Protein AF-A0A6A6BDX2-F1 (afdb_monomer)

Sequence (403 aa):
NAWVALSEILTNILNDANLEKTCLIIDALDECTIDLPELLDFIARNSSKSPRVKWIVSSRNQPDIEEGLEKPSQEGKLSLELNAKWVSQAVDTFISHKVTQLARNKGYDRETTQAVREHLKKNANDTFLWVALVCQELGTVPAWKANNVVGSFPRGLDDLYAQMMRQINASDDVFIYKQILASVAIVYRPVTIKELTSLVTQLQGPARYPGALQDILSSCGSFLTVREETVYFVHQSAKDFLLTKPSPETPNGAFDELFPSGKPKAHHSIFSRSLDVMSGTLRRDMYDLKELGYPAEQIRQPNPDPLAASRYACFYWIDHLIDSDLNVLSEHATTLQDGGSVDTFLTQKYLYWLESLSLFKDMSKGIDSITKLEKLVQKTSNSVKLIRFRHMRLHSYSAQKVA

InterPro domains:
  IPR054471 GPI inositol-deacylase, winged helix domain [PF22939] (177-244)
  IPR056884 Nephrocystin 3-like, N-terminal [PF24883] (6-60)

Solvent-accessible surface area (backbone atoms only — not comparable to full-atom values): 23197 Å² total; per-residue (Å²): 115,66,66,62,57,53,53,51,52,51,49,51,55,62,64,37,90,82,57,64,83,40,77,48,76,46,75,51,53,73,73,48,88,68,68,43,70,61,50,35,50,48,50,43,59,46,59,77,70,23,93,48,48,44,82,46,75,41,59,71,98,42,71,68,62,50,62,45,48,50,83,78,47,79,93,71,74,82,59,63,78,86,37,46,72,61,46,38,54,50,35,54,52,47,49,54,50,53,44,54,52,49,25,65,77,54,66,47,54,73,66,47,42,48,53,51,45,55,52,47,70,74,25,27,73,67,34,62,65,44,48,52,52,55,52,53,55,54,66,74,46,58,54,93,50,41,68,74,49,53,79,69,62,51,59,33,58,60,51,39,51,40,50,51,51,52,55,42,66,71,40,96,59,29,69,57,47,39,52,49,52,44,48,67,63,70,50,96,58,80,41,36,56,54,25,49,35,53,55,36,69,80,39,54,66,47,64,75,42,89,63,44,56,58,53,53,48,57,64,50,37,86,44,42,42,76,55,95,63,27,42,38,60,65,42,69,68,50,45,46,42,47,69,33,66,56,38,98,91,46,70,60,34,42,20,59,82,53,29,76,75,38,64,28,51,54,27,37,51,45,18,56,33,20,52,53,43,39,64,76,62,55,44,84,62,77,82,68,72,90,56,88,83,64,58,76,90,72,67,70,87,56,88,78,52,84,51,59,43,36,47,62,35,75,74,40,30,60,59,24,48,62,58,21,39,76,85,79,46,92,67,47,72,51,40,80,33,92,83,9,60,54,46,48,45,50,75,76,39,43,70,34,51,52,48,50,32,47,75,71,72,40,53,64,57,55,55,54,45,52,54,53,50,53,54,48,54,60,70,73,49,87,82,79,81,84,69,66,64,60,61,53,54,59,52,56,61,50,50,69,73,74,110

Foldseek 3Di:
DVCVVVLVVVLCQLPPPPDAQEEAEAEALVVPPPCSLVVLQSCCVSCVPRPSYHYHYDYPPDVSSCVSNVNRDPPPDDDVVVVVVVLLVVLLVLLLVLLVVLCVLQVADPVLSVLLSVLCSVAASSPNVLSVQLSVVLSVDHRVCSNVCSVVQHHYDLVNLLVLLVVLVPDPCVVQLLLLLLLCLPAPDWAFLLQSCLQRVVCVVLVVDPCSSVVSQVSNGQQWDADPRTIDGNDVVSSCQACDDQDPVRNRRCPCVSPVVHSLVSLVSSLLSLLVSLVVQFDPPQPVPVDDLDPLVPDDQDVVRSCRRNVSSLQCSLVSVVSNPLVSDPVNVQDLDCNHSVNVSCVPHVVSSCVVCSNVVHNVSVVVSVVSVVVVSVVVDPDDDPDPVVVVVVVVVVVVVSD

Mean predicted aligned error: 8.79 Å

Organism: NCBI:txid1176127

Secondary structure (DSSP, 8-state):
-HHHHHHHHHHHHHT-TTPPSEEEEE--GGG--SSHHHHHHHHHHHHTT-TTEEEEE-----HHHHHHHTTT-GGG---SGGGHHHHHHHHHHHHHHHHHHHHHHHT--HHHHHHHHHHHHHHSTT-HHHHHHHHHHHHHS-GGGHHHHHTTSPSSHHHHHHHHHHHHHTSTTHHHHHHHHHHHHH-SS-EEHHHHHHH-GGGTTGGGSTTHHHHHHHHTGGGEEEETTEEEESSHHHHHHHHSPP-SS-TT--HHHH-TTHHHHHHHHHHHHHHHHHHHH--SSTT---STT--GGG----SS-TTTTTHHHHHHHHHHHHHT-TTT-TTHHHHSSTTSHHHHHHHHHHHHHHHHHHHTT-HHHHHHHHHHHHHHHHHH-SS----SHHHHHHHHHHHTTT-

pLDDT: mean 85.7, std 13.51, range [32.25, 97.75]

Structure (mmCIF, N/CA/C/O backbone):
data_AF-A0A6A6BDX2-F1
#
_entry.id   AF-A0A6A6BDX2-F1
#
loop_
_atom_site.group_PDB
_atom_site.id
_atom_site.type_symbol
_atom_site.label_atom_id
_atom_site.label_alt_id
_atom_site.label_comp_id
_atom_site.label_asym_id
_atom_site.label_entity_id
_atom_site.label_seq_id
_atom_site.pdbx_PDB_ins_code
_atom_site.Cartn_x
_atom_site.Cartn_y
_atom_site.Cartn_z
_atom_site.occupancy
_atom_site.B_iso_or_equiv
_atom_site.auth_seq_id
_atom_site.auth_comp_id
_atom_site.auth_asym_id
_atom_site.auth_atom_id
_atom_site.pdbx_PDB_model_num
ATOM 1 N N . ASN A 1 1 ? -17.634 -7.524 15.367 1.00 59.31 1 ASN A N 1
ATOM 2 C CA . ASN A 1 1 ? -19.043 -7.888 15.070 1.00 59.31 1 ASN A CA 1
ATOM 3 C C . ASN A 1 1 ? -19.327 -7.985 13.564 1.00 59.31 1 ASN A C 1
ATOM 5 O O . ASN A 1 1 ? -20.064 -8.872 13.164 1.00 59.31 1 ASN A O 1
ATOM 9 N N . ALA A 1 2 ? -18.715 -7.147 12.710 1.00 76.44 2 ALA A N 1
ATOM 10 C CA . ALA A 1 2 ? -18.928 -7.189 11.254 1.00 76.44 2 ALA A CA 1
ATOM 11 C C . ALA A 1 2 ? -18.566 -8.533 10.584 1.00 76.44 2 ALA A C 1
ATOM 13 O O . ALA A 1 2 ? -19.332 -9.009 9.754 1.00 76.44 2 ALA A O 1
ATOM 14 N N . TRP A 1 3 ? -17.455 -9.176 10.977 1.00 83.19 3 TRP A N 1
ATOM 15 C CA . TRP A 1 3 ? -17.049 -10.481 10.431 1.00 83.19 3 TRP A CA 1
ATOM 16 C C . TRP A 1 3 ? -18.137 -11.552 10.567 1.00 83.19 3 TRP A C 1
ATOM 18 O O . TRP A 1 3 ? -18.460 -12.230 9.598 1.00 83.19 3 TRP A O 1
ATOM 28 N N . VAL A 1 4 ? -18.742 -11.678 11.753 1.00 85.38 4 VAL A N 1
ATOM 29 C CA . VAL A 1 4 ? -19.792 -12.675 12.017 1.00 85.38 4 VAL A CA 1
ATOM 30 C C . VAL A 1 4 ? -20.978 -12.447 11.084 1.00 85.38 4 VAL A C 1
ATOM 32 O O . VAL A 1 4 ? -21.348 -13.347 10.341 1.00 85.38 4 VAL A O 1
ATOM 35 N N . ALA A 1 5 ? -21.496 -11.218 11.028 1.00 88.44 5 ALA A N 1
ATOM 36 C CA . ALA A 1 5 ? -22.627 -10.893 10.164 1.00 88.44 5 ALA A CA 1
ATOM 37 C C . ALA A 1 5 ? -22.318 -11.127 8.672 1.00 88.44 5 ALA A C 1
ATOM 39 O O . ALA A 1 5 ? -23.111 -11.742 7.963 1.00 88.44 5 ALA A O 1
ATOM 40 N N . LEU A 1 6 ? -21.159 -10.669 8.184 1.00 90.81 6 LEU A N 1
ATOM 41 C CA . LEU A 1 6 ? -20.782 -10.809 6.772 1.00 90.81 6 LEU A CA 1
ATOM 42 C C . LEU A 1 6 ? -20.507 -12.265 6.384 1.00 90.81 6 LEU A C 1
ATOM 44 O O . LEU A 1 6 ? -20.937 -12.705 5.318 1.00 90.81 6 LEU A O 1
ATOM 48 N N . SER A 1 7 ? -19.830 -13.023 7.248 1.00 91.56 7 SER A N 1
ATOM 49 C CA . SER A 1 7 ? -19.561 -14.444 7.014 1.00 91.56 7 SER A CA 1
ATOM 50 C C . SER A 1 7 ? -20.846 -15.274 7.034 1.00 91.56 7 SER A C 1
ATOM 52 O O . SER A 1 7 ? -20.998 -16.164 6.197 1.00 91.56 7 SER A O 1
ATOM 54 N N . GLU A 1 8 ? -21.813 -14.965 7.901 1.00 92.50 8 GLU A N 1
ATOM 55 C CA . GLU A 1 8 ? -23.137 -15.601 7.894 1.00 92.50 8 GLU A CA 1
ATOM 56 C C . GLU A 1 8 ? -23.920 -15.280 6.619 1.00 92.50 8 GLU A C 1
ATOM 58 O O . GLU A 1 8 ? -24.432 -16.195 5.972 1.00 92.50 8 GLU A O 1
ATOM 63 N N . ILE A 1 9 ? -23.968 -14.006 6.209 1.00 94.50 9 ILE A N 1
ATOM 64 C CA . ILE A 1 9 ? -24.627 -13.593 4.961 1.00 94.50 9 ILE A CA 1
ATOM 65 C C . ILE A 1 9 ? -24.010 -14.325 3.769 1.00 94.50 9 ILE A C 1
ATOM 67 O O . ILE A 1 9 ? -24.736 -14.931 2.981 1.00 94.50 9 ILE A O 1
ATOM 71 N N . LEU A 1 10 ? -22.679 -14.317 3.650 1.00 93.75 10 LEU A N 1
ATOM 72 C CA . LEU A 1 10 ? -21.996 -15.001 2.558 1.00 93.75 10 LEU A CA 1
ATOM 73 C C . LEU A 1 10 ? -22.250 -16.512 2.612 1.00 93.75 10 LEU A C 1
ATOM 75 O O . LEU A 1 10 ? -22.586 -17.099 1.593 1.00 93.75 10 LEU A O 1
ATOM 79 N N . THR A 1 11 ? -22.191 -17.139 3.788 1.00 92.25 11 THR A N 1
ATOM 80 C CA . THR A 1 11 ? -22.523 -18.567 3.954 1.00 92.25 11 THR A CA 1
ATOM 81 C C . THR A 1 11 ? -23.941 -18.878 3.477 1.00 92.25 11 THR A C 1
ATOM 83 O O . THR A 1 11 ? -24.153 -19.884 2.802 1.00 92.25 11 THR A O 1
ATOM 86 N N . ASN A 1 12 ? -24.915 -18.022 3.789 1.00 92.44 12 ASN A N 1
ATOM 87 C CA . ASN A 1 12 ? -26.295 -18.200 3.341 1.00 92.44 12 ASN A CA 1
ATOM 88 C C . ASN A 1 12 ? -26.415 -18.091 1.817 1.00 92.44 12 ASN A C 1
ATOM 90 O O . ASN A 1 12 ? -27.074 -18.930 1.212 1.00 92.44 12 ASN A O 1
ATOM 94 N N . ILE A 1 13 ? -25.722 -17.130 1.195 1.00 92.75 13 ILE A N 1
ATOM 95 C CA . ILE A 1 13 ? -25.659 -17.005 -0.271 1.00 92.75 13 ILE A CA 1
ATOM 96 C C . ILE A 1 13 ? -25.064 -18.276 -0.893 1.00 92.75 13 ILE A C 1
ATOM 98 O O . ILE A 1 13 ? -25.618 -18.814 -1.846 1.00 92.75 13 ILE A O 1
ATOM 102 N N . LEU A 1 14 ? -23.962 -18.791 -0.337 1.00 92.00 14 LEU A N 1
ATOM 103 C CA . LEU A 1 14 ? -23.270 -19.980 -0.854 1.00 92.00 14 LEU A CA 1
ATOM 104 C C . LEU A 1 14 ? -24.083 -21.274 -0.729 1.00 92.00 14 LEU A C 1
ATOM 106 O O . LEU A 1 14 ? -23.839 -22.222 -1.482 1.00 92.00 14 LEU A O 1
ATOM 110 N N . ASN A 1 15 ? -25.018 -21.316 0.220 1.00 89.00 15 ASN A N 1
ATOM 111 C CA . ASN A 1 15 ? -25.905 -22.450 0.469 1.00 89.00 15 ASN A CA 1
ATOM 112 C C . ASN A 1 15 ? -27.298 -22.280 -0.160 1.00 89.00 15 ASN A C 1
ATOM 114 O O . ASN A 1 15 ? -28.132 -23.175 -0.011 1.00 89.00 15 ASN A O 1
ATOM 118 N N . ASP A 1 16 ? -27.569 -21.169 -0.852 1.00 90.50 16 ASP A N 1
ATOM 119 C CA . ASP A 1 16 ? -28.853 -20.956 -1.514 1.00 90.50 16 ASP A CA 1
ATOM 120 C C . ASP A 1 16 ? -29.069 -22.029 -2.594 1.00 90.50 16 ASP A C 1
ATOM 122 O O . ASP A 1 16 ? -28.250 -22.235 -3.494 1.00 90.50 16 ASP A O 1
ATOM 126 N N . ALA A 1 17 ? -30.203 -22.726 -2.516 1.00 88.12 17 ALA A N 1
ATOM 127 C CA . ALA A 1 17 ? -30.571 -23.772 -3.463 1.00 88.12 17 ALA A CA 1
ATOM 128 C C . ALA A 1 17 ? -30.765 -23.247 -4.897 1.00 88.12 17 ALA A C 1
ATOM 130 O O . ALA A 1 17 ? -30.720 -24.043 -5.841 1.00 88.12 17 ALA A O 1
ATOM 131 N N . ASN A 1 18 ? -30.951 -21.938 -5.065 1.00 91.62 18 ASN A N 1
ATOM 132 C CA . ASN A 1 18 ? -31.046 -21.260 -6.354 1.00 91.62 18 ASN A CA 1
ATOM 133 C C . ASN A 1 18 ? -29.691 -20.761 -6.867 1.00 91.62 18 ASN A C 1
ATOM 135 O O . ASN A 1 18 ? -29.623 -20.291 -8.001 1.00 91.62 18 ASN A O 1
ATOM 139 N N . LEU A 1 19 ? -28.612 -20.870 -6.080 1.00 91.06 19 LEU A N 1
ATOM 140 C CA . LEU A 1 19 ? -27.287 -20.489 -6.547 1.00 91.06 19 LEU A CA 1
ATOM 141 C C . LEU A 1 19 ? -26.862 -21.416 -7.692 1.00 91.06 19 LEU A C 1
ATOM 143 O O . LEU A 1 19 ? -26.814 -22.651 -7.561 1.00 91.06 19 LEU A O 1
ATOM 147 N N . GLU A 1 20 ? -26.553 -20.799 -8.827 1.00 92.69 20 GLU A N 1
ATOM 148 C CA . GLU A 1 20 ? -25.972 -21.475 -9.977 1.00 92.69 20 GLU A CA 1
ATOM 149 C C . GLU A 1 20 ? -24.522 -21.891 -9.696 1.00 92.69 20 GLU A C 1
ATOM 151 O O . GLU A 1 20 ? -23.908 -21.525 -8.690 1.00 92.69 20 GLU A O 1
ATOM 156 N N . LYS A 1 21 ? -23.941 -22.684 -10.601 1.00 92.69 21 LYS A N 1
ATOM 157 C CA . LYS A 1 21 ? -22.527 -23.054 -10.489 1.00 92.69 21 LYS A CA 1
ATOM 158 C C . LYS A 1 21 ? -21.674 -21.788 -10.503 1.00 92.69 21 LYS A C 1
ATOM 160 O O . LYS A 1 21 ? -21.627 -21.085 -11.507 1.00 92.69 21 LYS A O 1
ATOM 165 N N . THR A 1 22 ? -20.986 -21.537 -9.400 1.00 93.00 22 THR A N 1
ATOM 166 C CA . THR A 1 22 ? -20.274 -20.284 -9.153 1.00 93.00 22 THR A CA 1
ATOM 167 C C . THR A 1 22 ? -18.798 -20.574 -8.917 1.00 93.00 22 THR A C 1
ATOM 169 O O . THR A 1 22 ? -18.442 -21.559 -8.271 1.00 93.00 22 THR A O 1
ATOM 172 N N . CYS A 1 23 ? -17.925 -19.723 -9.449 1.00 92.75 23 CYS A N 1
ATOM 173 C CA . CYS A 1 23 ? -16.496 -19.761 -9.166 1.00 92.75 23 CYS A CA 1
ATOM 174 C C . CYS A 1 23 ? -16.115 -18.498 -8.396 1.00 92.75 23 CYS A C 1
ATOM 176 O O . CYS A 1 23 ? -16.318 -17.394 -8.897 1.00 92.75 23 CYS A O 1
ATOM 178 N N . LEU A 1 24 ? -15.564 -18.667 -7.199 1.00 93.38 24 LEU A N 1
ATOM 179 C CA . LEU A 1 24 ? -15.006 -17.585 -6.399 1.00 93.38 24 LEU A CA 1
ATOM 180 C C . LEU A 1 24 ? -13.495 -17.575 -6.564 1.00 93.38 24 LEU A C 1
ATOM 182 O O . LEU A 1 24 ? -12.850 -18.615 -6.428 1.00 93.38 24 LEU A O 1
ATOM 186 N N . ILE A 1 25 ? -12.951 -16.402 -6.874 1.00 94.69 25 ILE A N 1
ATOM 187 C CA . ILE A 1 25 ? -11.519 -16.191 -7.057 1.00 94.69 25 ILE A CA 1
ATOM 188 C C . ILE A 1 25 ? -11.061 -15.216 -5.980 1.00 94.69 25 ILE A C 1
ATOM 190 O O . ILE A 1 25 ? -11.566 -14.096 -5.915 1.00 94.69 25 ILE A O 1
ATOM 194 N N . ILE A 1 26 ? -10.126 -15.655 -5.144 1.00 92.81 26 ILE A N 1
ATOM 195 C CA . ILE A 1 26 ? -9.436 -14.805 -4.178 1.00 92.81 26 ILE A CA 1
ATOM 196 C C . ILE A 1 26 ? -8.007 -14.647 -4.673 1.00 92.81 26 ILE A C 1
ATOM 198 O O . ILE A 1 26 ? -7.278 -15.631 -4.795 1.00 92.81 26 ILE A O 1
ATOM 202 N N . ASP A 1 27 ? -7.641 -13.414 -4.993 1.00 92.19 27 ASP A N 1
ATOM 203 C CA . ASP A 1 27 ? -6.298 -13.085 -5.447 1.00 92.19 27 ASP A CA 1
ATOM 204 C C . ASP A 1 27 ? -5.420 -12.646 -4.269 1.00 92.19 27 ASP A C 1
ATOM 206 O O . ASP A 1 27 ? -5.900 -11.931 -3.391 1.00 92.19 27 ASP A O 1
ATOM 210 N N . ALA A 1 28 ? -4.156 -13.075 -4.276 1.00 90.06 28 ALA A N 1
ATOM 211 C CA . ALA A 1 28 ? -3.105 -12.703 -3.331 1.00 90.06 28 ALA A CA 1
ATOM 212 C C . ALA A 1 28 ? -3.529 -12.839 -1.858 1.00 90.06 28 ALA A C 1
ATOM 214 O O . ALA A 1 28 ? -3.472 -11.886 -1.081 1.00 90.06 28 ALA A O 1
ATOM 215 N N . LEU A 1 29 ? -3.973 -14.036 -1.463 1.00 90.94 29 LEU A N 1
ATOM 216 C CA . LEU A 1 29 ? -4.448 -14.300 -0.102 1.00 90.94 29 LEU A CA 1
ATOM 217 C C . LEU A 1 29 ? -3.392 -13.970 0.969 1.00 90.94 29 LEU A C 1
ATOM 219 O O . LEU A 1 29 ? -3.755 -13.534 2.059 1.00 90.94 29 LEU A O 1
ATOM 223 N N . ASP A 1 30 ? -2.103 -14.107 0.651 1.00 87.56 30 ASP A N 1
ATOM 224 C CA . ASP A 1 30 ? -0.992 -13.727 1.529 1.00 87.56 30 ASP A CA 1
ATOM 225 C C . ASP A 1 30 ? -0.887 -12.222 1.823 1.00 87.56 30 ASP A C 1
ATOM 227 O O . ASP A 1 30 ? -0.213 -11.830 2.776 1.00 87.56 30 ASP A O 1
ATOM 231 N N . GLU A 1 31 ? -1.576 -11.366 1.065 1.00 86.50 31 GLU A N 1
ATOM 232 C CA . GLU A 1 31 ? -1.682 -9.931 1.360 1.00 86.50 31 GLU A CA 1
ATOM 233 C C . GLU A 1 31 ? -2.764 -9.619 2.416 1.00 86.50 31 GLU A C 1
ATOM 235 O O . GLU A 1 31 ? -2.908 -8.470 2.851 1.00 86.50 31 GLU A O 1
ATOM 240 N N . CYS A 1 32 ? -3.518 -10.625 2.878 1.00 86.25 32 CYS A N 1
ATOM 241 C CA . CYS A 1 32 ? -4.487 -10.485 3.960 1.00 86.25 32 CYS A CA 1
ATOM 242 C C . CYS A 1 32 ? -3.768 -10.386 5.317 1.00 86.25 32 CYS A C 1
ATOM 244 O O . CYS A 1 32 ? -3.400 -11.378 5.936 1.00 86.25 32 CYS A O 1
ATOM 246 N N . THR A 1 33 ? -3.562 -9.158 5.793 1.00 73.88 33 THR A N 1
ATOM 247 C CA . THR A 1 33 ? -2.801 -8.887 7.027 1.00 73.88 33 THR A CA 1
ATOM 248 C C . THR A 1 33 ? -3.639 -8.898 8.309 1.00 73.88 33 THR A C 1
ATOM 250 O O . THR A 1 33 ? -3.081 -8.799 9.402 1.00 73.88 33 THR A O 1
ATOM 253 N N . ILE A 1 34 ? -4.967 -8.989 8.198 1.00 79.62 34 ILE A N 1
ATOM 254 C CA . ILE A 1 34 ? -5.916 -8.947 9.318 1.00 79.62 34 ILE A CA 1
ATOM 255 C C . ILE A 1 34 ? -6.897 -10.106 9.154 1.00 79.62 34 ILE A C 1
ATOM 257 O O . ILE A 1 34 ? -7.462 -10.272 8.077 1.00 79.62 34 ILE A O 1
ATOM 261 N N . ASP A 1 35 ? -7.107 -10.872 10.225 1.00 85.25 35 ASP A N 1
ATOM 262 C CA . ASP A 1 35 ? -8.085 -11.967 10.311 1.00 85.25 35 ASP A CA 1
ATOM 263 C C . ASP A 1 35 ? -7.942 -13.056 9.214 1.00 85.25 35 ASP A C 1
ATOM 265 O O . ASP A 1 35 ? -8.905 -13.724 8.826 1.00 85.25 35 ASP A O 1
ATOM 269 N N . LEU A 1 36 ? -6.723 -13.253 8.689 1.00 89.75 36 LEU A N 1
ATOM 270 C CA . LEU A 1 36 ? -6.409 -14.315 7.725 1.00 89.75 36 LEU A CA 1
ATOM 271 C C . LEU A 1 36 ? -6.775 -15.721 8.246 1.00 89.75 36 LEU A C 1
ATOM 273 O O . LEU A 1 36 ? -7.371 -16.479 7.478 1.00 89.75 36 LEU A O 1
ATOM 277 N N . PRO A 1 37 ? -6.495 -16.098 9.513 1.00 89.44 37 PRO A N 1
ATOM 278 C CA . PRO A 1 37 ? -6.906 -17.401 10.042 1.00 89.44 37 PRO A CA 1
ATOM 279 C C . PRO A 1 37 ? -8.422 -17.629 9.968 1.00 89.44 37 PRO A C 1
ATOM 281 O O . PRO A 1 37 ? -8.874 -18.714 9.597 1.00 89.44 37 PRO A O 1
ATOM 284 N N . GLU A 1 38 ? -9.216 -16.604 10.275 1.00 90.50 38 GLU A N 1
ATOM 285 C CA . GLU A 1 38 ? -10.673 -16.635 10.192 1.00 90.50 38 GLU A CA 1
ATOM 286 C C . GLU A 1 38 ? -11.145 -16.826 8.746 1.00 90.50 38 GLU A C 1
ATOM 288 O O . GLU A 1 38 ? -12.072 -17.605 8.496 1.00 90.50 38 GLU A O 1
ATOM 293 N N . LEU A 1 39 ? -10.493 -16.158 7.788 1.00 91.81 39 LEU A N 1
ATOM 294 C CA . LEU A 1 39 ? -10.776 -16.301 6.360 1.00 91.81 39 LEU A CA 1
ATOM 295 C C . LEU A 1 39 ? -10.396 -17.686 5.822 1.00 91.81 39 LEU A C 1
ATOM 297 O O . LEU A 1 39 ? -11.192 -18.294 5.105 1.00 91.81 39 LEU A O 1
ATOM 301 N N . LEU A 1 40 ? -9.228 -18.211 6.194 1.00 90.94 40 LEU A N 1
ATOM 302 C CA . LEU A 1 40 ? -8.786 -19.561 5.832 1.00 90.94 40 LEU A CA 1
ATOM 303 C C . LEU A 1 40 ? -9.790 -20.612 6.309 1.00 90.94 40 LEU A C 1
ATOM 305 O O . LEU A 1 40 ? -10.266 -21.433 5.521 1.00 90.94 40 LEU A O 1
ATOM 309 N N . ASP A 1 41 ? -10.183 -20.538 7.581 1.00 88.75 41 ASP A N 1
ATOM 310 C CA . ASP A 1 41 ? -11.168 -21.445 8.162 1.00 88.75 41 ASP A CA 1
ATOM 311 C C . ASP A 1 41 ? -12.548 -21.298 7.494 1.00 88.75 41 ASP A C 1
ATOM 313 O O . ASP A 1 41 ? -13.239 -22.290 7.241 1.00 88.75 41 ASP A O 1
ATOM 317 N N . PHE A 1 42 ? -12.948 -20.078 7.125 1.00 90.94 42 PHE A N 1
ATOM 318 C CA . PHE A 1 42 ? -14.177 -19.840 6.369 1.00 90.94 42 PHE A CA 1
ATOM 319 C C . PHE A 1 42 ? -14.163 -20.510 4.985 1.00 90.94 42 PHE A C 1
ATOM 321 O O . PHE A 1 42 ? -15.138 -21.180 4.618 1.00 90.94 42 PHE A O 1
ATOM 328 N N . ILE A 1 43 ? -13.075 -20.353 4.222 1.00 90.50 43 ILE A N 1
ATOM 329 C CA . ILE A 1 43 ? -12.904 -20.962 2.893 1.00 90.50 43 ILE A CA 1
ATOM 330 C C . ILE A 1 43 ? -12.901 -22.489 3.020 1.00 90.50 43 ILE A C 1
ATOM 332 O O . ILE A 1 43 ? -13.633 -23.179 2.302 1.00 90.50 43 ILE A O 1
ATOM 336 N N . ALA A 1 44 ? -12.139 -23.031 3.972 1.00 85.94 44 ALA A N 1
ATOM 337 C CA . ALA A 1 44 ? -12.052 -24.469 4.207 1.00 85.94 44 ALA A CA 1
ATOM 338 C C . ALA A 1 44 ? -13.418 -25.077 4.574 1.00 85.94 44 ALA A C 1
ATOM 340 O O . ALA A 1 44 ? -13.825 -26.101 4.015 1.00 85.94 44 ALA A O 1
ATOM 341 N N . ARG A 1 45 ? -14.185 -24.413 5.450 1.00 86.12 45 ARG A N 1
ATOM 342 C CA . ARG A 1 45 ? -15.529 -24.865 5.841 1.00 86.12 45 ARG A CA 1
ATOM 343 C C . ARG A 1 45 ? -16.531 -24.837 4.690 1.00 86.12 45 ARG A C 1
ATOM 345 O O . ARG A 1 45 ? -17.359 -25.742 4.601 1.00 86.12 45 ARG A O 1
ATOM 352 N N . ASN A 1 46 ? -16.503 -23.810 3.840 1.00 87.31 46 ASN A N 1
ATOM 353 C CA . ASN A 1 46 ? -17.509 -23.636 2.787 1.00 87.31 46 ASN A CA 1
ATOM 354 C C . ASN A 1 46 ? -17.175 -24.380 1.489 1.00 87.31 46 ASN A C 1
ATOM 356 O O . ASN A 1 46 ? -18.094 -24.844 0.812 1.00 87.31 46 ASN A O 1
ATOM 360 N N . SER A 1 47 ? -15.891 -24.567 1.173 1.00 83.25 47 SER A N 1
ATOM 361 C CA . SER A 1 47 ? -15.450 -25.383 0.030 1.00 83.25 47 SER A CA 1
ATOM 362 C C . SER A 1 47 ? -15.945 -26.830 0.115 1.00 83.25 47 SER A C 1
ATOM 364 O O . SER A 1 47 ? -16.307 -27.414 -0.901 1.00 83.25 47 SER A O 1
ATOM 366 N N . SER A 1 48 ? -16.055 -27.378 1.328 1.00 75.25 48 SER A N 1
ATOM 367 C CA . SER A 1 48 ? -16.557 -28.740 1.559 1.00 75.25 48 SER A CA 1
ATOM 368 C C . SER A 1 48 ? -18.090 -28.850 1.542 1.00 75.25 48 SER A C 1
ATOM 370 O O . SER A 1 48 ? -18.628 -29.937 1.341 1.00 75.25 48 SER A O 1
ATOM 372 N N . LYS A 1 49 ? -18.813 -27.750 1.793 1.00 79.50 49 LYS A N 1
ATOM 373 C CA . LYS A 1 49 ? -20.274 -27.763 2.008 1.00 79.50 49 LYS A CA 1
ATOM 374 C C . LYS A 1 49 ? -21.090 -27.482 0.753 1.00 79.50 49 LYS A C 1
ATOM 376 O O . LYS A 1 49 ? -22.191 -28.012 0.630 1.00 79.50 49 LYS A O 1
ATOM 381 N N . SER A 1 50 ? -20.574 -26.659 -0.160 1.00 77.56 50 SER A N 1
ATOM 382 C CA . SER A 1 50 ? -21.320 -26.234 -1.346 1.00 77.56 50 SER A CA 1
ATOM 383 C C . SER A 1 50 ? -20.719 -26.833 -2.623 1.00 77.56 50 SER A C 1
ATOM 385 O O . SER A 1 50 ? -19.779 -26.272 -3.184 1.00 77.56 50 SER A O 1
ATOM 387 N N . PRO A 1 51 ? -21.265 -27.946 -3.155 1.00 79.12 51 PRO A N 1
ATOM 388 C CA . PRO A 1 51 ? -20.714 -28.615 -4.340 1.00 79.12 51 PRO A CA 1
ATOM 389 C C . PRO A 1 51 ? -20.877 -27.801 -5.635 1.00 79.12 51 PRO A C 1
ATOM 391 O O . PRO A 1 51 ? -20.342 -28.170 -6.682 1.00 79.12 51 PRO A O 1
ATOM 394 N N . ARG A 1 52 ? -21.651 -26.708 -5.597 1.00 87.19 52 ARG A N 1
ATOM 395 C CA . ARG A 1 52 ? -21.863 -25.797 -6.732 1.00 87.19 52 ARG A CA 1
ATOM 396 C C . ARG A 1 52 ? -20.866 -24.645 -6.759 1.00 87.19 52 ARG A C 1
ATOM 398 O O . ARG A 1 52 ? -20.798 -23.952 -7.773 1.00 87.19 52 ARG A O 1
ATOM 405 N N . VAL A 1 53 ? -20.104 -24.454 -5.685 1.00 89.75 53 VAL A N 1
ATOM 406 C CA . VAL A 1 53 ? -19.120 -23.383 -5.571 1.00 89.75 53 VAL A CA 1
ATOM 407 C C . VAL A 1 53 ? -17.724 -23.970 -5.714 1.00 89.75 53 VAL A C 1
ATOM 409 O O . VAL A 1 53 ? -17.336 -24.879 -4.986 1.00 89.75 53 VAL A O 1
ATOM 412 N N . LYS A 1 54 ? -16.951 -23.430 -6.653 1.00 89.38 54 LYS A N 1
ATOM 413 C CA . LYS A 1 54 ? -15.516 -23.697 -6.767 1.00 89.38 54 LYS A CA 1
ATOM 414 C C . LYS A 1 54 ? -14.738 -22.507 -6.238 1.00 89.38 54 LYS A C 1
ATOM 416 O O . LYS A 1 54 ? -15.076 -21.370 -6.553 1.00 89.38 54 LYS A O 1
ATOM 421 N N . TRP A 1 55 ? -13.692 -22.785 -5.476 1.00 89.62 55 TRP A N 1
ATOM 422 C CA . TRP A 1 55 ? -12.782 -21.777 -4.950 1.00 89.62 55 TRP A CA 1
ATOM 423 C C . TRP A 1 55 ? -11.461 -21.866 -5.703 1.00 89.62 55 TRP A C 1
ATOM 425 O O . TRP A 1 55 ? -10.905 -22.952 -5.855 1.00 89.62 55 TRP A O 1
ATOM 435 N N . ILE A 1 56 ? -10.979 -20.727 -6.182 1.00 91.88 56 ILE A N 1
ATOM 436 C CA . ILE A 1 56 ? -9.634 -20.562 -6.721 1.00 91.88 56 ILE A CA 1
ATOM 437 C C . ILE A 1 56 ? -8.964 -19.503 -5.862 1.00 91.88 56 ILE A C 1
ATOM 439 O O . ILE A 1 56 ? -9.495 -18.407 -5.697 1.00 91.88 56 ILE A O 1
ATOM 443 N N . VAL A 1 57 ? -7.812 -19.844 -5.304 1.00 91.50 57 VAL A N 1
ATOM 444 C CA . VAL A 1 57 ? -7.054 -18.957 -4.428 1.00 91.50 57 VAL A CA 1
ATOM 445 C C . VAL A 1 57 ? -5.636 -18.868 -4.971 1.00 91.50 57 VAL A C 1
ATOM 447 O O . VAL A 1 57 ? -5.032 -19.900 -5.266 1.00 91.50 57 VAL A O 1
ATOM 450 N N . SER A 1 58 ? -5.117 -17.654 -5.128 1.00 92.69 58 SER A N 1
ATOM 451 C CA . SER A 1 58 ? -3.692 -17.419 -5.368 1.00 92.69 58 SER A CA 1
ATOM 452 C C . SER A 1 58 ? -3.034 -16.927 -4.077 1.00 92.69 58 SER A C 1
ATOM 454 O O . SER A 1 58 ? -3.648 -16.220 -3.279 1.00 92.69 58 SER A O 1
ATOM 456 N N . SER A 1 59 ? -1.797 -17.359 -3.839 1.00 90.38 59 SER A N 1
ATOM 457 C CA . SER A 1 59 ? -1.006 -16.984 -2.667 1.00 90.38 59 SER A CA 1
ATOM 458 C C . SER A 1 59 ? 0.470 -17.283 -2.919 1.00 90.38 59 SER A C 1
ATOM 460 O O . SER A 1 59 ? 0.795 -18.170 -3.715 1.00 90.38 59 SER A O 1
ATOM 462 N N . ARG A 1 60 ? 1.368 -16.612 -2.194 1.00 87.88 60 ARG A N 1
ATOM 463 C CA . ARG A 1 60 ? 2.733 -17.119 -1.965 1.00 87.88 60 ARG A CA 1
ATOM 464 C C . ARG A 1 60 ? 2.706 -18.438 -1.178 1.00 87.88 60 ARG A C 1
ATOM 466 O O . ARG A 1 60 ? 1.735 -18.728 -0.478 1.00 87.88 60 ARG A O 1
ATOM 473 N N . ASN A 1 61 ? 3.796 -19.204 -1.264 1.00 82.62 61 ASN A N 1
ATOM 474 C CA . ASN A 1 61 ? 3.993 -20.457 -0.525 1.00 82.62 61 ASN A CA 1
ATOM 475 C C . ASN A 1 61 ? 4.266 -20.171 0.968 1.00 82.62 61 ASN A C 1
ATOM 477 O O . ASN A 1 61 ? 5.407 -20.259 1.423 1.00 82.62 61 ASN A O 1
ATOM 481 N N . GLN A 1 62 ? 3.240 -19.753 1.715 1.00 85.38 62 GLN A N 1
ATOM 482 C CA . GLN A 1 62 ? 3.329 -19.523 3.159 1.00 85.38 62 GLN A CA 1
ATOM 483 C C . GLN A 1 62 ? 2.785 -20.735 3.937 1.00 85.38 62 GLN A C 1
ATOM 485 O O . GLN A 1 62 ? 1.671 -21.178 3.644 1.00 85.38 62 GLN A O 1
ATOM 490 N N . PRO A 1 63 ? 3.534 -21.286 4.915 1.00 84.19 63 PRO A N 1
ATOM 491 C CA . PRO A 1 63 ? 3.140 -22.513 5.612 1.00 84.19 63 PRO A CA 1
ATOM 492 C C . PRO A 1 63 ? 1.778 -22.453 6.313 1.00 84.19 63 PRO A C 1
ATOM 494 O O . PRO A 1 63 ? 1.060 -23.444 6.331 1.00 84.19 63 PRO A O 1
ATOM 497 N N . ASP A 1 64 ? 1.408 -21.304 6.868 1.00 84.69 64 ASP A N 1
ATOM 498 C CA . ASP A 1 64 ? 0.132 -21.070 7.550 1.00 84.69 64 ASP A CA 1
ATOM 499 C C . ASP A 1 64 ? -1.068 -21.098 6.590 1.00 84.69 64 ASP A C 1
ATOM 501 O O . ASP A 1 64 ? -2.103 -21.693 6.900 1.00 84.69 64 ASP A O 1
A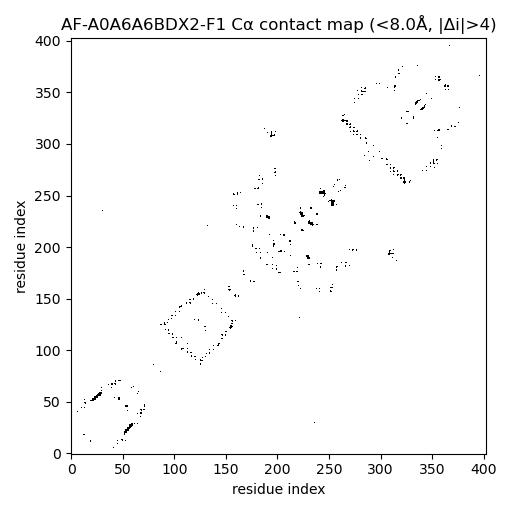TOM 505 N N . ILE A 1 65 ? -0.921 -20.514 5.398 1.00 88.00 65 ILE A N 1
ATOM 506 C CA . ILE A 1 65 ? -1.928 -20.590 4.331 1.00 88.00 65 ILE A CA 1
ATOM 507 C C . ILE A 1 65 ? -2.034 -22.017 3.801 1.00 88.00 65 ILE A C 1
ATOM 509 O O . ILE A 1 65 ? -3.141 -22.516 3.589 1.00 88.00 65 ILE A O 1
ATOM 513 N N . GLU A 1 66 ? -0.897 -22.685 3.605 1.00 84.25 66 GLU A N 1
ATOM 514 C CA . GLU A 1 66 ? -0.873 -24.081 3.175 1.00 84.25 66 GLU A CA 1
ATOM 515 C C . GLU A 1 66 ? -1.580 -24.985 4.192 1.00 84.25 66 GLU A C 1
ATOM 517 O O . GLU A 1 66 ? -2.509 -25.694 3.813 1.00 84.25 66 GLU A O 1
ATOM 522 N N . GLU A 1 67 ? -1.244 -24.890 5.480 1.00 84.06 67 GLU A N 1
ATOM 523 C CA . GLU A 1 67 ? -1.876 -25.670 6.554 1.00 84.06 67 GLU A CA 1
ATOM 524 C C . GLU A 1 67 ? -3.381 -25.363 6.682 1.00 84.06 67 GLU A C 1
ATOM 526 O O . GLU A 1 67 ? -4.207 -26.271 6.835 1.00 84.06 67 GLU A O 1
ATOM 531 N N . GLY A 1 68 ? -3.767 -24.087 6.573 1.00 82.94 68 GLY A N 1
ATOM 532 C CA . GLY A 1 68 ? -5.166 -23.658 6.632 1.00 82.94 68 GLY A CA 1
ATOM 533 C C . GLY A 1 68 ? -6.023 -24.209 5.486 1.00 82.94 68 GLY A C 1
ATOM 534 O O . GLY A 1 68 ? -7.202 -24.516 5.688 1.00 82.94 68 GLY A O 1
ATOM 535 N N . LEU A 1 69 ? -5.429 -24.385 4.300 1.00 82.56 69 LEU A N 1
ATOM 536 C CA . LEU A 1 69 ? -6.083 -24.906 3.094 1.00 82.56 69 LEU A CA 1
ATOM 537 C C . LEU A 1 69 ? -5.802 -26.396 2.827 1.00 82.56 69 LEU A C 1
ATOM 539 O O . LEU A 1 69 ? -6.338 -26.948 1.869 1.00 82.56 69 LEU A O 1
ATOM 543 N N . GLU A 1 70 ? -4.997 -27.076 3.643 1.00 68.19 70 GLU A N 1
ATOM 544 C CA . GLU A 1 70 ? -4.622 -28.480 3.415 1.00 68.19 70 GLU A CA 1
ATOM 545 C C . GLU A 1 70 ? -5.778 -29.461 3.653 1.00 68.19 70 GLU A C 1
ATOM 547 O O . GLU A 1 70 ? -5.824 -30.538 3.056 1.00 68.19 70 GLU A O 1
ATOM 552 N N . LYS A 1 71 ? -6.748 -29.090 4.495 1.00 62.53 71 LYS A N 1
ATOM 553 C CA . LYS A 1 71 ? -7.869 -29.967 4.874 1.00 62.53 71 LYS A CA 1
ATOM 554 C C . LYS A 1 71 ? -8.848 -30.302 3.726 1.00 62.53 71 LYS A C 1
ATOM 556 O O . LYS A 1 71 ? -9.370 -31.415 3.760 1.00 62.53 71 LYS A O 1
ATOM 561 N N . PRO A 1 72 ? -9.126 -29.429 2.729 1.00 54.50 72 PRO A N 1
ATOM 562 C CA . PRO A 1 72 ? -10.078 -29.745 1.654 1.00 54.50 72 PRO A CA 1
ATOM 563 C C . PRO A 1 72 ? -9.487 -30.265 0.325 1.00 54.50 72 PRO A C 1
ATOM 565 O O . PRO A 1 72 ? -10.246 -30.864 -0.436 1.00 54.50 72 PRO A O 1
ATOM 568 N N . SER A 1 73 ? -8.207 -30.047 -0.027 1.00 53.66 73 SER A N 1
ATOM 569 C CA . SER A 1 73 ? -7.759 -30.341 -1.411 1.00 53.66 73 SER A CA 1
ATOM 570 C C . SER A 1 73 ? -6.238 -30.420 -1.647 1.00 53.66 73 SER A C 1
ATOM 572 O O . SER A 1 73 ? -5.623 -29.454 -2.095 1.00 53.66 73 SER A O 1
ATOM 574 N N . GLN A 1 74 ? -5.634 -31.601 -1.486 1.00 52.94 74 GLN A N 1
ATOM 575 C CA . GLN A 1 74 ? -4.289 -31.882 -2.033 1.00 52.94 74 GLN A CA 1
ATOM 576 C C . GLN A 1 74 ? -4.298 -31.981 -3.579 1.00 52.94 74 GLN A C 1
ATOM 578 O O . GLN A 1 74 ? -3.313 -31.649 -4.230 1.00 52.94 74 GLN A O 1
ATOM 583 N N . GLU A 1 75 ? -5.427 -32.360 -4.194 1.00 56.62 75 GLU A N 1
ATOM 584 C CA . GLU A 1 75 ? -5.546 -32.598 -5.649 1.00 56.62 75 GLU A CA 1
ATOM 585 C C . GLU A 1 75 ? -5.651 -31.319 -6.514 1.00 56.62 75 GLU A C 1
ATOM 587 O O . GLU A 1 75 ? -5.718 -31.406 -7.739 1.00 56.62 75 GLU A O 1
ATOM 592 N N . GLY A 1 76 ? -5.654 -30.125 -5.904 1.00 70.19 76 GLY A N 1
ATOM 593 C CA . GLY A 1 76 ? -5.871 -28.841 -6.592 1.00 70.19 76 GLY A CA 1
ATOM 594 C C . GLY A 1 76 ? -4.723 -27.828 -6.508 1.00 70.19 76 GLY A C 1
ATOM 595 O O . GLY A 1 76 ? -4.869 -26.721 -7.027 1.00 70.19 76 GLY A O 1
ATOM 596 N N . LYS A 1 77 ? -3.596 -28.160 -5.859 1.00 81.56 77 LYS A N 1
ATOM 597 C CA . LYS A 1 77 ? -2.475 -27.222 -5.671 1.00 81.56 77 LYS A CA 1
ATOM 598 C C . LYS A 1 77 ? -1.641 -27.107 -6.950 1.00 81.56 77 LYS A C 1
ATOM 600 O O . LYS A 1 77 ? -0.981 -28.058 -7.363 1.00 81.56 77 LYS A O 1
ATOM 605 N N . LEU A 1 78 ? -1.619 -25.918 -7.549 1.00 84.75 78 LEU A N 1
ATOM 606 C CA . LEU A 1 78 ? -0.721 -25.581 -8.654 1.00 84.75 78 LEU A CA 1
ATOM 607 C C . LEU A 1 78 ? 0.416 -24.694 -8.139 1.00 84.75 78 LEU A C 1
ATOM 609 O O . LEU A 1 78 ? 0.227 -23.500 -7.933 1.00 84.75 78 LEU A O 1
ATOM 613 N N . SER A 1 79 ? 1.609 -25.266 -7.968 1.00 83.94 79 SER A N 1
ATOM 614 C CA . SER A 1 79 ? 2.810 -24.478 -7.673 1.00 83.94 79 SER A CA 1
ATOM 615 C C . SER A 1 79 ? 3.461 -23.996 -8.967 1.00 83.94 79 SER A C 1
ATOM 617 O O . SER A 1 79 ? 3.846 -24.802 -9.819 1.00 83.94 79 SER A O 1
ATOM 619 N N . LEU A 1 80 ? 3.610 -22.679 -9.110 1.00 83.62 80 LEU A N 1
ATOM 620 C CA . LEU A 1 80 ? 4.316 -22.085 -10.245 1.00 83.62 80 LEU A CA 1
ATOM 621 C C . LEU A 1 80 ? 5.827 -22.360 -10.186 1.00 83.62 80 LEU A C 1
ATOM 623 O O . LEU A 1 80 ? 6.441 -22.566 -11.231 1.00 83.62 80 LEU A O 1
ATOM 627 N N . GLU A 1 81 ? 6.409 -22.457 -8.986 1.00 78.19 81 GLU A N 1
ATOM 628 C CA . GLU A 1 81 ? 7.834 -22.769 -8.782 1.00 78.19 81 GLU A CA 1
ATOM 629 C C . GLU A 1 81 ? 8.188 -24.173 -9.290 1.00 78.19 81 GLU A C 1
ATOM 631 O O . GLU A 1 81 ? 9.190 -24.358 -9.981 1.00 78.19 81 GLU A O 1
ATOM 636 N N . LEU A 1 82 ? 7.311 -25.155 -9.050 1.00 82.50 82 LEU A N 1
ATOM 637 C CA . LEU A 1 82 ? 7.466 -26.517 -9.581 1.00 82.50 82 LEU A CA 1
ATOM 638 C C . LEU A 1 82 ? 7.239 -26.597 -11.102 1.00 82.50 82 LEU A C 1
ATOM 640 O O . LEU A 1 82 ? 7.559 -27.605 -11.729 1.00 82.50 82 LEU A O 1
ATOM 644 N N . ASN A 1 83 ? 6.715 -25.530 -11.710 1.00 85.44 83 ASN A N 1
ATOM 645 C CA . ASN A 1 83 ? 6.432 -25.414 -13.139 1.00 85.44 83 ASN A CA 1
ATOM 646 C C . ASN A 1 83 ? 7.301 -24.341 -13.822 1.00 85.44 83 ASN A C 1
ATOM 648 O O . ASN A 1 83 ? 6.904 -23.785 -14.850 1.00 85.44 83 ASN A O 1
ATOM 652 N N . ALA A 1 84 ? 8.507 -24.087 -13.300 1.00 86.44 84 ALA A N 1
ATOM 653 C CA . ALA A 1 84 ? 9.410 -23.021 -13.748 1.00 86.44 84 ALA A CA 1
ATOM 654 C C . ALA A 1 84 ? 9.619 -22.959 -15.274 1.00 86.44 84 ALA A C 1
ATOM 656 O O . ALA A 1 84 ? 9.638 -21.877 -15.854 1.00 86.44 84 ALA A O 1
ATOM 657 N N . LYS A 1 85 ? 9.693 -24.106 -15.965 1.00 90.56 85 LYS A N 1
ATOM 658 C CA . LYS A 1 85 ? 9.814 -24.148 -17.436 1.00 90.56 85 LYS A CA 1
ATOM 659 C C . LYS A 1 85 ? 8.641 -23.457 -18.145 1.00 90.56 85 LYS A C 1
ATOM 661 O O . LYS A 1 85 ? 8.851 -22.721 -19.107 1.00 90.56 85 LYS A O 1
ATOM 666 N N . TRP A 1 86 ? 7.413 -23.708 -17.691 1.00 89.94 86 TRP A N 1
ATOM 667 C CA . TRP A 1 86 ? 6.207 -23.107 -18.263 1.00 89.94 86 TRP A CA 1
ATOM 668 C C . TRP A 1 86 ? 6.122 -21.620 -17.936 1.00 89.94 86 TRP A C 1
ATOM 670 O O . TRP A 1 86 ? 5.774 -20.824 -18.808 1.00 89.94 86 TRP A O 1
ATOM 680 N N . VAL A 1 87 ? 6.501 -21.244 -16.711 1.00 89.62 87 VAL A N 1
ATOM 681 C CA . VAL A 1 87 ? 6.593 -19.839 -16.293 1.00 89.62 87 VAL A CA 1
ATOM 682 C C . VAL A 1 87 ? 7.586 -19.093 -17.180 1.00 89.62 87 VAL A C 1
ATOM 684 O O . VAL A 1 87 ? 7.227 -18.072 -17.760 1.00 89.62 87 VAL A O 1
ATOM 687 N N . SER A 1 88 ? 8.782 -19.647 -17.384 1.00 90.94 88 SER A N 1
ATOM 688 C CA . SER A 1 88 ? 9.808 -19.049 -18.239 1.00 90.94 88 SER A CA 1
ATOM 689 C C . SER A 1 88 ? 9.315 -18.851 -19.676 1.00 90.94 88 SER A C 1
ATOM 691 O O . SER A 1 88 ? 9.420 -17.758 -20.230 1.00 90.94 88 SER A O 1
ATOM 693 N N . GLN A 1 89 ? 8.645 -19.853 -20.260 1.00 93.25 89 GLN A N 1
ATOM 694 C CA . GLN A 1 89 ? 8.048 -19.729 -21.596 1.00 93.25 89 GLN A CA 1
ATOM 695 C C . GLN A 1 89 ? 6.949 -18.650 -21.666 1.00 93.25 89 GLN A C 1
ATOM 697 O O . GLN A 1 89 ? 6.838 -17.923 -22.663 1.00 93.25 89 GLN A O 1
ATOM 702 N N . ALA A 1 90 ? 6.127 -18.536 -20.621 1.00 94.38 90 ALA A N 1
ATOM 703 C CA . ALA A 1 90 ? 5.085 -17.519 -20.534 1.00 94.38 90 ALA A CA 1
ATOM 704 C C . ALA A 1 90 ? 5.685 -16.107 -20.408 1.00 94.38 90 ALA A C 1
ATOM 706 O O . ALA A 1 90 ? 5.243 -15.194 -21.110 1.00 94.38 90 ALA A O 1
ATOM 707 N N . VAL A 1 91 ? 6.732 -15.937 -19.597 1.00 95.12 91 VAL A N 1
ATOM 708 C CA . VAL A 1 91 ? 7.479 -14.676 -19.468 1.00 95.12 91 VAL A CA 1
ATOM 709 C C . VAL A 1 91 ? 8.136 -14.299 -20.792 1.00 95.12 91 VAL A C 1
ATOM 711 O O . VAL A 1 91 ? 8.016 -13.158 -21.227 1.00 95.12 91 VAL A O 1
ATOM 714 N N . ASP A 1 92 ? 8.735 -15.251 -21.502 1.00 95.19 92 ASP A N 1
ATOM 715 C CA . ASP A 1 92 ? 9.330 -15.033 -22.826 1.00 95.19 92 ASP A CA 1
ATOM 716 C C . ASP A 1 92 ? 8.308 -14.541 -23.865 1.00 95.19 92 ASP A C 1
ATOM 718 O O . ASP A 1 92 ? 8.581 -13.651 -24.687 1.00 95.19 92 ASP A O 1
ATOM 722 N N . THR A 1 93 ? 7.101 -15.106 -23.811 1.00 97.25 93 THR A N 1
ATOM 723 C CA . THR A 1 93 ? 5.967 -14.684 -24.643 1.00 97.25 93 THR A CA 1
ATOM 724 C C . THR A 1 93 ? 5.514 -13.275 -24.259 1.00 97.25 93 THR A C 1
ATOM 726 O O . THR A 1 93 ? 5.315 -12.422 -25.129 1.00 97.25 93 THR A O 1
ATOM 729 N N . PHE A 1 94 ? 5.419 -12.996 -22.958 1.00 97.50 94 PHE A N 1
ATOM 730 C CA . PHE A 1 94 ? 5.063 -11.682 -22.432 1.00 97.50 94 PHE A CA 1
ATOM 731 C C . PHE A 1 94 ? 6.087 -10.602 -22.800 1.00 97.50 94 PHE A C 1
ATOM 733 O O . PHE A 1 94 ? 5.692 -9.534 -23.265 1.00 97.50 94 PHE A O 1
ATOM 740 N N . ILE A 1 95 ? 7.389 -10.890 -22.697 1.00 97.69 95 ILE A N 1
ATOM 741 C CA . ILE A 1 95 ? 8.476 -10.015 -23.161 1.00 97.69 95 ILE A CA 1
ATOM 742 C C . ILE A 1 95 ? 8.282 -9.701 -24.641 1.00 97.69 95 ILE A C 1
ATOM 744 O O . ILE A 1 95 ? 8.295 -8.539 -25.044 1.00 97.69 95 ILE A O 1
ATOM 748 N N . SER A 1 96 ? 8.052 -10.727 -25.461 1.00 97.12 96 SER A N 1
ATOM 749 C CA . SER A 1 96 ? 7.866 -10.549 -26.903 1.00 97.12 96 SER A CA 1
ATOM 750 C C . SER A 1 96 ? 6.678 -9.632 -27.213 1.00 97.12 96 SER A C 1
ATOM 752 O O . SER A 1 96 ? 6.791 -8.745 -28.067 1.00 97.12 96 SER A O 1
ATOM 754 N N . HIS A 1 97 ? 5.571 -9.791 -26.484 1.00 97.62 97 HIS A N 1
ATOM 755 C CA . HIS A 1 97 ? 4.398 -8.928 -26.590 1.00 97.62 97 HIS A CA 1
ATOM 756 C C . HIS A 1 97 ? 4.693 -7.486 -26.146 1.00 97.62 97 HIS A C 1
ATOM 758 O O . HIS A 1 97 ? 4.468 -6.550 -26.917 1.00 97.62 97 HIS A O 1
ATOM 764 N N . LYS A 1 98 ? 5.247 -7.295 -24.942 1.00 97.19 98 LYS A N 1
ATOM 765 C CA . LYS A 1 98 ? 5.536 -5.973 -24.367 1.00 97.19 98 LYS A CA 1
ATOM 766 C C . LYS A 1 98 ? 6.546 -5.181 -25.185 1.00 97.19 98 LYS A C 1
ATOM 768 O O . LYS A 1 98 ? 6.321 -4.002 -25.436 1.00 97.19 98 LYS A O 1
ATOM 773 N N . VAL A 1 99 ? 7.601 -5.825 -25.679 1.00 96.94 99 VAL A N 1
ATOM 774 C CA . VAL A 1 99 ? 8.584 -5.173 -26.555 1.00 96.94 99 VAL A CA 1
ATOM 775 C C . VAL A 1 99 ? 7.955 -4.772 -27.885 1.00 96.94 99 VAL A C 1
ATOM 777 O O . VAL A 1 99 ? 8.215 -3.678 -28.372 1.00 96.94 99 VAL A O 1
ATOM 780 N N . THR A 1 100 ? 7.079 -5.605 -28.453 1.00 97.00 100 THR A N 1
ATOM 781 C CA . THR A 1 100 ? 6.354 -5.249 -29.685 1.00 97.00 100 THR A CA 1
ATOM 782 C C . THR A 1 100 ? 5.442 -4.043 -29.463 1.00 97.00 100 THR A C 1
ATOM 784 O O . THR A 1 100 ? 5.398 -3.139 -30.297 1.00 97.00 100 THR A O 1
ATOM 787 N N . GLN A 1 101 ? 4.731 -4.002 -28.334 1.00 97.00 101 GLN A N 1
ATOM 788 C CA . GLN A 1 101 ? 3.897 -2.864 -27.953 1.00 97.00 101 GLN A CA 1
ATOM 789 C C . GLN A 1 101 ? 4.739 -1.593 -27.767 1.00 97.00 101 GLN A C 1
ATOM 791 O O . GLN A 1 101 ? 4.410 -0.547 -28.323 1.00 97.00 101 GLN A O 1
ATOM 796 N N . LEU A 1 102 ? 5.848 -1.690 -27.033 1.00 95.25 102 LEU A N 1
ATOM 797 C CA . LEU A 1 102 ? 6.750 -0.574 -26.772 1.00 95.25 102 LEU A CA 1
ATOM 798 C C . LEU A 1 102 ? 7.373 -0.033 -28.066 1.00 95.25 102 LEU A C 1
ATOM 800 O O . LEU A 1 102 ? 7.357 1.174 -28.292 1.00 95.25 102 LEU A O 1
ATOM 804 N N . ALA A 1 103 ? 7.841 -0.920 -28.948 1.00 96.19 103 ALA A N 1
ATOM 805 C CA . ALA A 1 103 ? 8.412 -0.553 -30.239 1.00 96.19 103 ALA A CA 1
ATOM 806 C C . ALA A 1 103 ? 7.412 0.205 -31.119 1.00 96.19 103 ALA A C 1
ATOM 808 O O . ALA A 1 103 ? 7.773 1.216 -31.718 1.00 96.19 103 ALA A O 1
ATOM 809 N N . ARG A 1 104 ? 6.143 -0.227 -31.146 1.00 96.31 104 ARG A N 1
ATOM 810 C CA . ARG A 1 104 ? 5.068 0.486 -31.857 1.00 96.31 104 ARG A CA 1
ATOM 811 C C . ARG A 1 104 ? 4.815 1.869 -31.267 1.00 96.31 104 ARG A C 1
ATOM 813 O O . ARG A 1 104 ? 4.746 2.837 -32.012 1.00 96.31 104 ARG A O 1
ATOM 820 N N . ASN A 1 105 ? 4.713 1.964 -29.943 1.00 94.62 105 ASN A N 1
ATOM 821 C CA . ASN A 1 105 ? 4.397 3.219 -29.260 1.00 94.62 105 ASN A CA 1
ATOM 822 C C . ASN A 1 105 ? 5.525 4.253 -29.368 1.00 94.62 105 ASN A C 1
ATOM 824 O O . ASN A 1 105 ? 5.264 5.451 -29.428 1.00 94.62 105 ASN A O 1
ATOM 828 N N . LYS A 1 106 ? 6.779 3.797 -29.362 1.00 95.00 106 LYS A N 1
ATOM 829 C CA . LYS A 1 106 ? 7.963 4.664 -29.360 1.00 95.00 106 LYS A CA 1
ATOM 830 C C . LYS A 1 106 ? 8.601 4.830 -30.739 1.00 95.00 106 LYS A C 1
ATOM 832 O O . LYS A 1 106 ? 9.494 5.658 -30.873 1.00 95.00 106 LYS A O 1
ATOM 837 N N . GLY A 1 107 ? 8.170 4.060 -31.739 1.00 93.94 107 GLY A N 1
ATOM 838 C CA . GLY A 1 107 ? 8.771 4.053 -33.072 1.00 93.94 107 GLY A CA 1
ATOM 839 C C . GLY A 1 107 ? 10.190 3.481 -33.082 1.00 93.94 107 GLY A C 1
ATOM 840 O O . GLY A 1 107 ? 11.070 4.056 -33.715 1.00 93.94 107 GLY A O 1
ATOM 841 N N . TYR A 1 108 ? 10.439 2.392 -32.345 1.00 95.94 108 TYR A N 1
ATOM 842 C CA . TYR A 1 108 ? 11.754 1.742 -32.349 1.00 95.94 108 TYR A CA 1
ATOM 843 C C . TYR A 1 108 ? 12.045 1.112 -33.711 1.00 95.94 108 TYR A C 1
ATOM 845 O O . TYR A 1 108 ? 11.181 0.469 -34.313 1.00 95.94 108 TYR A O 1
ATOM 853 N N . ASP A 1 109 ? 13.289 1.243 -34.164 1.00 94.12 109 ASP A N 1
ATOM 854 C CA . ASP A 1 109 ? 13.790 0.474 -35.294 1.00 94.12 109 ASP A CA 1
ATOM 855 C C . ASP A 1 109 ? 13.999 -1.003 -34.916 1.00 94.12 109 ASP A C 1
ATOM 857 O O . ASP A 1 109 ? 13.816 -1.441 -33.770 1.00 94.12 109 ASP A O 1
ATOM 861 N N . ARG A 1 110 ? 14.354 -1.812 -35.917 1.00 94.56 110 ARG A N 1
ATOM 862 C CA . ARG A 1 110 ? 14.540 -3.254 -35.738 1.00 94.56 110 ARG A CA 1
ATOM 863 C C . ARG A 1 110 ? 15.695 -3.571 -34.786 1.00 94.56 110 ARG A C 1
ATOM 865 O O . ARG A 1 110 ? 15.576 -4.518 -34.011 1.00 94.56 110 ARG A O 1
ATOM 872 N N . GLU A 1 111 ? 16.773 -2.794 -34.839 1.00 94.06 111 GLU A N 1
ATOM 873 C CA . GLU A 1 111 ? 17.966 -2.992 -34.012 1.00 94.06 111 GLU A CA 1
ATOM 874 C C . GLU A 1 111 ? 17.664 -2.715 -32.538 1.00 94.06 111 GLU A C 1
ATOM 876 O O . GLU A 1 111 ? 17.869 -3.587 -31.695 1.00 94.06 111 GLU A O 1
ATOM 881 N N . THR A 1 112 ? 17.057 -1.567 -32.233 1.00 94.31 112 THR A N 1
ATOM 882 C CA . THR A 1 112 ? 16.636 -1.193 -30.876 1.00 94.31 112 THR A CA 1
ATOM 883 C C . THR A 1 112 ? 15.612 -2.182 -30.329 1.00 94.31 112 THR A C 1
ATOM 885 O O . THR A 1 112 ? 15.725 -2.629 -29.189 1.00 94.31 112 THR 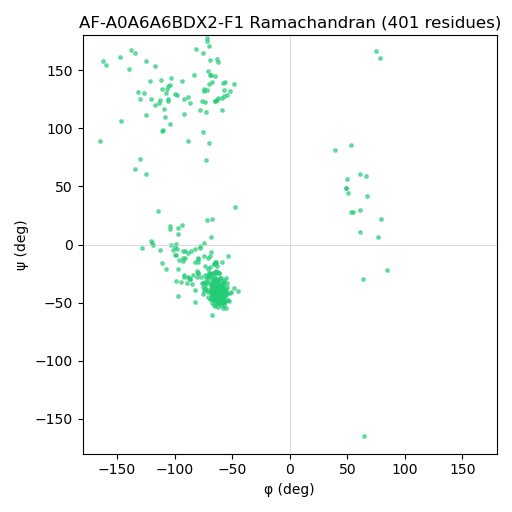A O 1
ATOM 888 N N . THR A 1 113 ? 14.629 -2.585 -31.142 1.00 96.06 113 THR A N 1
ATOM 889 C CA . THR A 1 113 ? 13.627 -3.587 -30.740 1.00 96.06 113 THR A CA 1
ATOM 890 C C . THR A 1 113 ? 14.285 -4.911 -30.349 1.00 96.06 113 THR A C 1
ATOM 892 O O . THR A 1 113 ? 13.891 -5.531 -29.358 1.00 96.06 113 THR A O 1
ATOM 895 N N . GLN A 1 114 ? 15.285 -5.352 -31.115 1.00 95.81 114 GLN A N 1
ATOM 896 C CA . GLN A 1 114 ? 15.991 -6.599 -30.846 1.00 95.81 114 GLN A CA 1
ATOM 897 C C . GLN A 1 114 ? 16.884 -6.489 -29.604 1.00 95.81 114 GLN A C 1
ATOM 899 O O . GLN A 1 114 ? 16.804 -7.363 -28.743 1.00 95.81 114 GLN A O 1
ATOM 904 N N . ALA A 1 115 ? 17.643 -5.401 -29.460 1.00 95.44 115 ALA A N 1
ATOM 905 C CA . ALA A 1 115 ? 18.489 -5.161 -28.292 1.00 95.44 115 ALA A CA 1
ATOM 906 C C . ALA A 1 115 ? 17.672 -5.128 -26.991 1.00 95.44 115 ALA A C 1
ATOM 908 O O . ALA A 1 115 ? 18.019 -5.789 -26.011 1.00 95.44 115 ALA A O 1
ATOM 909 N N . VAL A 1 116 ? 16.524 -4.436 -26.999 1.00 96.38 116 VAL A N 1
ATOM 910 C CA . VAL A 1 116 ? 15.611 -4.413 -25.849 1.00 96.38 116 VAL A CA 1
ATOM 911 C C . VAL A 1 116 ? 15.071 -5.811 -25.553 1.00 96.38 116 VAL A C 1
ATOM 913 O O . VAL A 1 116 ? 15.076 -6.239 -24.401 1.00 96.38 116 VAL A O 1
ATOM 916 N N . ARG A 1 117 ? 14.643 -6.564 -26.574 1.00 97.25 117 ARG A N 1
ATOM 917 C CA . ARG A 1 117 ? 14.153 -7.938 -26.388 1.00 97.25 117 ARG A CA 1
ATOM 918 C C . ARG A 1 117 ? 15.206 -8.845 -25.756 1.00 97.25 117 ARG A C 1
ATOM 920 O O . ARG A 1 117 ? 14.884 -9.571 -24.820 1.00 97.25 117 ARG A O 1
ATOM 927 N N . GLU A 1 118 ? 16.430 -8.823 -26.268 1.00 96.19 118 GLU A N 1
ATOM 928 C CA . GLU A 1 118 ? 17.529 -9.658 -25.773 1.00 96.19 118 GLU A CA 1
ATOM 929 C C . GLU A 1 118 ? 17.891 -9.315 -24.331 1.00 96.19 118 GLU A C 1
ATOM 931 O O . GLU A 1 118 ? 18.034 -10.218 -23.501 1.00 96.19 118 GLU A O 1
ATOM 936 N N . HIS A 1 119 ? 17.959 -8.021 -24.006 1.00 96.31 119 HIS A N 1
ATOM 937 C CA . HIS A 1 119 ? 18.232 -7.584 -22.642 1.00 96.31 119 HIS A CA 1
ATOM 938 C C . HIS A 1 119 ? 17.146 -8.044 -21.671 1.00 96.31 119 HIS A C 1
ATOM 940 O O . HIS A 1 119 ? 17.466 -8.590 -20.616 1.00 96.31 119 HIS A O 1
ATOM 946 N N . LEU A 1 120 ? 15.870 -7.876 -22.030 1.00 96.44 120 LEU A N 1
ATOM 947 C CA . LEU A 1 120 ? 14.756 -8.297 -21.180 1.00 96.44 120 LEU A CA 1
ATOM 948 C C . LEU A 1 120 ? 14.770 -9.811 -20.948 1.00 96.44 120 LEU A C 1
ATOM 950 O O . LEU A 1 120 ? 14.661 -10.242 -19.804 1.00 96.44 120 LEU A O 1
ATOM 954 N N . LYS A 1 121 ? 14.979 -10.616 -21.996 1.00 95.00 121 LYS A N 1
ATOM 955 C CA . LYS A 1 121 ? 15.068 -12.081 -21.867 1.00 95.00 121 LYS A CA 1
ATOM 956 C C . LYS A 1 121 ? 16.193 -12.524 -20.937 1.00 95.00 121 LYS A C 1
ATOM 958 O O . LYS A 1 121 ? 16.012 -13.429 -20.131 1.00 95.00 121 LYS A O 1
ATOM 963 N N . LYS A 1 122 ? 17.355 -11.876 -21.030 1.00 94.50 122 LYS A N 1
ATOM 964 C CA . LYS A 1 122 ? 18.528 -12.227 -20.221 1.00 94.50 122 LYS A CA 1
ATOM 965 C C . LYS A 1 122 ? 18.377 -11.841 -18.745 1.00 94.50 122 LYS A C 1
ATOM 967 O O . LYS A 1 122 ? 18.940 -12.518 -17.887 1.00 94.50 122 LYS A O 1
ATOM 972 N N . ASN A 1 123 ? 17.666 -10.752 -18.451 1.00 93.62 123 ASN A N 1
ATOM 973 C CA . ASN A 1 123 ? 17.697 -10.111 -17.133 1.00 93.62 123 ASN A CA 1
ATOM 974 C C . ASN A 1 123 ? 16.394 -10.231 -16.329 1.00 93.62 123 ASN A C 1
ATOM 976 O O . ASN A 1 123 ? 16.433 -10.043 -15.116 1.00 93.62 123 ASN A O 1
ATOM 980 N N . ALA A 1 124 ? 15.269 -10.596 -16.954 1.00 91.25 124 ALA A N 1
ATOM 981 C CA . ALA A 1 124 ? 13.974 -10.676 -16.274 1.00 91.25 124 ALA A CA 1
ATOM 982 C C . ALA A 1 124 ? 13.902 -11.719 -15.158 1.00 91.25 124 ALA A C 1
ATOM 984 O O . ALA A 1 124 ? 13.064 -11.581 -14.271 1.00 91.25 124 ALA A O 1
ATOM 985 N N . ASN A 1 125 ? 14.754 -12.751 -15.207 1.00 88.69 125 ASN A N 1
ATOM 986 C CA . ASN A 1 125 ? 14.780 -13.838 -14.227 1.00 88.69 125 ASN A CA 1
ATOM 987 C C . ASN A 1 125 ? 13.371 -14.414 -13.977 1.00 88.69 125 ASN A C 1
ATOM 989 O O . ASN A 1 125 ? 12.905 -14.472 -12.842 1.00 88.69 125 ASN A O 1
ATOM 993 N N . ASP A 1 126 ? 12.661 -14.710 -15.071 1.00 89.25 126 ASP A N 1
ATOM 994 C CA . ASP A 1 126 ? 11.287 -15.226 -15.093 1.00 89.25 126 ASP A CA 1
ATOM 995 C C . ASP A 1 126 ? 10.256 -14.394 -14.293 1.00 89.25 126 ASP A C 1
ATOM 997 O O . ASP A 1 126 ? 9.235 -14.906 -13.839 1.00 89.25 126 ASP A O 1
ATOM 1001 N N . THR A 1 127 ? 10.480 -13.081 -14.151 1.00 90.06 127 THR A N 1
ATOM 1002 C CA . THR A 1 127 ? 9.604 -12.182 -13.383 1.00 90.06 127 THR A CA 1
ATOM 1003 C C . THR A 1 127 ? 8.804 -11.245 -14.296 1.00 90.06 127 THR A C 1
ATOM 1005 O O . THR A 1 127 ? 9.341 -10.285 -14.854 1.00 90.06 127 THR A O 1
ATOM 1008 N N . PHE A 1 128 ? 7.486 -11.461 -14.400 1.00 92.44 128 PHE A N 1
ATOM 1009 C CA . PHE A 1 128 ? 6.580 -10.597 -15.181 1.00 92.44 128 PHE A CA 1
ATOM 1010 C C . PHE A 1 128 ? 6.634 -9.128 -14.746 1.00 92.44 128 PHE A C 1
ATOM 1012 O O . PHE A 1 128 ? 6.659 -8.230 -15.589 1.00 92.44 128 PHE A O 1
ATOM 1019 N N . LEU A 1 129 ? 6.672 -8.885 -13.432 1.00 91.62 129 LEU A N 1
ATOM 1020 C CA . LEU A 1 129 ? 6.700 -7.538 -12.869 1.00 91.62 129 LEU A CA 1
ATOM 1021 C C . LEU A 1 129 ? 7.961 -6.777 -13.290 1.00 91.62 129 LEU A C 1
ATOM 1023 O O . LEU A 1 129 ? 7.849 -5.646 -13.746 1.00 91.62 129 LEU A O 1
ATOM 1027 N N . TRP A 1 130 ? 9.138 -7.407 -13.232 1.00 95.62 130 TRP A N 1
ATOM 1028 C CA . TRP A 1 130 ? 10.387 -6.791 -13.689 1.00 95.62 130 TRP A CA 1
ATOM 1029 C C . TRP A 1 130 ? 10.281 -6.337 -15.151 1.00 95.62 130 TRP A C 1
ATOM 1031 O O . TRP A 1 130 ? 10.621 -5.202 -15.475 1.00 95.62 130 TRP A O 1
ATOM 1041 N N . VAL A 1 131 ? 9.720 -7.182 -16.027 1.00 95.94 131 VAL A N 1
ATOM 1042 C CA . VAL A 1 131 ? 9.515 -6.842 -17.448 1.00 95.94 131 VAL A CA 1
ATOM 1043 C C . VAL A 1 131 ? 8.580 -5.642 -17.590 1.00 95.94 131 VAL A C 1
ATOM 1045 O O . VAL A 1 131 ? 8.860 -4.731 -18.367 1.00 95.94 131 VAL A O 1
ATOM 1048 N N . ALA A 1 132 ? 7.476 -5.628 -16.840 1.00 94.00 132 ALA A N 1
ATOM 1049 C CA . ALA A 1 132 ? 6.520 -4.527 -16.866 1.00 94.00 132 ALA A CA 1
ATOM 1050 C C . ALA A 1 132 ? 7.158 -3.205 -16.412 1.00 94.00 132 ALA A C 1
ATOM 1052 O O . ALA A 1 132 ? 6.994 -2.198 -17.101 1.00 94.00 132 ALA A O 1
ATOM 1053 N N . LEU A 1 133 ? 7.929 -3.232 -15.321 1.00 92.31 133 LEU A N 1
ATOM 1054 C CA . LEU A 1 133 ? 8.639 -2.075 -14.775 1.00 92.31 133 LEU A CA 1
ATOM 1055 C C . LEU A 1 133 ? 9.673 -1.529 -15.764 1.00 92.31 133 LEU A C 1
ATOM 1057 O O . LEU A 1 133 ? 9.640 -0.349 -16.099 1.00 92.31 133 LEU A O 1
ATOM 1061 N N . VAL A 1 134 ? 10.534 -2.383 -16.321 1.00 94.19 134 VAL A N 1
ATOM 1062 C CA . VAL A 1 134 ? 11.542 -1.944 -17.300 1.00 94.19 134 VAL A CA 1
ATOM 1063 C C . VAL A 1 134 ? 10.890 -1.389 -18.568 1.00 94.19 134 VAL A C 1
ATOM 1065 O O . VAL A 1 134 ? 11.332 -0.368 -19.095 1.00 94.19 134 VAL A O 1
ATOM 1068 N N . CYS A 1 135 ? 9.814 -2.009 -19.064 1.00 94.31 135 CYS A N 1
ATOM 1069 C CA . CYS A 1 135 ? 9.071 -1.466 -20.202 1.00 94.31 135 CYS A CA 1
ATOM 1070 C C . CYS A 1 135 ? 8.408 -0.117 -19.891 1.00 94.31 135 CYS A C 1
ATOM 1072 O O . CYS A 1 135 ? 8.336 0.729 -20.783 1.00 94.31 135 CYS A O 1
ATOM 1074 N N . GLN A 1 136 ? 7.924 0.087 -18.664 1.00 91.06 136 GLN A N 1
ATOM 1075 C CA . GLN A 1 136 ? 7.364 1.363 -18.220 1.00 91.06 136 GLN A CA 1
ATOM 1076 C C . GLN A 1 136 ? 8.441 2.454 -18.201 1.00 91.06 136 GLN A C 1
ATOM 1078 O O . GLN A 1 136 ? 8.233 3.511 -18.797 1.00 91.06 136 GLN A O 1
ATOM 1083 N N . GLU A 1 137 ? 9.610 2.171 -17.621 1.00 89.31 137 GLU A N 1
ATOM 1084 C CA . GLU A 1 137 ? 10.749 3.097 -17.606 1.00 89.31 137 GLU A CA 1
ATOM 1085 C C . GLU A 1 137 ? 11.229 3.424 -19.030 1.00 89.31 137 GLU A C 1
ATOM 1087 O O . GLU A 1 137 ? 11.348 4.587 -19.406 1.00 89.31 137 GLU A O 1
ATOM 1092 N N . LEU A 1 138 ? 11.402 2.423 -19.899 1.00 92.62 138 LEU A N 1
ATOM 1093 C CA . LEU A 1 138 ? 11.736 2.656 -21.313 1.00 92.62 138 LEU A CA 1
ATOM 1094 C C . LEU A 1 138 ? 10.653 3.449 -22.069 1.00 92.62 138 LEU A C 1
ATOM 1096 O O . LEU A 1 138 ? 10.947 4.122 -23.062 1.00 92.62 138 LEU A O 1
ATOM 1100 N N . GLY A 1 139 ? 9.405 3.396 -21.601 1.00 91.38 139 GLY A N 1
ATOM 1101 C CA . GLY A 1 139 ? 8.299 4.199 -22.110 1.00 91.38 139 GLY A CA 1
ATOM 1102 C C . GLY A 1 139 ? 8.516 5.704 -21.934 1.00 91.38 139 GLY A C 1
ATOM 1103 O O . GLY A 1 139 ? 8.093 6.476 -22.800 1.00 91.38 139 GLY A O 1
ATOM 1104 N N . THR A 1 140 ? 9.235 6.131 -20.892 1.00 88.25 140 THR A N 1
ATOM 1105 C CA . THR A 1 140 ? 9.561 7.548 -20.642 1.00 88.25 140 THR A CA 1
ATOM 1106 C C . THR A 1 140 ? 10.803 8.000 -21.420 1.00 88.25 140 THR A C 1
ATOM 1108 O O . THR A 1 140 ? 10.912 9.160 -21.821 1.00 88.25 140 THR A O 1
ATOM 1111 N N . VAL A 1 141 ? 11.703 7.070 -21.749 1.00 90.31 141 VAL A N 1
ATOM 1112 C CA . VAL A 1 141 ? 12.958 7.349 -22.459 1.00 90.31 141 VAL A CA 1
ATOM 1113 C C . VAL A 1 141 ? 12.702 7.691 -23.940 1.00 90.31 141 VAL A C 1
ATOM 1115 O O . VAL A 1 141 ? 11.956 6.983 -24.623 1.00 90.31 141 VAL A O 1
ATOM 1118 N N . PRO A 1 142 ? 13.298 8.763 -24.502 1.00 91.44 142 PRO A N 1
ATOM 1119 C CA . PRO A 1 142 ? 13.247 9.033 -25.941 1.00 91.44 142 PRO A CA 1
ATOM 1120 C C . PRO A 1 142 ? 13.794 7.858 -26.760 1.00 91.44 142 PRO A C 1
ATOM 1122 O O . PRO A 1 142 ? 14.811 7.275 -26.395 1.00 91.44 142 PRO A O 1
ATOM 1125 N N . ALA A 1 143 ? 13.161 7.533 -27.891 1.00 90.25 143 ALA A N 1
ATOM 1126 C CA . ALA A 1 143 ? 13.447 6.298 -28.629 1.00 90.25 143 ALA A CA 1
ATOM 1127 C C . ALA A 1 143 ? 14.925 6.099 -28.993 1.00 90.25 143 ALA A C 1
ATOM 1129 O O . ALA A 1 143 ? 15.479 5.029 -28.765 1.00 90.25 143 ALA A O 1
ATOM 1130 N N . TRP A 1 144 ? 15.591 7.160 -29.445 1.00 87.81 144 TRP A N 1
ATOM 1131 C CA . TRP A 1 144 ? 17.007 7.140 -29.818 1.00 87.81 144 TRP A CA 1
ATOM 1132 C C . TRP A 1 144 ? 17.972 6.892 -28.642 1.00 87.81 144 TRP A C 1
ATOM 1134 O O . TRP A 1 144 ? 19.127 6.544 -28.864 1.00 87.81 144 TRP A O 1
ATOM 1144 N N . LYS A 1 145 ? 17.523 7.059 -27.388 1.00 91.88 145 LYS A N 1
ATOM 1145 C CA . LYS A 1 145 ? 18.310 6.747 -26.182 1.00 91.88 145 LYS A CA 1
ATOM 1146 C C . LYS A 1 145 ? 18.066 5.333 -25.658 1.00 91.88 145 LYS A C 1
ATOM 1148 O O . LYS A 1 145 ? 18.843 4.875 -24.824 1.00 91.88 145 LYS A O 1
ATOM 1153 N N . ALA A 1 146 ? 17.011 4.650 -26.109 1.00 91.00 146 ALA A N 1
ATOM 1154 C CA . ALA A 1 146 ? 16.571 3.387 -25.520 1.00 91.00 146 ALA A CA 1
ATOM 1155 C C . ALA A 1 146 ? 17.680 2.324 -25.530 1.00 91.00 146 ALA A C 1
ATOM 1157 O O . ALA A 1 146 ? 17.925 1.697 -24.504 1.00 91.00 146 ALA A O 1
ATOM 1158 N N . ASN A 1 147 ? 18.413 2.195 -26.640 1.00 88.62 147 ASN A N 1
ATOM 1159 C CA . ASN A 1 147 ? 19.509 1.230 -26.757 1.00 88.62 147 ASN A CA 1
ATOM 1160 C C . ASN A 1 147 ? 20.673 1.517 -25.783 1.00 88.62 147 ASN A C 1
ATOM 1162 O O . ASN A 1 147 ? 21.283 0.601 -25.245 1.00 88.62 147 ASN A O 1
ATOM 1166 N N . ASN A 1 148 ? 20.940 2.792 -25.482 1.00 87.88 148 ASN A N 1
ATOM 1167 C CA . ASN A 1 148 ? 22.000 3.175 -24.544 1.00 87.88 148 ASN A CA 1
ATOM 1168 C C . ASN A 1 148 ? 21.593 2.942 -23.084 1.00 87.88 148 ASN A C 1
ATOM 1170 O O . ASN A 1 148 ? 22.434 2.635 -22.244 1.00 87.88 148 ASN A O 1
ATOM 1174 N N . VAL A 1 149 ? 20.305 3.112 -22.772 1.00 89.94 149 VAL A N 1
ATOM 1175 C CA . VAL A 1 149 ? 19.792 3.003 -21.400 1.00 89.94 149 VAL A CA 1
ATOM 1176 C C . VAL A 1 149 ? 19.411 1.566 -21.056 1.00 89.94 149 VAL A C 1
ATOM 1178 O O . VAL A 1 149 ? 19.500 1.191 -19.890 1.00 89.94 149 VAL A O 1
ATOM 1181 N N . VAL A 1 150 ? 19.032 0.730 -22.031 1.00 92.25 150 VAL A N 1
ATOM 1182 C CA . VAL A 1 150 ? 18.529 -0.619 -21.733 1.00 92.25 150 VAL A CA 1
ATOM 1183 C C . VAL A 1 150 ? 19.552 -1.476 -20.987 1.00 92.25 150 VAL A C 1
ATOM 1185 O O . VAL A 1 150 ? 19.193 -2.146 -20.025 1.00 92.25 150 VAL A O 1
ATOM 1188 N N . GLY A 1 151 ? 20.836 -1.353 -21.335 1.00 90.19 151 GLY A N 1
ATOM 1189 C CA . GLY A 1 151 ? 21.930 -2.045 -20.649 1.00 90.19 151 GLY A CA 1
ATOM 1190 C C . GLY A 1 151 ? 22.125 -1.629 -19.186 1.00 90.19 151 GLY A C 1
ATOM 1191 O O . GLY A 1 151 ? 22.792 -2.342 -18.443 1.00 90.19 151 GLY A O 1
ATOM 1192 N N . SER A 1 152 ? 21.537 -0.505 -18.761 1.00 90.25 152 SER A N 1
ATOM 1193 C CA . SER A 1 152 ? 21.601 -0.046 -17.372 1.00 90.25 152 SER A CA 1
ATOM 1194 C C . SER A 1 152 ? 20.578 -0.722 -16.460 1.00 90.25 152 SER A C 1
ATOM 1196 O O . SER A 1 152 ? 20.728 -0.626 -15.249 1.00 90.25 152 SER A O 1
ATOM 1198 N N . PHE A 1 153 ? 19.545 -1.394 -16.989 1.00 91.62 153 PHE A N 1
ATOM 1199 C CA . PHE A 1 153 ? 18.583 -2.104 -16.140 1.00 91.62 153 PHE A CA 1
ATOM 1200 C C . PHE A 1 153 ? 19.196 -3.414 -15.631 1.00 91.62 153 PHE A C 1
ATOM 1202 O O . PHE A 1 153 ? 19.608 -4.241 -16.453 1.00 91.62 153 PHE A O 1
ATOM 1209 N N . PRO A 1 154 ? 19.250 -3.628 -14.309 1.00 91.94 154 PRO A N 1
ATOM 1210 C CA . PRO A 1 154 ? 19.950 -4.758 -13.725 1.00 91.94 154 PRO 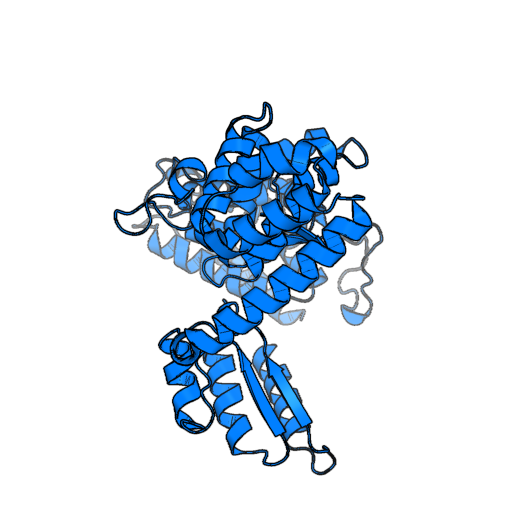A CA 1
ATOM 1211 C C . PRO A 1 154 ? 19.097 -6.027 -13.768 1.00 91.94 154 PRO A C 1
ATOM 1213 O O . PRO A 1 154 ? 17.898 -5.989 -14.045 1.00 91.94 154 PRO A O 1
ATOM 1216 N N . ARG A 1 155 ? 19.726 -7.168 -13.490 1.00 91.75 155 ARG A N 1
ATOM 1217 C CA . ARG A 1 155 ? 19.059 -8.469 -13.480 1.00 91.75 155 ARG A CA 1
ATOM 1218 C C . ARG A 1 155 ? 18.183 -8.627 -12.240 1.00 91.75 155 ARG A C 1
ATOM 1220 O O . ARG A 1 155 ? 18.661 -8.469 -11.132 1.00 91.75 155 ARG A O 1
ATOM 1227 N N . GLY A 1 156 ? 16.942 -9.066 -12.427 1.00 88.56 156 GLY A N 1
ATOM 1228 C CA . GLY A 1 156 ? 16.054 -9.396 -11.315 1.00 88.56 156 GLY A CA 1
ATOM 1229 C C . GLY A 1 156 ? 15.480 -8.176 -10.590 1.00 88.56 156 GLY A C 1
ATOM 1230 O O . GLY A 1 156 ? 15.874 -7.028 -10.799 1.00 88.56 156 GLY A O 1
ATOM 1231 N N . LEU A 1 157 ? 14.459 -8.443 -9.777 1.00 89.50 157 LEU A N 1
ATOM 1232 C CA . LEU A 1 157 ? 13.591 -7.416 -9.210 1.00 89.50 157 LEU A CA 1
ATOM 1233 C C . LEU A 1 157 ? 14.250 -6.612 -8.081 1.00 89.50 157 LEU A C 1
ATOM 1235 O O . LEU A 1 157 ? 14.115 -5.391 -8.063 1.00 89.50 157 LEU A O 1
ATOM 1239 N N . ASP A 1 158 ? 15.014 -7.261 -7.205 1.00 89.00 158 ASP A N 1
ATOM 1240 C CA . ASP A 1 158 ? 15.668 -6.587 -6.076 1.00 89.00 158 ASP A CA 1
ATOM 1241 C C . ASP A 1 158 ? 16.736 -5.593 -6.538 1.00 89.00 158 ASP A C 1
ATOM 1243 O O . ASP A 1 158 ? 16.764 -4.453 -6.077 1.00 89.00 158 ASP A O 1
ATOM 1247 N N . ASP A 1 159 ? 17.579 -5.978 -7.503 1.00 90.00 159 ASP A N 1
ATOM 1248 C CA . ASP A 1 159 ? 18.567 -5.058 -8.073 1.00 90.00 159 ASP A CA 1
ATOM 1249 C C . ASP A 1 159 ? 17.887 -3.884 -8.795 1.00 90.00 159 ASP A C 1
ATOM 1251 O O . ASP A 1 159 ? 18.388 -2.755 -8.768 1.00 90.00 159 ASP A O 1
ATOM 1255 N N . LEU A 1 160 ? 16.732 -4.128 -9.431 1.00 91.31 160 LEU A N 1
ATOM 1256 C CA . LEU A 1 160 ? 15.953 -3.077 -10.084 1.00 91.31 160 LEU A CA 1
ATOM 1257 C C . LEU A 1 160 ? 15.426 -2.072 -9.053 1.00 91.31 160 LEU A C 1
ATOM 1259 O O . LEU A 1 160 ? 15.596 -0.867 -9.245 1.00 91.31 160 LEU A O 1
ATOM 1263 N N . TYR A 1 161 ? 14.869 -2.541 -7.935 1.00 92.31 161 TYR A N 1
ATOM 1264 C CA . TYR A 1 161 ? 14.456 -1.659 -6.843 1.00 92.31 161 TYR A CA 1
ATOM 1265 C C . TYR A 1 161 ? 15.641 -0.915 -6.214 1.00 92.31 161 TYR A C 1
ATOM 1267 O O . TYR A 1 161 ? 15.541 0.288 -5.967 1.00 92.31 161 TYR A O 1
ATOM 1275 N N . ALA A 1 162 ? 16.792 -1.567 -6.033 1.00 90.38 162 ALA A N 1
ATOM 1276 C CA . ALA A 1 162 ? 18.004 -0.910 -5.540 1.00 90.38 162 ALA A CA 1
ATOM 1277 C C . ALA A 1 162 ? 18.499 0.185 -6.496 1.00 90.38 162 ALA A C 1
ATOM 1279 O O . ALA A 1 162 ? 18.948 1.252 -6.072 1.00 90.38 162 ALA A O 1
ATOM 1280 N N . GLN A 1 163 ? 18.387 -0.027 -7.808 1.00 90.25 163 GLN A N 1
ATOM 1281 C CA . GLN A 1 163 ? 18.656 1.015 -8.794 1.00 90.25 163 GLN A CA 1
ATOM 1282 C C . GLN A 1 163 ? 17.678 2.188 -8.693 1.00 90.25 163 GLN A C 1
ATOM 1284 O O . GLN A 1 163 ? 18.122 3.336 -8.730 1.00 90.25 163 GLN A O 1
ATOM 1289 N N . MET A 1 164 ? 16.383 1.924 -8.530 1.00 90.00 164 MET A N 1
ATOM 1290 C CA . MET A 1 164 ? 15.385 2.979 -8.340 1.00 90.00 164 MET A CA 1
ATOM 1291 C C . MET A 1 164 ? 15.656 3.780 -7.059 1.00 90.00 164 MET A C 1
ATOM 1293 O O . MET A 1 164 ? 15.619 5.008 -7.081 1.00 90.00 164 MET A O 1
ATOM 1297 N N . MET A 1 165 ? 16.038 3.116 -5.964 1.00 91.06 165 MET A N 1
ATOM 1298 C CA . MET A 1 165 ? 16.463 3.799 -4.738 1.00 91.06 165 MET A CA 1
ATOM 1299 C C . MET A 1 165 ? 17.702 4.670 -4.957 1.00 91.06 165 MET A C 1
ATOM 1301 O O . MET A 1 165 ? 17.736 5.802 -4.481 1.00 91.06 165 MET A O 1
ATOM 1305 N N . ARG A 1 166 ? 18.694 4.211 -5.732 1.00 90.25 166 ARG A N 1
ATOM 1306 C CA . ARG A 1 166 ? 19.855 5.043 -6.103 1.00 90.25 166 ARG A CA 1
ATOM 1307 C C . ARG A 1 166 ? 19.455 6.290 -6.896 1.00 90.25 166 ARG A C 1
ATOM 1309 O O . ARG A 1 166 ? 20.049 7.342 -6.683 1.00 90.25 166 ARG A O 1
ATOM 1316 N N . GLN A 1 167 ? 18.458 6.197 -7.775 1.00 87.94 167 GLN A N 1
ATOM 1317 C CA . GLN A 1 167 ? 17.932 7.357 -8.505 1.00 87.94 167 GLN A CA 1
ATOM 1318 C C . GLN A 1 167 ? 17.232 8.344 -7.565 1.00 87.94 167 GLN A C 1
ATOM 1320 O O . GLN A 1 167 ? 17.497 9.541 -7.639 1.00 87.94 167 GLN A O 1
ATOM 1325 N N . ILE A 1 168 ? 16.415 7.842 -6.634 1.00 89.75 168 ILE A N 1
ATOM 1326 C CA . ILE A 1 168 ? 15.789 8.656 -5.582 1.00 89.75 168 ILE A CA 1
ATOM 1327 C C . ILE A 1 168 ? 16.858 9.348 -4.726 1.00 89.75 168 ILE A C 1
ATOM 1329 O O . ILE A 1 168 ? 16.744 10.537 -4.440 1.00 89.75 168 ILE A O 1
ATOM 1333 N N . ASN A 1 169 ? 17.924 8.630 -4.368 1.00 89.75 169 ASN A N 1
ATOM 1334 C CA . ASN A 1 169 ? 19.045 9.152 -3.586 1.00 89.75 169 ASN A CA 1
ATOM 1335 C C . ASN A 1 169 ? 19.845 10.246 -4.301 1.00 89.75 169 ASN A C 1
ATOM 1337 O O . ASN A 1 169 ? 20.485 11.055 -3.636 1.00 89.75 169 ASN A O 1
ATOM 1341 N N . ALA A 1 170 ? 19.830 10.261 -5.634 1.00 89.50 170 ALA A N 1
ATOM 1342 C CA . ALA A 1 170 ? 20.510 11.269 -6.441 1.00 89.50 170 ALA A CA 1
ATOM 1343 C C . ALA A 1 170 ? 19.662 12.533 -6.677 1.00 89.50 170 ALA A C 1
ATOM 1345 O O . ALA A 1 170 ? 20.157 13.481 -7.280 1.00 89.50 170 ALA A O 1
ATOM 1346 N N . SER A 1 171 ? 18.397 12.546 -6.246 1.00 89.00 171 SER A N 1
ATOM 1347 C CA . SER A 1 171 ? 17.514 13.703 -6.383 1.00 89.00 171 SER A CA 1
ATOM 1348 C C . SER A 1 171 ? 17.716 14.717 -5.255 1.00 89.00 171 SER A C 1
ATOM 1350 O O . SER A 1 171 ? 17.915 14.338 -4.101 1.00 89.00 171 SER A O 1
ATOM 1352 N N . ASP A 1 172 ? 17.562 16.004 -5.569 1.00 87.81 172 ASP A N 1
ATOM 1353 C CA . ASP A 1 172 ? 17.585 17.092 -4.582 1.00 87.81 172 ASP A CA 1
ATOM 1354 C C . ASP A 1 172 ? 16.470 16.948 -3.524 1.00 87.81 172 ASP A C 1
ATOM 1356 O O . ASP A 1 172 ? 16.649 17.322 -2.364 1.00 87.81 172 ASP A O 1
ATOM 1360 N N . ASP A 1 173 ? 15.346 16.322 -3.891 1.00 87.69 173 ASP A N 1
ATOM 1361 C CA . ASP A 1 173 ? 14.182 16.099 -3.022 1.00 87.69 173 ASP A CA 1
ATOM 1362 C C . ASP A 1 173 ? 14.205 14.734 -2.305 1.00 87.69 173 ASP A C 1
ATOM 1364 O O . ASP A 1 173 ? 13.185 14.289 -1.767 1.00 87.69 173 ASP A O 1
ATOM 1368 N N . VAL A 1 174 ? 15.365 14.058 -2.250 1.00 90.81 174 VAL A N 1
ATOM 1369 C CA . VAL A 1 174 ? 15.548 12.720 -1.643 1.00 90.81 174 VAL A CA 1
ATOM 1370 C C . VAL A 1 174 ? 14.871 12.575 -0.280 1.00 90.81 174 VAL A C 1
ATOM 1372 O O . VAL A 1 174 ? 14.266 11.543 0.018 1.00 90.81 174 VAL A O 1
ATOM 1375 N N . PHE A 1 175 ? 14.939 13.612 0.556 1.00 89.75 175 PHE A N 1
ATOM 1376 C CA . PHE A 1 175 ? 14.349 13.588 1.889 1.00 89.75 175 PHE A CA 1
ATOM 1377 C C . PHE A 1 175 ? 12.823 13.429 1.839 1.00 89.75 175 PHE A C 1
ATOM 1379 O O . PHE A 1 175 ? 12.269 12.644 2.608 1.00 89.75 175 PHE A O 1
ATOM 1386 N N . ILE A 1 176 ? 12.147 14.113 0.912 1.00 91.19 176 ILE A N 1
ATOM 1387 C CA . ILE A 1 176 ? 10.692 14.025 0.736 1.00 91.19 176 ILE A CA 1
ATOM 1388 C C . ILE A 1 176 ? 10.315 12.613 0.279 1.00 91.19 176 ILE A C 1
ATOM 1390 O O . ILE A 1 176 ? 9.448 11.984 0.886 1.00 91.19 176 ILE A O 1
ATOM 1394 N N . TYR A 1 177 ? 11.006 12.079 -0.730 1.00 92.56 177 TYR A N 1
ATOM 1395 C CA . TYR A 1 177 ? 10.722 10.745 -1.263 1.00 92.56 177 TYR A CA 1
ATOM 1396 C C . TYR A 1 177 ? 10.943 9.642 -0.231 1.00 92.56 177 TYR A C 1
ATOM 1398 O O . TYR A 1 177 ? 10.084 8.775 -0.068 1.00 92.56 177 TYR A O 1
ATOM 1406 N N . LYS A 1 178 ? 12.044 9.698 0.531 1.00 92.56 178 LYS A N 1
ATOM 1407 C CA . LYS A 1 178 ? 12.294 8.733 1.609 1.00 92.56 178 LYS A CA 1
ATOM 1408 C C . LYS A 1 178 ? 11.223 8.791 2.691 1.00 92.56 178 LYS A C 1
ATOM 1410 O O . LYS A 1 178 ? 10.772 7.741 3.132 1.00 92.56 178 LYS A O 1
ATOM 1415 N N . GLN A 1 179 ? 10.776 9.984 3.091 1.00 92.44 179 GLN A N 1
ATOM 1416 C CA . GLN A 1 179 ? 9.705 10.118 4.085 1.00 92.44 179 GLN A CA 1
ATOM 1417 C C . GLN A 1 179 ? 8.371 9.558 3.580 1.00 92.44 179 GLN A C 1
ATOM 1419 O O . GLN A 1 179 ? 7.672 8.881 4.335 1.00 92.44 179 GLN A O 1
ATOM 1424 N N . ILE A 1 180 ? 8.036 9.783 2.306 1.00 94.50 180 ILE A N 1
ATOM 1425 C CA . ILE A 1 180 ? 6.844 9.199 1.680 1.00 94.50 180 ILE A CA 1
ATOM 1426 C C . ILE A 1 180 ? 6.944 7.676 1.665 1.00 94.50 180 ILE A C 1
ATOM 1428 O O . ILE A 1 180 ? 6.048 7.011 2.181 1.00 94.50 180 ILE A O 1
ATOM 1432 N N . LEU A 1 181 ? 8.031 7.122 1.122 1.00 95.25 181 LEU A N 1
ATOM 1433 C CA . LEU A 1 181 ? 8.225 5.675 1.021 1.00 95.25 181 LEU A CA 1
ATOM 1434 C C . LEU A 1 181 ? 8.226 5.009 2.398 1.00 95.25 181 LEU A C 1
ATOM 1436 O O . LEU A 1 181 ? 7.518 4.024 2.588 1.00 95.25 181 LEU A O 1
ATOM 1440 N N . ALA A 1 182 ? 8.949 5.571 3.370 1.00 94.94 182 ALA A N 1
ATOM 1441 C CA . ALA A 1 182 ? 8.980 5.061 4.737 1.00 94.94 182 ALA A CA 1
ATOM 1442 C C . ALA A 1 182 ? 7.586 5.081 5.376 1.00 94.94 182 ALA A C 1
ATOM 1444 O O . ALA A 1 182 ? 7.181 4.085 5.971 1.00 94.94 182 ALA A O 1
ATOM 1445 N N . SER A 1 183 ? 6.833 6.176 5.211 1.00 95.31 183 SER A N 1
ATOM 1446 C CA . SER A 1 183 ? 5.482 6.303 5.767 1.00 95.31 183 SER A CA 1
ATOM 1447 C C . SER A 1 183 ? 4.516 5.314 5.121 1.00 95.31 183 SER A C 1
ATOM 1449 O O . SER A 1 183 ? 3.871 4.537 5.820 1.00 95.31 183 SER A O 1
ATOM 1451 N N . VAL A 1 184 ? 4.452 5.278 3.786 1.00 95.62 184 VAL A N 1
ATOM 1452 C CA . VAL A 1 184 ? 3.555 4.377 3.042 1.00 95.62 184 VAL A CA 1
ATOM 1453 C C . VAL A 1 184 ? 3.913 2.903 3.290 1.00 95.62 184 VAL A C 1
ATOM 1455 O O . VAL A 1 184 ? 3.029 2.048 3.307 1.00 95.62 184 VAL A O 1
ATOM 1458 N N . ALA A 1 185 ? 5.182 2.586 3.564 1.00 95.19 185 ALA A N 1
ATOM 1459 C CA . ALA A 1 185 ? 5.613 1.229 3.892 1.00 95.19 185 ALA A CA 1
ATOM 1460 C C . ALA A 1 185 ? 5.113 0.728 5.261 1.00 95.19 185 ALA A C 1
ATOM 1462 O O . ALA A 1 185 ? 4.987 -0.484 5.435 1.00 95.19 185 ALA A O 1
ATOM 1463 N N . ILE A 1 186 ? 4.804 1.613 6.215 1.00 95.06 186 ILE A N 1
ATOM 1464 C CA . ILE A 1 186 ? 4.423 1.219 7.587 1.00 95.06 186 ILE A CA 1
ATOM 1465 C C . ILE A 1 186 ? 2.968 1.516 7.957 1.00 95.06 186 ILE A C 1
ATOM 1467 O O . ILE A 1 186 ? 2.533 1.157 9.050 1.00 95.06 186 ILE A O 1
ATOM 1471 N N . VAL A 1 187 ? 2.200 2.168 7.081 1.00 95.19 187 VAL A N 1
ATOM 1472 C CA . VAL A 1 187 ? 0.762 2.360 7.312 1.00 95.19 187 VAL A CA 1
ATOM 1473 C C . VAL A 1 187 ? -0.001 1.036 7.215 1.00 95.19 187 VAL A C 1
ATOM 1475 O O . VAL A 1 187 ? 0.325 0.159 6.409 1.00 95.19 187 VAL A O 1
ATOM 1478 N N . TYR A 1 188 ? -1.050 0.901 8.027 1.00 93.69 188 TYR A N 1
ATOM 1479 C CA . TYR A 1 188 ? -1.831 -0.338 8.147 1.00 93.69 188 TYR A CA 1
ATOM 1480 C C . TYR A 1 188 ? -2.841 -0.544 7.015 1.00 93.69 188 TYR A C 1
ATOM 1482 O O . TYR A 1 188 ? -3.384 -1.632 6.857 1.00 93.69 188 TYR A O 1
ATOM 1490 N N . ARG A 1 189 ? -3.095 0.496 6.216 1.00 93.12 189 ARG A N 1
ATOM 1491 C CA . ARG A 1 189 ? -3.879 0.422 4.981 1.00 93.12 189 ARG A CA 1
ATOM 1492 C C . ARG A 1 189 ? -3.364 1.435 3.957 1.00 93.12 189 ARG A C 1
ATOM 1494 O O . ARG A 1 189 ? -2.737 2.414 4.367 1.00 93.12 189 ARG A O 1
ATOM 1501 N N . PRO A 1 190 ? -3.682 1.265 2.663 1.00 93.62 190 PRO A N 1
ATOM 1502 C CA . PRO A 1 190 ? -3.505 2.317 1.667 1.00 93.62 190 PRO A CA 1
ATOM 1503 C C . PRO A 1 190 ? -4.093 3.648 2.151 1.00 93.62 190 PRO A C 1
ATOM 1505 O O . PRO A 1 190 ? -5.165 3.687 2.771 1.00 93.62 190 PRO A O 1
ATOM 1508 N N . VAL A 1 191 ? -3.368 4.735 1.900 1.00 95.25 191 VAL A N 1
ATOM 1509 C CA . VAL A 1 191 ? -3.702 6.081 2.384 1.00 95.25 191 VAL A CA 1
ATOM 1510 C C . VAL A 1 191 ? -4.097 6.981 1.231 1.00 95.25 191 VAL A C 1
ATOM 1512 O O . VAL A 1 191 ? -3.498 6.933 0.159 1.00 95.25 191 VAL A O 1
ATOM 1515 N N . THR A 1 192 ? -5.096 7.831 1.445 1.00 95.19 192 THR A N 1
ATOM 1516 C CA . THR A 1 192 ? -5.436 8.863 0.459 1.00 95.19 192 THR A CA 1
ATOM 1517 C C . THR A 1 192 ? -4.341 9.926 0.392 1.00 95.19 192 THR A C 1
ATOM 1519 O O . THR A 1 192 ? -3.597 10.125 1.354 1.00 95.19 192 THR A O 1
ATOM 1522 N N . ILE A 1 193 ? -4.264 10.676 -0.709 1.00 93.56 193 ILE A N 1
ATOM 1523 C CA . ILE A 1 193 ? -3.330 11.806 -0.842 1.00 93.56 193 ILE A CA 1
ATOM 1524 C C . ILE A 1 193 ? -3.532 12.816 0.301 1.00 93.56 193 ILE A C 1
ATOM 1526 O O . ILE A 1 193 ? -2.556 13.340 0.841 1.00 93.56 193 ILE A O 1
ATOM 1530 N N . LYS A 1 194 ? -4.783 13.064 0.716 1.00 93.56 194 LYS A N 1
ATOM 1531 C CA . LYS A 1 194 ? -5.112 13.980 1.824 1.00 93.56 194 LYS A CA 1
ATOM 1532 C C . LYS A 1 194 ? -4.587 13.476 3.169 1.00 93.56 194 LYS A C 1
ATOM 1534 O O . LYS A 1 194 ? -4.049 14.266 3.939 1.00 93.56 194 LYS A O 1
ATOM 1539 N N . GLU A 1 195 ? -4.715 12.179 3.435 1.00 96.81 195 GLU A N 1
ATOM 1540 C CA . GLU A 1 195 ? -4.171 11.545 4.641 1.00 96.81 195 GLU A CA 1
ATOM 1541 C C . GLU A 1 195 ? -2.644 11.538 4.618 1.00 96.81 195 GLU A C 1
ATOM 1543 O O . GLU A 1 195 ? -2.011 11.959 5.578 1.00 96.81 195 GLU A O 1
ATOM 1548 N N . LEU A 1 196 ? -2.026 11.145 3.505 1.00 95.94 196 LEU A N 1
ATOM 1549 C CA . LEU A 1 196 ? -0.570 11.144 3.389 1.00 95.94 196 LEU A CA 1
ATOM 1550 C C . LEU A 1 196 ? 0.012 12.552 3.583 1.00 95.94 196 LEU A C 1
ATOM 1552 O O . LEU A 1 196 ? 0.997 12.724 4.295 1.00 95.94 196 LEU A O 1
ATOM 1556 N N . THR A 1 197 ? -0.635 13.572 3.016 1.00 94.56 197 THR A N 1
ATOM 1557 C CA . THR A 1 197 ? -0.235 14.980 3.176 1.00 94.56 197 THR A CA 1
ATOM 1558 C C . THR A 1 197 ? -0.357 15.460 4.623 1.00 94.56 197 THR A C 1
ATOM 1560 O O . THR A 1 197 ? 0.424 16.304 5.067 1.00 94.56 197 THR A O 1
ATOM 1563 N N . SER A 1 198 ? -1.334 14.950 5.380 1.00 94.56 198 SER A N 1
ATOM 1564 C CA . SER A 1 198 ? -1.482 15.305 6.791 1.00 94.56 198 SER A CA 1
ATOM 1565 C C . SER A 1 198 ? -0.425 14.614 7.658 1.00 94.56 198 SER A C 1
ATOM 1567 O O . SER A 1 198 ? 0.100 15.253 8.572 1.00 94.56 198 SER A O 1
ATOM 1569 N N . LEU A 1 199 ? -0.057 13.371 7.331 1.00 94.50 199 LEU A N 1
ATOM 1570 C CA . LEU A 1 199 ? 0.924 12.555 8.056 1.00 94.50 199 LEU A CA 1
ATOM 1571 C C . LEU A 1 199 ? 2.387 12.890 7.723 1.00 94.50 199 LEU A C 1
ATOM 1573 O O . LEU A 1 199 ? 3.255 12.717 8.574 1.00 94.50 199 LEU A O 1
ATOM 1577 N N . VAL A 1 200 ? 2.676 13.392 6.521 1.00 92.75 200 VAL A N 1
ATOM 1578 C CA . VAL A 1 200 ? 4.033 13.757 6.085 1.00 92.75 200 VAL A CA 1
ATOM 1579 C C . VAL A 1 200 ? 4.134 15.274 5.972 1.00 92.75 200 VAL A C 1
ATOM 1581 O O . VAL A 1 200 ? 3.739 15.870 4.972 1.00 92.75 200 VAL A O 1
ATOM 1584 N N . THR A 1 201 ? 4.679 15.928 7.001 1.00 86.88 201 THR A N 1
ATOM 1585 C CA . THR A 1 201 ? 4.748 17.400 7.102 1.00 86.88 201 THR A CA 1
ATOM 1586 C C . THR A 1 201 ? 5.413 18.058 5.889 1.00 86.88 201 THR A C 1
ATOM 1588 O O . THR A 1 201 ? 5.017 19.143 5.467 1.00 86.88 201 THR A O 1
ATOM 1591 N N . GLN A 1 202 ? 6.388 17.385 5.281 1.00 87.50 202 GLN A N 1
ATOM 1592 C CA . GLN A 1 202 ? 7.120 17.858 4.109 1.00 87.50 202 GLN A CA 1
ATOM 1593 C C . GLN A 1 202 ? 6.221 18.023 2.875 1.00 87.50 202 GLN A C 1
ATOM 1595 O O . GLN A 1 202 ? 6.531 18.832 2.006 1.00 87.50 202 GLN A O 1
ATOM 1600 N N . LEU A 1 203 ? 5.080 17.327 2.819 1.00 88.12 203 LEU A N 1
ATOM 1601 C CA . LEU A 1 203 ? 4.098 17.473 1.744 1.00 88.12 203 LEU A CA 1
ATOM 1602 C C . LEU A 1 203 ? 3.201 18.708 1.905 1.00 88.12 203 LEU A C 1
ATOM 1604 O O . LEU A 1 203 ? 2.572 19.121 0.934 1.00 88.12 203 LEU A O 1
ATOM 1608 N N . GLN A 1 204 ? 3.153 19.352 3.078 1.00 84.56 204 GLN A N 1
ATOM 1609 C CA . GLN A 1 204 ? 2.257 20.495 3.310 1.00 84.56 204 GLN A CA 1
ATOM 1610 C C . GLN A 1 204 ? 2.607 21.737 2.480 1.00 84.56 204 GLN A C 1
ATOM 1612 O O . GLN A 1 204 ? 1.720 22.522 2.144 1.00 84.56 204 GLN A O 1
ATOM 1617 N N . GLY A 1 205 ? 3.890 21.942 2.173 1.00 86.19 205 GLY A N 1
ATOM 1618 C CA . GLY A 1 205 ? 4.336 23.003 1.269 1.00 86.19 205 GLY A CA 1
ATOM 1619 C C . GLY A 1 205 ? 3.880 22.733 -0.169 1.00 86.19 205 GLY A C 1
ATOM 1620 O O . GLY A 1 205 ? 3.094 23.523 -0.699 1.00 86.19 205 GLY A O 1
ATOM 1621 N N . PRO A 1 206 ? 4.302 21.604 -0.774 1.00 85.38 206 PRO A N 1
ATOM 1622 C CA . PRO A 1 206 ? 3.885 21.192 -2.114 1.00 85.38 206 PRO A CA 1
ATOM 1623 C C . PRO A 1 206 ? 2.370 21.109 -2.310 1.00 85.38 206 PRO A C 1
ATOM 1625 O O . PRO A 1 206 ? 1.877 21.512 -3.356 1.00 85.38 206 PRO A O 1
ATOM 1628 N N . ALA A 1 207 ? 1.610 20.682 -1.296 1.00 85.25 207 ALA A N 1
ATOM 1629 C CA . ALA A 1 207 ? 0.149 20.569 -1.355 1.00 85.25 207 ALA A CA 1
ATOM 1630 C C . ALA A 1 207 ? -0.588 21.884 -1.668 1.00 85.25 207 ALA A C 1
ATOM 1632 O O . ALA A 1 207 ? -1.768 21.861 -2.012 1.00 85.25 207 ALA A O 1
ATOM 1633 N N . ARG A 1 208 ? 0.088 23.034 -1.551 1.00 87.06 208 ARG A N 1
ATOM 1634 C CA . ARG A 1 208 ? -0.458 24.344 -1.936 1.00 87.06 208 ARG A CA 1
ATOM 1635 C C . ARG A 1 208 ? -0.523 24.539 -3.451 1.00 87.06 208 ARG A C 1
ATOM 1637 O O . ARG A 1 208 ? -1.240 25.426 -3.907 1.00 87.06 208 ARG A O 1
ATOM 1644 N N . TYR A 1 209 ? 0.217 23.739 -4.215 1.00 86.56 209 TYR A N 1
ATOM 1645 C CA . TYR A 1 209 ? 0.306 23.832 -5.665 1.00 86.56 209 TYR A CA 1
ATOM 1646 C C . TYR A 1 209 ? -0.477 22.682 -6.316 1.00 86.56 209 TYR A C 1
ATOM 1648 O O . TYR A 1 209 ? -0.202 21.513 -6.027 1.00 86.56 209 TYR A O 1
ATOM 1656 N N . PRO A 1 210 ? -1.447 22.975 -7.200 1.00 82.19 210 PRO A N 1
ATOM 1657 C CA . PRO A 1 210 ? -2.177 21.940 -7.926 1.00 82.19 210 PRO A CA 1
ATOM 1658 C C . PRO A 1 210 ? -1.228 21.035 -8.723 1.00 82.19 210 PRO A C 1
ATOM 1660 O O . PRO A 1 210 ? -0.347 21.533 -9.415 1.00 82.19 210 PRO A O 1
ATOM 1663 N N . GLY A 1 211 ? -1.407 19.716 -8.636 1.00 83.00 211 GLY A N 1
ATOM 1664 C CA . GLY A 1 211 ? -0.603 18.728 -9.373 1.00 83.00 211 GLY A CA 1
ATOM 1665 C C . GLY A 1 211 ? 0.724 18.334 -8.713 1.00 83.00 211 GLY A C 1
ATOM 1666 O O . GLY A 1 211 ? 1.194 17.222 -8.930 1.00 83.00 211 GLY A O 1
ATOM 1667 N N . ALA A 1 212 ? 1.283 19.165 -7.826 1.00 87.69 212 ALA A N 1
ATOM 1668 C CA . ALA A 1 212 ? 2.605 18.914 -7.245 1.00 87.69 212 ALA A CA 1
ATOM 1669 C C . ALA A 1 212 ? 2.681 17.603 -6.444 1.00 87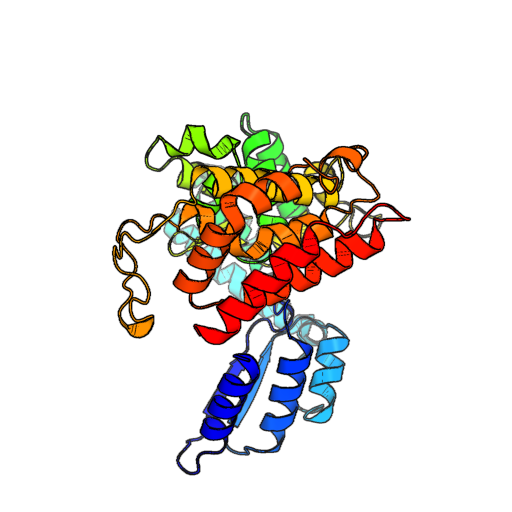.69 212 ALA A C 1
ATOM 1671 O O . ALA A 1 212 ? 3.700 16.919 -6.462 1.00 87.69 212 ALA A O 1
ATOM 1672 N N . LEU A 1 213 ? 1.602 17.215 -5.755 1.00 87.75 213 LEU A N 1
ATOM 1673 C CA . LEU A 1 213 ? 1.568 15.947 -5.017 1.00 87.75 213 LEU A CA 1
ATOM 1674 C C . LEU A 1 213 ? 1.578 14.741 -5.958 1.00 87.75 213 LEU A C 1
ATOM 1676 O O . LEU A 1 213 ? 2.234 13.746 -5.664 1.00 87.75 213 LEU A O 1
ATOM 1680 N N . GLN A 1 214 ? 0.877 14.826 -7.089 1.00 85.75 214 GLN A N 1
ATOM 1681 C CA . GLN A 1 214 ? 0.892 13.784 -8.111 1.00 85.75 214 GLN A CA 1
ATOM 1682 C C . GLN A 1 214 ? 2.277 13.671 -8.753 1.00 85.75 214 GLN A C 1
ATOM 1684 O O . GLN A 1 214 ? 2.755 12.553 -8.945 1.00 85.75 214 GLN A O 1
ATOM 1689 N N . ASP A 1 215 ? 2.944 14.796 -9.008 1.00 86.06 215 ASP A N 1
ATOM 1690 C CA . ASP A 1 215 ? 4.301 14.823 -9.561 1.00 86.06 215 ASP A CA 1
ATOM 1691 C C . ASP A 1 215 ? 5.317 14.210 -8.585 1.00 86.06 215 ASP A C 1
ATOM 1693 O O . ASP A 1 215 ? 6.113 13.351 -8.972 1.00 86.06 215 ASP A O 1
ATOM 1697 N N . ILE A 1 216 ? 5.243 14.567 -7.297 1.00 88.00 216 ILE A N 1
ATOM 1698 C CA . ILE A 1 216 ? 6.099 14.003 -6.239 1.00 88.00 216 ILE A CA 1
ATOM 1699 C C . ILE A 1 216 ? 5.861 12.495 -6.087 1.00 88.00 216 ILE A C 1
ATOM 1701 O O . ILE A 1 216 ? 6.815 11.720 -6.013 1.00 88.00 216 ILE A O 1
ATOM 1705 N N . LEU A 1 217 ? 4.598 12.058 -6.056 1.00 87.88 217 LEU A N 1
ATOM 1706 C CA . LEU A 1 217 ? 4.263 10.636 -5.935 1.00 87.88 217 LEU A CA 1
ATOM 1707 C C . LEU A 1 217 ? 4.707 9.842 -7.166 1.00 87.88 217 LEU A C 1
ATOM 1709 O O . LEU A 1 217 ? 5.218 8.737 -7.016 1.00 87.88 217 LEU A O 1
ATOM 1713 N N . SER A 1 218 ? 4.587 10.422 -8.362 1.00 83.88 218 SER A N 1
ATOM 1714 C CA . SER A 1 218 ? 5.110 9.828 -9.600 1.00 83.88 218 SER A CA 1
ATOM 1715 C C . SER A 1 218 ? 6.643 9.768 -9.602 1.00 83.88 218 SER A C 1
ATOM 1717 O O . SER A 1 218 ? 7.227 8.853 -10.178 1.00 83.88 218 SER A O 1
ATOM 1719 N N . SER A 1 219 ? 7.299 10.707 -8.914 1.00 85.31 219 SER A N 1
ATOM 1720 C CA . SER A 1 219 ? 8.760 10.770 -8.769 1.00 85.31 219 SER A CA 1
ATOM 1721 C C . SER A 1 219 ? 9.316 9.815 -7.710 1.00 85.31 219 SER A C 1
ATOM 1723 O O . SER A 1 219 ? 10.509 9.521 -7.726 1.00 85.31 219 SER A O 1
ATOM 1725 N N . CYS A 1 220 ? 8.462 9.216 -6.870 1.00 84.38 220 CYS A N 1
ATOM 1726 C CA . CYS A 1 220 ? 8.829 8.040 -6.068 1.00 84.38 220 CYS A CA 1
ATOM 1727 C C . CYS A 1 220 ? 9.058 6.786 -6.940 1.00 84.38 220 CYS A C 1
ATOM 1729 O O . CYS A 1 220 ? 9.241 5.687 -6.416 1.00 84.38 220 CYS A O 1
ATOM 1731 N N . GLY A 1 221 ? 9.038 6.946 -8.268 1.00 75.56 221 GLY A N 1
ATOM 1732 C CA . GLY A 1 221 ? 9.244 5.906 -9.255 1.00 75.56 221 GLY A CA 1
ATOM 1733 C C . GLY A 1 221 ? 8.146 4.855 -9.208 1.00 75.56 221 GLY A C 1
ATOM 1734 O O . GLY A 1 221 ? 7.101 5.002 -8.574 1.00 75.56 221 GLY A O 1
ATOM 1735 N N . SER A 1 222 ? 8.424 3.727 -9.841 1.00 82.12 222 SER A N 1
ATOM 1736 C CA . SER A 1 222 ? 7.516 2.584 -9.884 1.00 82.12 222 SER A CA 1
ATOM 1737 C C . SER A 1 222 ? 7.387 1.812 -8.548 1.00 82.12 222 SER A C 1
ATOM 1739 O O . SER A 1 222 ? 7.001 0.643 -8.547 1.00 82.12 222 SER A O 1
ATOM 1741 N N . PHE A 1 223 ? 7.716 2.433 -7.406 1.00 90.06 223 PHE A N 1
ATOM 1742 C CA . PHE A 1 223 ? 7.373 1.908 -6.080 1.00 90.06 223 PHE A CA 1
ATOM 1743 C C . PHE A 1 223 ? 5.893 2.127 -5.776 1.00 90.06 223 PHE A C 1
ATOM 1745 O O . PHE A 1 223 ? 5.234 1.223 -5.260 1.00 90.06 223 PHE A O 1
ATOM 1752 N N . LEU A 1 224 ? 5.374 3.313 -6.104 1.00 92.12 224 LEU A N 1
ATOM 1753 C CA . LEU A 1 224 ? 4.031 3.747 -5.737 1.00 92.12 224 LEU A CA 1
ATOM 1754 C C . LEU A 1 224 ? 3.151 3.981 -6.967 1.00 92.12 224 LEU A C 1
ATOM 1756 O O . LEU A 1 224 ? 3.619 4.294 -8.058 1.00 92.12 224 LEU A O 1
ATOM 1760 N N . THR A 1 225 ? 1.845 3.844 -6.777 1.00 90.00 225 THR A N 1
ATOM 1761 C CA . T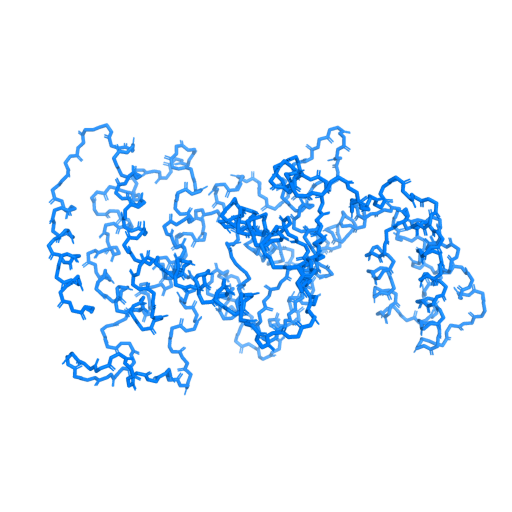HR A 1 225 ? 0.826 4.190 -7.766 1.00 90.00 225 THR A CA 1
ATOM 1762 C C . THR A 1 225 ? -0.360 4.856 -7.081 1.00 90.00 225 THR A C 1
ATOM 1764 O O . THR A 1 225 ? -0.644 4.593 -5.912 1.00 90.00 225 THR A O 1
ATOM 1767 N N . VAL A 1 226 ? -1.055 5.728 -7.807 1.00 90.00 226 VAL A N 1
ATOM 1768 C CA . VAL A 1 226 ? -2.239 6.433 -7.313 1.00 90.00 226 VAL A CA 1
ATOM 1769 C C . VAL A 1 226 ? -3.462 5.948 -8.082 1.00 90.00 226 VAL A C 1
ATOM 1771 O O . VAL A 1 226 ? -3.497 6.032 -9.310 1.00 90.00 226 VAL A O 1
ATOM 1774 N N . ARG A 1 227 ? -4.478 5.467 -7.363 1.00 86.06 227 ARG A N 1
ATOM 1775 C CA . ARG A 1 227 ? -5.786 5.074 -7.911 1.00 86.06 227 ARG A CA 1
ATOM 1776 C C . ARG A 1 227 ? -6.870 5.746 -7.085 1.00 86.06 227 ARG A C 1
ATOM 1778 O O . ARG A 1 227 ? -6.850 5.611 -5.869 1.00 86.06 227 ARG A O 1
ATOM 1785 N N . GLU A 1 228 ? -7.771 6.487 -7.729 1.00 87.56 228 GLU A N 1
ATOM 1786 C CA . GLU A 1 228 ? -8.883 7.172 -7.043 1.00 87.56 228 GLU A CA 1
ATOM 1787 C C . GLU A 1 228 ? -8.415 7.986 -5.814 1.00 87.56 228 GLU A C 1
ATOM 1789 O O . GLU A 1 228 ? -8.925 7.841 -4.709 1.00 87.56 228 GLU A O 1
ATOM 1794 N N . GLU A 1 229 ? -7.366 8.799 -5.992 1.00 90.06 229 GLU A N 1
ATOM 1795 C CA . GLU A 1 229 ? -6.714 9.587 -4.925 1.00 90.06 229 GLU A CA 1
ATOM 1796 C C . GLU A 1 229 ? -6.107 8.774 -3.763 1.00 90.06 229 GLU A C 1
ATOM 1798 O O . GLU A 1 229 ? -5.683 9.358 -2.764 1.00 90.06 229 GLU A O 1
ATOM 1803 N N . THR A 1 230 ? -6.014 7.451 -3.885 1.00 92.38 230 THR A N 1
ATOM 1804 C CA . THR A 1 230 ? -5.410 6.559 -2.890 1.00 92.38 230 THR A CA 1
ATOM 1805 C C . THR A 1 230 ? -4.057 6.052 -3.367 1.00 92.38 230 THR A C 1
ATOM 1807 O O . THR A 1 230 ? -3.890 5.665 -4.524 1.00 92.38 230 THR A O 1
ATOM 1810 N N . VAL A 1 231 ? -3.071 6.103 -2.475 1.00 93.56 231 VAL A N 1
ATOM 1811 C CA . VAL A 1 231 ? -1.681 5.720 -2.719 1.00 93.56 231 VAL A CA 1
ATOM 1812 C C . VAL A 1 231 ? -1.489 4.255 -2.343 1.00 93.56 231 VAL A C 1
ATOM 1814 O O . VAL A 1 231 ? -1.764 3.850 -1.211 1.00 93.56 231 VAL A O 1
ATOM 1817 N N . TYR A 1 232 ? -0.979 3.480 -3.293 1.00 90.62 232 TYR A N 1
ATOM 1818 C CA . TYR A 1 232 ? -0.675 2.058 -3.160 1.00 90.62 232 TYR A CA 1
ATOM 1819 C C . TYR A 1 232 ? 0.779 1.798 -3.529 1.00 90.62 232 TYR A C 1
ATOM 1821 O O . TYR A 1 232 ? 1.366 2.541 -4.316 1.00 90.62 232 TYR A O 1
ATOM 1829 N N . PHE A 1 233 ? 1.334 0.692 -3.040 1.00 91.56 233 PHE A N 1
ATOM 1830 C CA . PHE A 1 233 ? 2.486 0.101 -3.710 1.00 91.56 233 PHE A CA 1
ATOM 1831 C C . PHE A 1 233 ? 2.059 -0.468 -5.059 1.00 91.56 233 PHE A C 1
ATOM 1833 O O . PHE A 1 233 ? 0.953 -0.988 -5.200 1.00 91.56 233 PHE A O 1
ATOM 1840 N N . VAL A 1 234 ? 2.947 -0.397 -6.051 1.00 88.62 234 VAL A N 1
ATOM 1841 C CA . VAL A 1 234 ? 2.722 -1.061 -7.345 1.00 88.62 234 VAL A CA 1
ATOM 1842 C C . VAL A 1 234 ? 2.556 -2.570 -7.153 1.00 88.62 234 VAL A C 1
ATOM 1844 O O . VAL A 1 234 ? 1.759 -3.190 -7.854 1.00 88.62 234 VAL A O 1
ATOM 1847 N N . HIS A 1 235 ? 3.291 -3.146 -6.199 1.00 88.19 235 HIS A N 1
ATOM 1848 C CA . HIS A 1 235 ? 3.201 -4.552 -5.823 1.00 88.19 235 HIS A CA 1
ATOM 1849 C C . HIS A 1 235 ? 3.765 -4.778 -4.413 1.00 88.19 235 HIS A C 1
ATOM 1851 O O . HIS A 1 235 ? 4.656 -4.038 -3.984 1.00 88.19 235 HIS A O 1
ATOM 1857 N N . GLN A 1 236 ? 3.320 -5.831 -3.720 1.00 85.44 236 GLN A N 1
ATOM 1858 C CA . GLN A 1 236 ? 3.795 -6.167 -2.373 1.00 85.44 236 GLN A CA 1
ATOM 1859 C C . GLN A 1 236 ? 5.318 -6.382 -2.307 1.00 85.44 236 GLN A C 1
ATOM 1861 O O . GLN A 1 236 ? 5.947 -5.966 -1.343 1.00 85.44 236 GLN A O 1
ATOM 1866 N N . SER A 1 237 ? 5.949 -6.904 -3.366 1.00 89.50 237 SER A N 1
ATOM 1867 C CA . SER A 1 237 ? 7.420 -7.029 -3.448 1.00 89.50 237 SER A CA 1
ATOM 1868 C C . SER A 1 237 ? 8.161 -5.699 -3.285 1.00 89.50 237 SER A C 1
ATOM 1870 O O . SER A 1 237 ? 9.265 -5.674 -2.753 1.00 89.50 237 SER A O 1
ATOM 1872 N N . ALA A 1 238 ? 7.563 -4.588 -3.728 1.00 91.75 238 ALA A N 1
ATOM 1873 C CA . ALA A 1 238 ? 8.139 -3.259 -3.557 1.00 91.75 238 ALA A CA 1
ATOM 1874 C C . ALA A 1 238 ? 8.140 -2.868 -2.073 1.00 91.75 238 ALA A C 1
ATOM 1876 O O . ALA A 1 238 ? 9.140 -2.378 -1.556 1.00 91.75 238 ALA A O 1
ATOM 1877 N N . LYS A 1 239 ? 7.033 -3.141 -1.372 1.00 91.69 239 LYS A N 1
ATOM 1878 C CA . LYS A 1 239 ? 6.921 -2.941 0.075 1.00 91.69 239 LYS A CA 1
ATOM 1879 C C . LYS A 1 239 ? 7.905 -3.840 0.829 1.00 91.69 239 LYS A C 1
ATOM 1881 O O . LYS A 1 239 ? 8.618 -3.351 1.700 1.00 91.69 239 LYS A O 1
ATOM 1886 N N . ASP A 1 240 ? 7.995 -5.115 0.457 1.00 89.94 240 ASP A N 1
ATOM 1887 C CA . ASP A 1 240 ? 8.911 -6.086 1.066 1.00 89.94 240 ASP A CA 1
ATOM 1888 C C . ASP A 1 240 ? 10.370 -5.640 0.920 1.00 89.94 240 ASP A C 1
ATOM 1890 O O . ASP A 1 240 ? 11.103 -5.602 1.903 1.00 89.94 240 ASP A O 1
ATOM 1894 N N . PHE A 1 241 ? 10.779 -5.204 -0.274 1.00 91.62 241 PHE A N 1
ATOM 1895 C CA . PHE A 1 241 ? 12.122 -4.683 -0.532 1.00 91.62 241 PHE A CA 1
ATOM 1896 C C . PHE A 1 241 ? 12.501 -3.510 0.395 1.00 91.62 241 PHE A C 1
ATOM 1898 O O . PHE A 1 241 ? 13.615 -3.453 0.922 1.00 91.62 241 PHE A O 1
ATOM 1905 N N . LEU A 1 242 ? 11.565 -2.585 0.637 1.00 92.69 242 LEU A N 1
ATOM 1906 C CA . LEU A 1 242 ? 11.777 -1.439 1.531 1.00 92.69 242 LEU A CA 1
ATOM 1907 C C . LEU A 1 242 ? 11.789 -1.838 3.017 1.00 92.69 242 LEU A C 1
ATOM 1909 O O . LEU A 1 242 ? 12.382 -1.145 3.844 1.00 92.69 242 LEU A O 1
ATOM 1913 N N . LEU A 1 243 ? 11.115 -2.936 3.372 1.00 90.94 243 LEU A N 1
ATOM 1914 C CA . LEU A 1 243 ? 10.939 -3.408 4.747 1.00 90.94 243 LEU A CA 1
ATOM 1915 C C . LEU A 1 243 ? 11.908 -4.529 5.155 1.00 90.94 243 LEU A C 1
ATOM 1917 O O . LEU A 1 243 ? 11.941 -4.853 6.350 1.00 90.94 243 LEU A O 1
ATOM 1921 N N . THR A 1 244 ? 12.670 -5.088 4.214 1.00 87.88 244 THR A N 1
ATOM 1922 C CA . THR A 1 244 ? 13.672 -6.140 4.429 1.00 87.88 244 THR A CA 1
ATOM 1923 C C . THR A 1 244 ? 15.029 -5.534 4.767 1.00 87.88 244 THR A C 1
ATOM 1925 O O . THR A 1 244 ? 15.560 -4.696 4.035 1.00 87.88 244 THR A O 1
ATOM 1928 N N . LYS A 1 245 ? 15.612 -5.979 5.885 1.00 81.56 245 LYS A N 1
ATOM 1929 C CA . LYS A 1 245 ? 16.974 -5.598 6.265 1.00 81.56 245 LYS A CA 1
ATOM 1930 C C . LYS A 1 245 ? 17.994 -6.241 5.324 1.00 81.56 245 LYS A C 1
ATOM 1932 O O . LYS A 1 245 ? 17.850 -7.432 5.035 1.00 81.56 245 LYS A O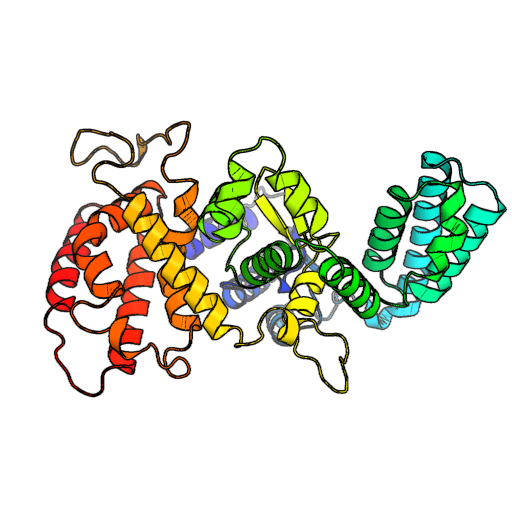 1
ATOM 1937 N N . PRO A 1 246 ? 19.036 -5.506 4.902 1.00 81.12 246 PRO A N 1
ATOM 1938 C CA . PRO A 1 246 ? 20.163 -6.105 4.210 1.00 81.12 246 PRO A CA 1
ATOM 1939 C C . PRO A 1 246 ? 20.726 -7.290 4.999 1.00 81.12 246 PRO A C 1
ATOM 1941 O O . PRO A 1 246 ? 20.952 -7.206 6.207 1.00 81.12 246 PRO A O 1
ATOM 1944 N N . SER A 1 247 ? 20.942 -8.404 4.312 1.00 76.94 247 SER A N 1
ATOM 1945 C CA . SER A 1 247 ? 21.554 -9.612 4.866 1.00 76.94 247 SER A CA 1
ATOM 1946 C C . SER A 1 247 ? 22.554 -10.184 3.856 1.00 76.94 247 SER A C 1
ATOM 1948 O O . SER A 1 247 ? 22.534 -9.771 2.695 1.00 76.94 247 SER A O 1
ATOM 1950 N N . PRO A 1 248 ? 23.423 -11.137 4.241 1.00 73.25 248 PRO A N 1
ATOM 1951 C CA . PRO A 1 248 ? 24.301 -11.809 3.281 1.00 73.25 248 PRO A CA 1
ATOM 1952 C C . PRO A 1 248 ? 23.543 -12.461 2.113 1.00 73.25 248 PRO A C 1
ATOM 1954 O O . PRO A 1 248 ? 24.086 -12.560 1.018 1.00 73.25 248 PRO A O 1
ATOM 1957 N N . GLU A 1 249 ? 22.295 -12.882 2.343 1.00 67.12 249 GLU A N 1
ATOM 1958 C CA . GLU A 1 249 ? 21.424 -13.512 1.343 1.00 67.12 249 GLU A CA 1
ATOM 1959 C C . GLU A 1 249 ? 20.632 -12.479 0.523 1.00 67.12 249 GLU A C 1
ATOM 1961 O O . GLU A 1 249 ? 20.344 -12.702 -0.649 1.00 67.12 249 GLU A O 1
ATOM 1966 N N . THR A 1 250 ? 20.327 -11.322 1.117 1.00 66.44 250 THR A N 1
ATOM 1967 C CA . THR A 1 250 ? 19.570 -10.218 0.505 1.00 66.44 250 THR A CA 1
ATOM 1968 C C . THR A 1 250 ? 20.319 -8.894 0.696 1.00 66.44 250 THR A C 1
ATOM 1970 O O . THR A 1 250 ? 19.923 -8.070 1.527 1.00 66.44 250 THR A O 1
ATOM 1973 N N . PRO A 1 251 ? 21.425 -8.657 -0.031 1.00 72.12 251 PRO A N 1
ATOM 1974 C CA . PRO A 1 251 ? 22.308 -7.518 0.231 1.00 72.12 251 PRO A CA 1
ATOM 1975 C C . PRO A 1 251 ? 21.680 -6.164 -0.126 1.00 72.12 251 PRO A C 1
ATOM 1977 O O . PRO A 1 251 ? 22.127 -5.132 0.363 1.00 72.12 251 PRO A O 1
ATOM 1980 N N . ASN A 1 252 ? 20.636 -6.162 -0.958 1.00 70.94 252 ASN A N 1
ATOM 1981 C CA . ASN A 1 252 ? 20.114 -4.967 -1.618 1.00 70.94 252 ASN A CA 1
ATOM 1982 C C . ASN A 1 252 ? 18.910 -4.305 -0.923 1.00 70.94 252 ASN A C 1
ATOM 1984 O O . ASN A 1 252 ? 18.250 -3.479 -1.540 1.00 70.94 252 ASN A O 1
ATOM 1988 N N . GLY A 1 253 ? 18.599 -4.637 0.334 1.00 79.31 253 GLY A N 1
ATOM 1989 C CA . GLY A 1 253 ? 17.463 -4.039 1.049 1.00 79.31 253 GLY A CA 1
ATOM 1990 C C . GLY A 1 253 ? 17.619 -2.532 1.299 1.00 79.31 253 GLY A C 1
ATOM 1991 O O . GLY A 1 253 ? 18.708 -2.048 1.595 1.00 79.31 253 GLY A O 1
ATOM 1992 N N . ALA A 1 254 ? 16.516 -1.782 1.246 1.00 87.12 254 ALA A N 1
ATOM 1993 C CA . ALA A 1 254 ? 16.521 -0.334 1.501 1.00 87.12 254 ALA A CA 1
ATOM 1994 C C . ALA A 1 254 ? 16.120 0.040 2.941 1.00 87.12 254 ALA A C 1
ATOM 1996 O O . ALA A 1 254 ? 15.929 1.218 3.251 1.00 87.12 254 ALA A O 1
ATOM 1997 N N . PHE A 1 255 ? 15.991 -0.951 3.831 1.00 90.38 255 PHE A N 1
ATOM 1998 C CA . PHE A 1 255 ? 15.512 -0.735 5.195 1.00 90.38 255 PHE A CA 1
ATOM 1999 C C . PHE A 1 255 ? 16.359 0.279 5.959 1.00 90.38 255 PHE A C 1
ATOM 2001 O O . PHE A 1 255 ? 15.802 1.221 6.510 1.00 90.38 255 PHE A O 1
ATOM 2008 N N . ASP A 1 256 ? 17.682 0.109 6.005 1.00 88.44 256 ASP A N 1
ATOM 2009 C CA . ASP A 1 256 ? 18.542 0.980 6.821 1.00 88.44 256 ASP A CA 1
ATOM 2010 C C . ASP A 1 256 ? 18.580 2.409 6.262 1.00 88.44 256 ASP A C 1
ATOM 2012 O O . ASP A 1 256 ? 18.712 3.381 7.005 1.00 88.44 256 ASP A O 1
ATOM 2016 N N . GLU A 1 257 ? 18.384 2.548 4.949 1.00 87.25 257 GLU A N 1
ATOM 2017 C CA . GLU A 1 257 ? 18.298 3.841 4.279 1.00 87.25 257 GLU A CA 1
ATOM 2018 C C . GLU A 1 257 ? 16.990 4.591 4.553 1.00 87.25 257 GLU A C 1
ATOM 2020 O O . GLU A 1 257 ? 16.999 5.826 4.571 1.00 87.25 257 GLU A O 1
ATOM 2025 N N . LEU A 1 258 ? 15.873 3.872 4.706 1.00 90.69 258 LEU A N 1
ATOM 2026 C CA . LEU A 1 258 ? 14.548 4.442 4.984 1.00 90.69 258 LEU A CA 1
ATOM 2027 C C . LEU A 1 258 ? 14.267 4.585 6.479 1.00 90.69 258 LEU A C 1
ATOM 2029 O O . LEU A 1 258 ? 13.588 5.520 6.902 1.00 90.69 258 LEU A O 1
ATOM 2033 N N . PHE A 1 259 ? 14.804 3.672 7.280 1.00 92.12 259 PHE A N 1
ATOM 2034 C CA . PHE A 1 259 ? 14.592 3.573 8.716 1.00 92.12 259 PHE A CA 1
ATOM 2035 C C . PHE A 1 259 ? 15.937 3.595 9.462 1.00 92.12 259 PHE A C 1
ATOM 2037 O O . PHE A 1 259 ? 16.234 2.656 10.204 1.00 92.12 259 PHE A O 1
ATOM 2044 N N . PRO A 1 260 ? 16.744 4.671 9.344 1.00 89.19 260 PRO A N 1
ATOM 2045 C CA . PRO A 1 260 ? 18.065 4.747 9.980 1.00 89.19 260 PRO A CA 1
ATOM 2046 C C . PRO A 1 260 ? 18.001 4.666 11.513 1.00 89.19 260 PRO A C 1
ATOM 2048 O O . PRO A 1 260 ? 18.952 4.249 12.164 1.00 89.19 260 PRO A O 1
ATOM 2051 N N . SER A 1 261 ? 16.863 5.041 12.107 1.00 87.69 261 SER A N 1
ATOM 2052 C CA . SER A 1 261 ? 16.577 4.903 13.545 1.00 87.69 261 SER A CA 1
ATOM 2053 C C . SER A 1 261 ? 15.619 3.745 13.856 1.00 87.69 261 SER A C 1
ATOM 2055 O O . SER A 1 261 ? 15.034 3.688 14.937 1.00 87.69 261 SER A O 1
ATOM 2057 N N . GLY A 1 262 ? 15.437 2.830 12.903 1.00 89.38 262 GLY A N 1
ATOM 2058 C CA . GLY A 1 262 ? 14.514 1.706 12.974 1.00 89.38 262 GLY A CA 1
ATOM 2059 C C . GLY A 1 262 ? 13.051 2.074 12.705 1.00 89.38 262 GLY A C 1
ATOM 2060 O O . GLY A 1 262 ? 12.621 3.222 12.839 1.00 89.38 262 GLY A O 1
ATOM 2061 N N . LYS A 1 263 ? 12.264 1.050 12.354 1.00 91.50 263 LYS A N 1
ATOM 2062 C CA . LYS A 1 263 ? 10.803 1.145 12.191 1.00 91.50 263 LYS A CA 1
ATOM 2063 C C . LYS A 1 263 ? 10.093 1.770 13.401 1.00 91.50 263 LYS A C 1
ATOM 2065 O O . LYS A 1 263 ? 9.244 2.628 13.164 1.00 91.50 263 LYS A O 1
ATOM 2070 N N . PRO A 1 264 ? 10.449 1.447 14.664 1.00 91.75 264 PRO A N 1
ATOM 2071 C CA . PRO A 1 264 ? 9.771 2.030 15.822 1.00 91.75 264 PRO A CA 1
ATOM 2072 C C . PRO A 1 264 ? 9.794 3.567 15.834 1.00 91.75 264 PRO A C 1
ATOM 2074 O O . PRO A 1 264 ? 8.772 4.204 16.084 1.00 91.75 264 PRO A O 1
ATOM 2077 N N . LYS A 1 265 ? 10.910 4.205 15.446 1.00 90.31 265 LYS A N 1
ATOM 2078 C CA . LYS A 1 265 ? 10.965 5.674 15.367 1.00 90.31 265 LYS A CA 1
ATOM 2079 C C . LYS A 1 265 ? 10.034 6.232 14.285 1.00 90.31 265 LYS A C 1
ATOM 2081 O O . LYS A 1 265 ? 9.406 7.261 14.511 1.00 90.31 265 LYS A O 1
ATOM 2086 N N . ALA A 1 266 ? 9.908 5.557 13.143 1.00 92.50 266 ALA A N 1
ATOM 2087 C CA . ALA A 1 266 ? 8.995 5.978 12.080 1.00 92.50 266 ALA A CA 1
ATOM 2088 C C . ALA A 1 266 ? 7.518 5.835 12.495 1.00 92.50 266 ALA A C 1
ATOM 2090 O O . ALA A 1 266 ? 6.733 6.757 12.269 1.00 92.50 266 ALA A O 1
ATOM 2091 N N . HIS A 1 267 ? 7.151 4.744 13.181 1.00 95.00 267 HIS A N 1
ATOM 2092 C CA . HIS A 1 267 ? 5.824 4.624 13.799 1.00 95.00 267 HIS A CA 1
ATOM 2093 C C . HIS A 1 267 ? 5.585 5.755 14.811 1.00 95.00 267 HIS A C 1
ATOM 2095 O O . HIS A 1 267 ? 4.512 6.358 14.794 1.00 95.00 267 HIS A O 1
ATOM 2101 N N . HIS A 1 268 ? 6.596 6.126 15.606 1.00 92.88 268 HIS A N 1
ATOM 2102 C CA . HIS A 1 268 ? 6.478 7.226 16.567 1.00 92.88 268 HIS A CA 1
ATOM 2103 C C . HIS A 1 268 ? 6.238 8.574 15.885 1.00 92.88 268 HIS A C 1
ATOM 2105 O O . HIS A 1 268 ? 5.396 9.355 16.332 1.00 92.88 268 HIS A O 1
ATOM 2111 N N . SER A 1 269 ? 6.931 8.842 14.776 1.00 92.62 269 SER A N 1
ATOM 2112 C CA . SER A 1 269 ? 6.709 10.045 13.972 1.00 92.62 269 SER A CA 1
ATOM 2113 C C . SER A 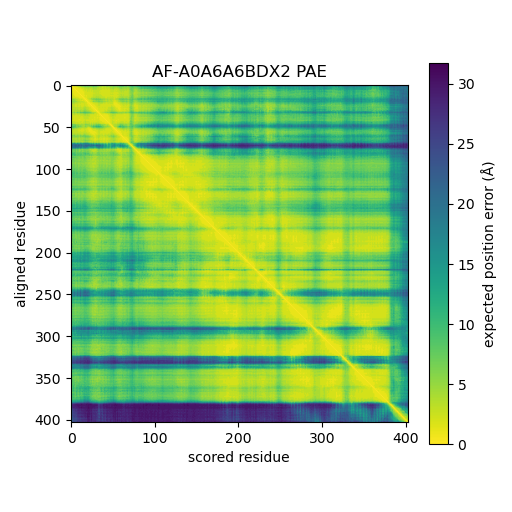1 269 ? 5.273 10.122 13.448 1.00 92.62 269 SER A C 1
ATOM 2115 O O . SER A 1 269 ? 4.642 11.171 13.589 1.00 92.62 269 SER A O 1
ATOM 2117 N N . ILE A 1 270 ? 4.721 9.021 12.921 1.00 96.06 270 ILE A N 1
ATOM 2118 C CA . ILE A 1 270 ? 3.321 8.974 12.464 1.00 96.06 270 ILE A CA 1
ATOM 2119 C C . ILE A 1 270 ? 2.346 9.125 13.638 1.00 96.06 270 ILE A C 1
ATOM 2121 O O . ILE A 1 270 ? 1.357 9.845 13.509 1.00 96.06 270 ILE A O 1
ATOM 2125 N N . PHE A 1 271 ? 2.610 8.492 14.784 1.00 95.69 271 PHE A N 1
ATOM 2126 C CA . PHE A 1 271 ? 1.802 8.641 16.000 1.00 95.69 271 PHE A CA 1
ATOM 2127 C C . PHE A 1 271 ? 1.737 10.104 16.458 1.00 95.69 271 PHE A C 1
ATOM 2129 O O . PHE A 1 271 ? 0.645 10.658 16.592 1.00 95.69 271 PHE A O 1
ATOM 2136 N N . SER A 1 272 ? 2.897 10.734 16.656 1.00 94.06 272 SER A N 1
ATOM 2137 C CA . SER A 1 272 ? 2.998 12.123 17.112 1.00 94.06 272 SER A CA 1
ATOM 2138 C C . SER A 1 272 ? 2.262 13.046 16.145 1.00 94.06 272 SER A C 1
ATOM 2140 O O . SER A 1 272 ? 1.385 13.822 16.530 1.00 94.06 272 SER A O 1
ATOM 2142 N N . ARG A 1 273 ? 2.497 12.840 14.846 1.00 95.50 273 ARG A N 1
ATOM 2143 C CA . ARG A 1 273 ? 1.822 13.607 13.811 1.00 95.50 273 ARG A CA 1
ATOM 2144 C C . ARG A 1 273 ? 0.311 13.375 13.769 1.00 95.50 273 ARG A C 1
ATOM 2146 O O . ARG A 1 273 ? -0.446 14.309 13.514 1.00 95.50 273 ARG A O 1
ATOM 2153 N N . SER A 1 274 ? -0.143 12.154 14.032 1.00 97.62 274 SER A N 1
ATOM 2154 C CA . SER A 1 274 ? -1.568 11.825 14.111 1.00 97.62 274 SER A CA 1
ATOM 2155 C C . SER A 1 274 ? -2.254 12.606 15.232 1.00 97.62 274 SER A C 1
ATOM 2157 O O . SER A 1 274 ? -3.352 13.125 15.018 1.00 97.62 274 SER A O 1
ATOM 2159 N N . LEU A 1 275 ? -1.602 12.753 16.393 1.00 96.31 275 LEU A N 1
ATOM 2160 C CA . LEU A 1 275 ? -2.115 13.586 17.482 1.00 96.31 275 LEU A CA 1
ATOM 2161 C C . LEU A 1 275 ? -2.207 15.061 17.080 1.00 96.31 275 LEU A C 1
ATOM 2163 O O . LEU A 1 275 ? -3.234 15.684 17.353 1.00 96.31 275 LEU A O 1
ATOM 2167 N N . ASP A 1 276 ? -1.200 15.608 16.396 1.00 95.88 276 ASP A N 1
ATOM 2168 C CA . ASP A 1 276 ? -1.227 16.996 15.911 1.00 95.88 276 ASP A CA 1
ATOM 2169 C C . ASP A 1 276 ? -2.384 17.233 14.932 1.00 95.88 276 ASP A C 1
ATOM 2171 O O . ASP A 1 276 ? -3.167 18.176 15.088 1.00 95.88 276 ASP A O 1
ATOM 2175 N N . VAL A 1 277 ? -2.526 16.351 13.935 1.00 96.31 277 VAL A N 1
ATOM 2176 C CA . VAL A 1 277 ? -3.578 16.434 12.911 1.00 96.31 277 VAL A CA 1
ATOM 2177 C C . VAL A 1 277 ? -4.957 16.373 13.559 1.00 96.31 277 VAL A C 1
ATOM 2179 O O . VAL A 1 277 ? -5.812 17.215 13.274 1.00 96.31 277 VAL A O 1
ATOM 2182 N N . MET A 1 278 ? -5.182 15.411 14.455 1.00 97.62 278 MET A N 1
ATOM 2183 C CA . MET A 1 278 ? -6.453 15.295 15.165 1.00 97.62 278 MET A CA 1
ATOM 2184 C C . MET A 1 278 ? -6.698 16.484 16.098 1.00 97.62 278 MET A C 1
ATOM 2186 O O . MET A 1 278 ? -7.812 16.994 16.145 1.00 97.62 278 MET A O 1
ATOM 2190 N N . SER A 1 279 ? -5.680 16.983 16.797 1.00 96.38 279 SER A N 1
ATOM 2191 C CA . SER A 1 279 ? -5.829 18.134 17.697 1.00 96.38 279 SER A CA 1
ATOM 2192 C C . SER A 1 279 ? -6.212 19.409 16.948 1.00 96.38 279 SER A C 1
ATOM 2194 O O . SER A 1 279 ? -7.056 20.168 17.435 1.00 96.38 279 SER A O 1
ATOM 2196 N N . GLY A 1 280 ? -5.647 19.617 15.755 1.00 95.31 280 GLY A N 1
ATOM 2197 C CA . GLY A 1 280 ? -5.971 20.748 14.884 1.00 95.31 280 GLY A CA 1
ATOM 2198 C C . GLY A 1 280 ? -7.298 20.609 14.131 1.00 95.31 280 GLY A C 1
ATOM 2199 O O . GLY A 1 280 ? -7.923 21.620 13.827 1.00 95.31 280 GLY A O 1
ATOM 2200 N N . THR A 1 281 ? -7.746 19.380 13.851 1.00 95.62 281 THR A N 1
ATOM 2201 C CA . THR A 1 281 ? -8.942 19.128 13.022 1.00 95.62 281 THR A CA 1
ATOM 2202 C C . THR A 1 281 ? -10.200 18.884 13.853 1.00 95.62 281 THR A C 1
ATOM 2204 O O . THR A 1 281 ? -11.264 19.406 13.532 1.00 95.62 281 THR A O 1
ATOM 2207 N N . LEU A 1 282 ? -10.099 18.075 14.912 1.00 96.62 282 LEU A N 1
ATOM 2208 C CA . LEU A 1 282 ? -11.258 17.619 15.672 1.00 96.62 282 LEU A CA 1
ATOM 2209 C C . LEU A 1 282 ? -11.822 18.746 16.536 1.00 96.62 282 LEU A C 1
ATOM 2211 O O . LEU A 1 282 ? -11.151 19.300 17.418 1.00 96.62 282 LEU A O 1
ATOM 2215 N N . ARG A 1 283 ? -13.097 19.035 16.309 1.00 94.94 283 ARG A N 1
ATOM 2216 C CA . ARG A 1 283 ? -13.912 19.981 17.063 1.00 94.94 283 ARG A CA 1
ATOM 2217 C C . ARG A 1 283 ? -15.257 19.344 17.374 1.00 94.94 283 ARG A C 1
ATOM 2219 O O . ARG A 1 283 ? -15.637 18.359 16.754 1.00 94.94 283 ARG A O 1
ATOM 2226 N N . ARG A 1 284 ? -15.978 19.949 18.313 1.00 91.69 284 ARG A N 1
ATOM 2227 C CA . ARG A 1 284 ? -17.375 19.605 18.562 1.00 91.69 284 ARG A CA 1
ATOM 2228 C C . ARG A 1 284 ? -18.192 19.799 17.286 1.00 91.69 284 ARG A C 1
ATOM 2230 O O . ARG A 1 284 ? -18.030 20.833 16.628 1.00 91.69 284 ARG A O 1
ATOM 2237 N N . ASP A 1 285 ? -19.101 18.864 17.037 1.00 90.19 285 ASP A N 1
ATOM 2238 C CA . ASP A 1 285 ? -20.067 18.934 15.941 1.00 90.19 285 ASP A CA 1
ATOM 2239 C C . ASP A 1 285 ? -19.361 18.983 14.577 1.00 90.19 285 ASP A C 1
ATOM 2241 O O . ASP A 1 285 ? -19.436 19.963 13.835 1.00 90.19 285 ASP A O 1
ATOM 2245 N N . MET A 1 286 ? -18.589 17.934 14.278 1.00 91.88 286 MET A N 1
ATOM 2246 C CA . MET A 1 286 ? -17.705 17.870 13.107 1.00 91.88 286 MET A CA 1
ATOM 2247 C C . MET A 1 286 ? -18.448 18.066 11.784 1.00 91.88 286 MET A C 1
ATOM 2249 O O . MET A 1 286 ? -17.876 18.633 10.852 1.00 91.88 286 MET A O 1
ATOM 2253 N N . TYR A 1 287 ? -19.691 17.585 11.692 1.00 92.25 287 TYR A N 1
ATOM 2254 C CA . TYR A 1 287 ? -20.545 17.683 10.501 1.00 92.25 287 TYR A CA 1
ATOM 2255 C C . TYR A 1 287 ? -21.648 18.748 10.635 1.00 92.25 287 TYR A C 1
ATOM 2257 O O . TYR A 1 287 ? -22.556 18.778 9.807 1.00 92.25 287 TYR A O 1
ATOM 2265 N N . ASP A 1 288 ? -21.558 19.629 11.640 1.00 89.12 288 ASP A N 1
ATOM 2266 C CA . ASP A 1 288 ? -22.511 20.718 11.901 1.00 89.12 288 ASP A CA 1
ATOM 2267 C C . ASP A 1 288 ? -23.983 20.236 11.935 1.00 89.12 288 ASP A C 1
ATOM 2269 O O . ASP A 1 288 ? -24.881 20.855 11.352 1.00 89.12 288 ASP A O 1
ATOM 2273 N N . LEU A 1 289 ? -24.225 19.110 12.620 1.00 86.75 289 LEU A N 1
ATOM 2274 C CA . LEU A 1 289 ? -25.531 18.466 12.797 1.00 86.75 289 LEU A CA 1
ATOM 2275 C C . LEU A 1 289 ? -26.454 19.265 13.728 1.00 86.75 289 LEU A C 1
ATOM 2277 O O . LEU A 1 289 ? -27.672 19.110 13.642 1.00 86.75 289 LEU A O 1
ATOM 2281 N N . LYS A 1 290 ? -25.895 20.137 14.586 1.00 83.25 290 LYS A N 1
ATOM 2282 C CA . LYS A 1 290 ? -26.570 21.064 15.523 1.00 83.25 290 LYS A CA 1
ATOM 2283 C C . LYS A 1 290 ? -27.409 20.424 16.636 1.00 83.25 290 LYS A C 1
ATOM 2285 O O . LYS A 1 290 ? -27.522 21.017 17.710 1.00 83.25 290 LYS A O 1
ATOM 2290 N N . GLU A 1 291 ? -27.982 19.246 16.418 1.00 76.75 291 GLU A N 1
ATOM 2291 C CA . GLU A 1 291 ? -28.871 18.556 17.354 1.00 76.75 291 GLU A CA 1
ATOM 2292 C C . GLU A 1 291 ? -28.181 17.366 18.035 1.00 76.75 291 GLU A C 1
ATOM 2294 O O . GLU A 1 291 ? -27.497 16.558 17.405 1.00 76.75 291 GLU A O 1
ATOM 2299 N N . LEU A 1 292 ? -28.378 17.235 19.351 1.00 70.38 292 LEU A N 1
ATOM 2300 C CA . LEU A 1 292 ? -27.940 16.057 20.101 1.00 70.38 292 LEU A CA 1
ATOM 2301 C C . LEU A 1 292 ? -28.874 14.880 19.798 1.00 70.38 292 LEU A C 1
ATOM 2303 O O . LEU A 1 292 ? -30.089 15.030 19.865 1.00 70.38 292 LEU A O 1
ATOM 2307 N N . GLY A 1 293 ? -28.306 13.703 19.526 1.00 72.06 293 GLY A N 1
ATOM 2308 C CA . GLY A 1 293 ? -29.089 12.503 19.211 1.00 72.06 293 GLY A CA 1
ATOM 2309 C C . GLY A 1 293 ? -29.602 12.451 17.770 1.00 72.06 293 GLY A C 1
ATOM 2310 O O . GLY A 1 293 ? -30.571 11.744 17.501 1.00 72.06 293 GLY A O 1
ATOM 2311 N N . TYR A 1 294 ? -28.969 13.190 16.851 1.00 76.12 294 TYR A N 1
ATOM 2312 C CA . TYR A 1 294 ? -29.272 13.109 15.425 1.00 76.12 294 TYR A CA 1
ATOM 2313 C C . TYR A 1 294 ? -29.163 11.649 14.933 1.00 76.12 294 TYR A C 1
ATOM 2315 O O . TYR A 1 294 ? -28.133 11.016 15.189 1.00 76.12 294 TYR A O 1
ATOM 2323 N N . PRO A 1 295 ? -30.180 11.096 14.242 1.00 79.19 295 PRO A N 1
ATOM 2324 C CA . PRO A 1 295 ? -30.181 9.690 13.844 1.00 79.19 295 PRO A CA 1
ATOM 2325 C C . PRO A 1 295 ? -28.983 9.344 12.955 1.00 79.19 295 PRO A C 1
ATOM 2327 O O . PRO A 1 295 ? -28.771 9.976 11.915 1.00 79.19 295 PRO A O 1
ATOM 2330 N N . ALA A 1 296 ? -28.215 8.320 13.336 1.00 77.75 296 ALA A N 1
ATOM 2331 C CA . ALA A 1 296 ? -26.991 7.923 12.637 1.00 77.75 296 ALA A CA 1
ATOM 2332 C C . ALA A 1 296 ? -27.246 7.529 11.169 1.00 77.75 296 ALA A C 1
ATOM 2334 O O . ALA A 1 296 ? -26.390 7.722 10.300 1.00 77.75 296 ALA A O 1
ATOM 2335 N N . GLU A 1 297 ? -28.444 7.026 10.864 1.00 80.31 297 GLU A N 1
ATOM 2336 C CA . GLU A 1 297 ? -28.872 6.633 9.519 1.00 80.31 297 GLU A CA 1
ATOM 2337 C C . GLU A 1 297 ? -29.074 7.835 8.591 1.00 80.31 297 GLU A C 1
ATOM 2339 O O . GLU A 1 297 ? -28.977 7.696 7.371 1.00 80.31 297 GLU A O 1
ATOM 2344 N N . GLN A 1 298 ? -29.348 9.015 9.153 1.00 84.06 298 GLN A N 1
ATOM 2345 C CA . GLN A 1 298 ? -29.627 10.236 8.396 1.00 84.06 298 GLN A CA 1
ATOM 2346 C C . GLN A 1 298 ? -28.372 11.079 8.146 1.00 84.06 298 GLN A C 1
ATOM 2348 O O . GLN A 1 298 ? -28.407 12.001 7.329 1.00 84.06 298 GLN A O 1
ATOM 2353 N N . ILE A 1 299 ? -27.257 10.761 8.811 1.00 86.75 299 ILE A N 1
ATOM 2354 C CA . ILE A 1 299 ? -25.997 11.492 8.669 1.00 86.75 299 ILE A CA 1
ATOM 2355 C C . ILE A 1 299 ? -25.462 11.327 7.243 1.00 86.75 299 ILE A C 1
ATOM 2357 O O . ILE A 1 299 ? -25.221 10.216 6.763 1.00 86.75 299 ILE A O 1
ATOM 2361 N N . ARG A 1 300 ? -25.235 12.460 6.571 1.00 87.31 300 ARG A N 1
ATOM 2362 C CA . ARG A 1 300 ? -24.611 12.526 5.245 1.00 87.31 300 ARG A CA 1
ATOM 2363 C C . ARG A 1 300 ? -23.232 13.156 5.357 1.00 87.31 300 ARG A C 1
ATOM 2365 O O . ARG A 1 300 ? -23.086 14.198 5.987 1.00 87.31 300 ARG A O 1
ATOM 2372 N N . GLN A 1 301 ? -22.242 12.539 4.715 1.00 90.81 301 GLN A N 1
ATOM 2373 C CA . GLN A 1 301 ? -20.888 13.081 4.653 1.00 90.81 301 GLN A CA 1
ATOM 2374 C C . GLN A 1 301 ? -20.905 14.433 3.910 1.00 90.81 301 GLN A C 1
ATOM 2376 O O . GLN A 1 301 ? -21.368 14.476 2.764 1.00 90.81 301 GLN A O 1
ATOM 2381 N N . PRO A 1 302 ? -20.407 15.525 4.517 1.00 91.25 302 PRO A N 1
ATOM 2382 C CA . PRO A 1 302 ? -20.256 16.804 3.832 1.00 91.25 302 PRO A CA 1
ATOM 2383 C C . PRO A 1 302 ? -19.282 16.713 2.649 1.00 91.25 302 PRO A C 1
ATOM 2385 O O . PRO A 1 302 ? -18.402 15.850 2.612 1.00 91.25 302 PRO A O 1
ATOM 2388 N N . ASN A 1 303 ? -19.414 17.631 1.688 1.00 90.38 303 ASN A N 1
ATOM 2389 C CA . ASN A 1 303 ? -18.437 17.821 0.618 1.00 90.38 303 ASN A CA 1
ATOM 2390 C C . ASN A 1 303 ? -17.969 19.289 0.603 1.00 90.38 303 ASN A C 1
ATOM 2392 O O . ASN A 1 303 ? -18.775 20.160 0.269 1.00 90.38 303 ASN A O 1
ATOM 2396 N N . PRO A 1 304 ? -16.702 19.579 0.951 1.00 90.50 304 PRO A N 1
ATOM 2397 C CA . PRO A 1 304 ? -15.637 18.628 1.297 1.00 90.50 304 PRO A CA 1
ATOM 2398 C C . PRO A 1 304 ? -15.848 17.949 2.663 1.00 90.50 304 PRO A C 1
ATOM 2400 O O . PRO A 1 304 ? -16.394 18.560 3.576 1.00 90.50 304 PRO A O 1
ATOM 2403 N N . ASP A 1 305 ? -15.383 16.702 2.811 1.00 94.25 305 ASP A N 1
ATOM 2404 C CA . ASP A 1 305 ? -15.405 15.994 4.102 1.00 94.25 305 ASP A CA 1
ATOM 2405 C C . ASP A 1 305 ? -14.339 16.593 5.037 1.00 94.25 305 ASP A C 1
ATOM 2407 O O . ASP A 1 305 ? -13.141 16.450 4.751 1.00 94.25 305 ASP A O 1
ATOM 2411 N N . PRO A 1 306 ? -14.726 17.244 6.153 1.00 94.69 306 PRO A N 1
ATOM 2412 C CA . PRO A 1 306 ? -13.775 17.862 7.075 1.00 94.69 306 PRO A CA 1
ATOM 2413 C C . PRO A 1 306 ? -12.886 16.832 7.787 1.00 94.69 306 PRO A C 1
ATOM 2415 O O . PRO A 1 306 ? -11.836 17.190 8.316 1.00 94.69 306 PRO A O 1
ATOM 2418 N N . LEU A 1 307 ? -13.274 15.553 7.782 1.00 95.62 307 LEU A N 1
ATOM 2419 C CA . LEU A 1 307 ? -12.510 14.459 8.373 1.00 95.62 307 LEU A CA 1
ATOM 2420 C C . LEU A 1 307 ? -11.579 13.754 7.376 1.00 95.62 307 LEU A C 1
ATOM 2422 O O . LEU A 1 307 ? -10.789 12.909 7.792 1.00 95.62 307 LEU A O 1
ATOM 2426 N N . ALA A 1 308 ? -11.614 14.091 6.081 1.00 94.62 308 ALA A N 1
ATOM 2427 C CA . ALA A 1 308 ? -10.870 13.357 5.052 1.00 94.62 308 ALA A CA 1
ATOM 2428 C C . ALA A 1 308 ? -9.363 13.257 5.348 1.00 94.62 308 ALA A C 1
ATOM 2430 O O . ALA A 1 308 ? -8.768 12.202 5.166 1.00 94.62 308 ALA A O 1
ATOM 2431 N N . ALA A 1 309 ? -8.748 14.339 5.835 1.00 94.81 309 ALA A N 1
ATOM 2432 C CA . ALA A 1 309 ? -7.314 14.378 6.123 1.00 94.81 309 ALA A CA 1
ATOM 2433 C C . ALA A 1 309 ? -6.933 13.713 7.460 1.00 94.81 309 ALA A C 1
ATOM 2435 O O . ALA A 1 309 ? -5.792 13.284 7.624 1.00 94.81 309 ALA A O 1
ATOM 2436 N N . SER A 1 310 ? -7.859 13.638 8.421 1.00 96.75 310 SER A N 1
ATOM 2437 C CA . SER A 1 310 ? -7.620 13.090 9.764 1.00 96.75 310 SER A CA 1
ATOM 2438 C C . SER A 1 310 ? -8.156 11.669 9.942 1.00 96.75 310 SER A C 1
ATOM 2440 O O . SER A 1 310 ? -7.916 11.062 10.986 1.00 96.75 310 SER A O 1
ATOM 2442 N N . ARG A 1 311 ? -8.852 11.118 8.938 1.00 96.94 311 ARG A N 1
ATOM 2443 C CA . ARG A 1 311 ? -9.483 9.795 8.994 1.00 96.94 311 ARG A CA 1
ATOM 2444 C C . ARG A 1 311 ? -8.473 8.710 9.361 1.00 96.94 311 ARG A C 1
ATOM 2446 O O . ARG A 1 311 ? -8.672 8.050 10.372 1.00 96.94 311 ARG A O 1
ATOM 2453 N N . TYR A 1 312 ? -7.362 8.567 8.637 1.00 97.62 312 TYR A N 1
ATOM 2454 C CA . TYR A 1 312 ? -6.313 7.601 9.002 1.00 97.62 312 TYR A CA 1
ATOM 2455 C C . TYR A 1 312 ? -5.832 7.764 10.455 1.00 97.62 312 TYR A C 1
ATOM 2457 O O . TYR A 1 312 ? -5.801 6.792 11.209 1.00 97.62 312 TYR A O 1
ATOM 2465 N N . ALA A 1 313 ? -5.523 8.998 10.868 1.00 97.75 313 ALA A N 1
ATOM 2466 C CA . ALA A 1 313 ? -5.067 9.299 12.224 1.00 97.75 313 ALA A CA 1
ATOM 2467 C C . ALA A 1 313 ? -6.092 8.868 13.288 1.00 97.75 313 ALA A C 1
ATOM 2469 O O . ALA A 1 313 ? -5.713 8.248 14.278 1.00 97.75 313 ALA A O 1
ATOM 2470 N N . CYS A 1 314 ? -7.389 9.107 13.054 1.00 97.56 314 CYS A N 1
ATOM 2471 C CA . CYS A 1 314 ? -8.458 8.699 13.971 1.00 97.56 314 CYS A CA 1
ATOM 2472 C C . CYS A 1 314 ? -8.504 7.182 14.188 1.00 97.56 314 CYS A C 1
ATOM 2474 O O . CYS A 1 314 ? -8.797 6.750 15.302 1.00 97.56 314 CYS A O 1
ATOM 2476 N N . PHE A 1 315 ? -8.201 6.387 13.158 1.00 96.50 315 PHE A N 1
ATOM 2477 C CA . PHE A 1 315 ? -8.221 4.927 13.244 1.00 96.50 315 PHE A CA 1
ATOM 2478 C C . PHE A 1 315 ? -6.938 4.340 13.846 1.00 96.50 315 PHE A C 1
ATOM 2480 O O . PHE A 1 315 ? -7.030 3.382 14.606 1.00 96.50 315 PHE A O 1
ATOM 2487 N N . TYR A 1 316 ? -5.757 4.874 13.520 1.00 97.06 316 TYR A N 1
ATOM 2488 C CA . TYR A 1 316 ? -4.501 4.127 13.699 1.00 97.06 316 TYR A CA 1
ATOM 2489 C C . TYR A 1 316 ? -3.464 4.773 14.625 1.00 97.06 316 TYR A C 1
ATOM 2491 O O . TYR A 1 316 ? -2.381 4.216 14.796 1.00 97.06 316 TYR A O 1
ATOM 2499 N N . TRP A 1 317 ? -3.751 5.918 15.257 1.00 97.00 317 TRP A N 1
ATOM 2500 C CA . TRP A 1 317 ? -2.762 6.583 16.119 1.00 97.00 317 TRP A CA 1
ATOM 2501 C C . TRP A 1 317 ? -2.284 5.702 17.291 1.00 97.00 317 TRP A C 1
ATOM 2503 O O . TRP A 1 317 ? -1.099 5.719 17.616 1.00 97.00 317 TRP A O 1
ATOM 2513 N N . ILE A 1 318 ? -3.172 4.896 17.892 1.00 95.12 318 ILE A N 1
ATOM 2514 C CA . ILE A 1 318 ? -2.815 3.958 18.977 1.00 95.12 318 ILE A CA 1
ATOM 2515 C C . ILE A 1 318 ? -2.035 2.755 18.444 1.00 95.12 318 ILE A C 1
ATOM 2517 O O . ILE A 1 318 ? -1.110 2.297 19.109 1.00 95.12 318 ILE A O 1
ATOM 2521 N N . ASP A 1 319 ? -2.381 2.254 17.257 1.00 95.00 319 ASP A N 1
ATOM 2522 C CA . ASP A 1 319 ? -1.649 1.150 16.629 1.00 95.00 319 ASP A CA 1
ATOM 2523 C C . ASP A 1 319 ? -0.187 1.576 16.366 1.00 95.00 319 ASP A C 1
ATOM 2525 O O . ASP A 1 319 ? 0.745 0.904 16.809 1.00 95.00 319 ASP A O 1
ATOM 2529 N N . HIS A 1 320 ? 0.024 2.776 15.804 1.00 95.50 320 HIS A N 1
ATOM 2530 C CA . HIS A 1 320 ? 1.368 3.346 15.649 1.00 95.50 320 HIS A CA 1
ATOM 2531 C C . HIS A 1 320 ? 2.079 3.572 16.987 1.00 95.50 320 HIS A C 1
ATOM 2533 O O . HIS A 1 320 ? 3.274 3.310 17.078 1.00 95.50 320 HIS A O 1
ATOM 2539 N N . LEU A 1 321 ? 1.386 4.022 18.037 1.00 93.12 321 LEU A N 1
ATOM 2540 C CA . LEU A 1 321 ? 1.984 4.185 19.369 1.00 93.12 321 LEU A CA 1
ATOM 2541 C C . LEU A 1 321 ? 2.518 2.862 19.937 1.00 93.12 321 LEU A C 1
ATOM 2543 O O . LEU A 1 321 ? 3.573 2.846 20.567 1.00 93.12 321 LEU A O 1
ATOM 2547 N N . ILE A 1 322 ? 1.804 1.760 19.713 1.00 91.00 322 ILE A N 1
ATOM 2548 C CA . ILE A 1 322 ? 2.216 0.426 20.164 1.00 91.00 322 ILE A CA 1
ATOM 2549 C C . ILE A 1 322 ? 3.457 -0.036 19.398 1.00 91.00 322 ILE A C 1
ATOM 2551 O O . ILE A 1 322 ? 4.434 -0.455 20.019 1.00 91.00 322 ILE A O 1
ATOM 2555 N N . ASP A 1 323 ? 3.452 0.118 18.075 1.00 91.94 323 ASP A N 1
ATOM 2556 C CA . ASP A 1 323 ? 4.566 -0.296 17.210 1.00 91.94 323 ASP A CA 1
ATOM 2557 C C . ASP A 1 323 ? 5.783 0.639 17.291 1.00 91.94 323 ASP A C 1
ATOM 2559 O O . ASP A 1 323 ? 6.866 0.316 16.803 1.00 91.94 323 ASP A O 1
ATOM 2563 N N . SER A 1 324 ? 5.633 1.789 17.950 1.00 88.25 324 SER A N 1
ATOM 2564 C CA . SER A 1 324 ? 6.727 2.721 18.229 1.00 88.25 324 SER A CA 1
ATOM 2565 C C . SER A 1 324 ? 7.755 2.183 19.226 1.00 88.25 324 SER A C 1
ATOM 2567 O O . SER A 1 324 ? 8.760 2.851 19.455 1.00 88.25 324 SER A O 1
ATOM 2569 N N . ASP A 1 325 ? 7.499 1.014 19.825 1.00 72.19 325 ASP A N 1
ATOM 2570 C CA . ASP A 1 325 ? 8.280 0.382 20.891 1.00 72.19 325 ASP A CA 1
ATOM 2571 C C . ASP A 1 325 ? 8.800 1.392 21.921 1.00 72.19 325 ASP A C 1
ATOM 2573 O O . ASP A 1 325 ? 9.960 1.826 21.935 1.00 72.19 325 ASP A O 1
ATOM 2577 N N . LEU A 1 326 ? 7.896 1.729 22.841 1.00 65.75 326 LEU A N 1
ATOM 2578 C CA . LEU A 1 326 ? 8.145 2.599 23.982 1.00 65.75 326 LEU A CA 1
ATOM 2579 C C . LEU A 1 326 ? 9.112 1.999 25.027 1.00 65.75 326 LEU A C 1
ATOM 2581 O O . LEU A 1 326 ? 9.113 2.438 26.171 1.00 65.75 326 LEU A O 1
ATOM 2585 N N . ASN A 1 327 ? 9.962 1.032 24.679 1.00 59.16 327 ASN A N 1
ATOM 2586 C CA . ASN A 1 327 ? 11.145 0.696 25.476 1.00 59.16 327 ASN A CA 1
ATOM 2587 C C . ASN A 1 327 ? 12.453 1.151 24.809 1.00 59.16 327 ASN A C 1
ATOM 2589 O O . ASN A 1 327 ? 13.436 1.397 25.504 1.00 59.16 327 ASN A O 1
ATOM 2593 N N . VAL A 1 328 ? 12.459 1.382 23.494 1.00 55.84 328 VAL A N 1
ATOM 2594 C CA . VAL A 1 328 ? 13.674 1.698 22.716 1.00 55.84 328 VAL A CA 1
ATOM 2595 C C . VAL A 1 328 ? 13.946 3.209 22.602 1.00 55.84 328 VAL A C 1
ATOM 2597 O O . VAL A 1 328 ? 15.095 3.632 22.503 1.00 55.84 328 VAL A O 1
ATOM 2600 N N . LEU A 1 329 ? 12.910 4.049 22.647 1.00 59.56 329 LEU A N 1
ATOM 2601 C CA . LEU A 1 329 ? 12.998 5.506 22.455 1.00 59.56 329 LEU A CA 1
ATOM 2602 C C . LEU A 1 329 ? 13.190 6.298 23.769 1.00 59.56 329 LEU A C 1
ATOM 2604 O O . LEU A 1 329 ? 12.266 6.451 24.538 1.00 59.56 329 LEU A O 1
ATOM 2608 N N . SER A 1 330 ? 14.324 6.944 24.033 1.00 54.62 330 SER A N 1
ATOM 2609 C CA . SER A 1 330 ? 14.535 7.740 25.274 1.00 54.62 330 SER A CA 1
ATOM 2610 C C . SER A 1 330 ? 13.486 8.840 25.594 1.00 54.62 330 SER A C 1
ATOM 2612 O O . SER A 1 330 ? 13.480 9.380 26.699 1.00 54.62 330 SER A O 1
ATOM 2614 N N . GLU A 1 331 ? 12.580 9.151 24.661 1.00 54.75 331 GLU A N 1
ATOM 2615 C CA . GLU A 1 331 ? 11.433 10.070 24.762 1.00 54.75 331 GLU A CA 1
ATOM 2616 C C . GLU A 1 331 ? 10.236 9.519 25.586 1.00 54.75 331 GLU A C 1
ATOM 2618 O O . GLU A 1 331 ? 9.226 10.210 25.744 1.00 54.75 331 GLU A O 1
ATOM 2623 N N . HIS A 1 332 ? 10.333 8.305 26.152 1.00 58.34 332 HIS A N 1
ATOM 2624 C CA . HIS A 1 332 ? 9.257 7.624 26.907 1.00 58.34 332 HIS A CA 1
ATOM 2625 C C . HIS A 1 332 ? 8.609 8.456 28.002 1.00 58.34 332 HIS A C 1
ATOM 2627 O O . HIS A 1 332 ? 7.392 8.387 28.192 1.00 58.34 332 HIS A O 1
ATOM 2633 N N . ALA A 1 333 ? 9.424 9.213 28.740 1.00 54.19 333 ALA A N 1
ATOM 2634 C CA . ALA A 1 333 ? 8.981 9.850 29.970 1.00 54.19 333 ALA A CA 1
ATOM 2635 C C . ALA A 1 333 ? 7.804 10.796 29.716 1.00 54.19 333 ALA A C 1
ATOM 2637 O O . ALA A 1 333 ? 6.893 10.839 30.524 1.00 54.19 333 ALA A O 1
ATOM 2638 N N . THR A 1 334 ? 7.753 11.486 28.574 1.00 64.31 334 THR A N 1
ATOM 2639 C CA . THR A 1 334 ? 6.768 12.551 28.341 1.00 64.31 334 THR A CA 1
ATOM 2640 C C . THR A 1 334 ? 5.515 12.122 27.582 1.00 64.31 334 THR A C 1
ATOM 2642 O O . THR A 1 334 ? 4.549 12.877 27.573 1.00 64.31 334 THR A O 1
ATOM 2645 N N . THR A 1 335 ? 5.474 10.940 26.956 1.00 78.12 335 THR A N 1
ATOM 2646 C CA . THR A 1 335 ? 4.336 10.556 26.091 1.00 78.12 335 THR A CA 1
ATOM 2647 C C . THR A 1 335 ? 3.150 9.996 26.884 1.00 78.12 335 THR A C 1
ATOM 2649 O O . THR A 1 335 ? 2.018 10.442 26.691 1.00 78.12 335 THR A O 1
ATOM 2652 N N . LEU A 1 336 ? 3.406 9.032 27.780 1.00 77.00 336 LEU A N 1
ATOM 2653 C CA . LEU A 1 336 ? 2.373 8.305 28.541 1.00 77.00 336 LEU A CA 1
ATOM 2654 C C . LEU A 1 336 ? 2.219 8.757 30.005 1.00 77.00 336 LEU A C 1
ATOM 2656 O O . LEU A 1 336 ? 1.378 8.207 30.714 1.00 77.00 336 LEU A O 1
ATOM 2660 N N . GLN A 1 337 ? 3.008 9.727 30.473 1.00 75.25 337 GLN A N 1
ATOM 2661 C CA . GLN A 1 337 ? 2.862 10.278 31.825 1.00 75.25 337 GLN A CA 1
ATOM 2662 C C . GLN A 1 337 ? 1.651 11.214 31.949 1.00 75.25 337 GLN A C 1
ATOM 2664 O O . GLN A 1 337 ? 1.127 11.713 30.950 1.00 75.25 337 GLN A O 1
ATOM 2669 N N . ASP A 1 338 ? 1.258 11.516 33.187 1.00 70.31 338 ASP A N 1
ATOM 2670 C CA . ASP A 1 338 ? 0.287 12.575 33.478 1.00 70.31 338 ASP A CA 1
ATOM 2671 C C . ASP A 1 338 ? 0.780 13.917 32.906 1.00 70.31 338 ASP A C 1
ATOM 2673 O O . ASP A 1 338 ? 1.915 14.335 33.147 1.00 70.31 338 ASP A O 1
ATOM 2677 N N . GLY A 1 339 ? -0.065 14.597 32.126 1.00 74.19 339 GLY A N 1
ATOM 2678 C CA . GLY A 1 339 ? 0.316 15.799 31.377 1.00 74.19 339 GLY A CA 1
ATOM 2679 C C . GLY A 1 339 ? 1.145 15.530 30.116 1.00 74.19 339 GLY A C 1
ATOM 2680 O O . GLY A 1 339 ? 1.608 16.476 29.482 1.00 74.19 339 GLY A O 1
ATOM 2681 N N . GLY A 1 340 ? 1.339 14.264 29.739 1.00 83.81 340 GLY A N 1
ATOM 2682 C CA . GLY A 1 340 ? 1.975 13.870 28.486 1.00 83.81 340 GLY A CA 1
ATOM 2683 C C . GLY A 1 340 ? 1.105 14.118 27.253 1.00 83.81 340 GLY A C 1
ATOM 2684 O O . GLY A 1 340 ? -0.045 14.552 27.360 1.00 83.81 340 GLY A O 1
ATOM 2685 N N . SER A 1 341 ? 1.635 13.834 26.061 1.00 88.69 341 SER A N 1
ATOM 2686 C CA . SER A 1 341 ? 0.922 14.086 24.794 1.00 88.69 341 SER A CA 1
ATOM 2687 C C . SER A 1 341 ? -0.383 13.290 24.681 1.00 88.69 341 SER A C 1
ATOM 2689 O O . SER A 1 341 ? -1.403 13.843 24.264 1.00 88.69 341 SER A O 1
ATOM 2691 N N . VAL A 1 342 ? -0.390 12.029 25.128 1.00 90.50 342 VAL A N 1
ATOM 2692 C CA . VAL A 1 342 ? -1.593 11.181 25.121 1.00 90.50 342 VAL A CA 1
ATOM 2693 C C . VAL A 1 342 ? -2.627 11.670 26.139 1.00 90.50 342 VAL A C 1
ATOM 2695 O O . VAL A 1 342 ? -3.796 11.820 25.790 1.00 90.50 342 VAL A O 1
ATOM 2698 N N . ASP A 1 343 ? -2.218 11.969 27.376 1.00 87.19 343 ASP A N 1
ATOM 2699 C CA . ASP A 1 343 ? -3.119 12.494 28.418 1.00 87.19 343 ASP A CA 1
ATOM 2700 C C . ASP A 1 343 ? -3.708 13.857 28.023 1.00 87.19 343 ASP A C 1
ATOM 2702 O O . ASP A 1 343 ? -4.913 14.080 28.167 1.00 87.19 343 ASP A O 1
ATOM 2706 N N . THR A 1 344 ? -2.890 14.739 27.443 1.00 90.88 344 THR A N 1
ATOM 2707 C CA . THR A 1 344 ? -3.328 16.047 26.935 1.00 90.88 344 THR A CA 1
ATOM 2708 C C . THR A 1 344 ? -4.367 15.884 25.830 1.00 90.88 344 THR A C 1
ATOM 2710 O O . THR A 1 344 ? -5.436 16.497 25.895 1.00 90.88 344 THR A O 1
ATOM 2713 N N . PHE A 1 345 ? -4.096 15.018 24.848 1.00 94.31 345 PHE A N 1
ATOM 2714 C CA . PHE A 1 345 ? -5.034 14.743 23.764 1.00 94.31 345 PHE A CA 1
ATOM 2715 C C . PHE A 1 345 ? -6.356 14.179 24.291 1.00 94.31 345 PHE A C 1
ATOM 2717 O O . PHE A 1 345 ? -7.421 14.700 23.963 1.00 94.31 345 PHE A O 1
ATOM 2724 N N . LEU A 1 346 ? -6.312 13.155 25.146 1.00 93.12 346 LEU A N 1
ATOM 2725 C CA . LEU A 1 346 ? -7.523 12.533 25.685 1.00 93.12 346 LEU A CA 1
ATOM 2726 C C . LEU A 1 346 ? -8.321 13.513 26.556 1.00 93.12 346 LEU A C 1
ATOM 2728 O O . LEU A 1 346 ? -9.543 13.577 26.452 1.00 93.12 346 LEU A O 1
ATOM 2732 N N . THR A 1 347 ? -7.656 14.353 27.346 1.00 90.81 347 THR A N 1
ATOM 2733 C CA . THR A 1 347 ? -8.339 15.364 28.166 1.00 90.81 347 THR A CA 1
ATOM 2734 C C . THR A 1 347 ? -9.067 16.408 27.311 1.00 90.81 347 THR A C 1
ATOM 2736 O O . THR A 1 347 ? -10.137 16.878 27.694 1.00 90.81 347 THR A O 1
ATOM 2739 N N . GLN A 1 348 ? -8.519 16.775 26.149 1.00 92.62 348 GLN A N 1
ATOM 2740 C CA . GLN A 1 348 ? -9.046 17.873 25.330 1.00 92.62 348 GLN A CA 1
ATOM 2741 C C . GLN A 1 348 ? -9.942 17.428 24.166 1.00 92.62 348 GLN A C 1
ATOM 2743 O O . GLN A 1 348 ? -10.825 18.180 23.749 1.00 92.62 348 GLN A O 1
ATOM 2748 N N . LYS A 1 349 ? -9.690 16.246 23.594 1.00 95.25 349 LYS A N 1
ATOM 2749 C CA . LYS A 1 349 ? -10.223 15.823 22.288 1.00 95.25 349 LYS A CA 1
ATOM 2750 C C . LYS A 1 349 ? -10.906 14.456 22.302 1.00 95.25 349 LYS A C 1
ATOM 2752 O O . LYS A 1 349 ? -11.474 14.087 21.279 1.00 95.25 349 LYS A O 1
ATOM 2757 N N . TYR A 1 350 ? -10.923 13.728 23.423 1.00 94.25 350 TYR A N 1
ATOM 2758 C CA . TYR A 1 350 ? -11.471 12.363 23.480 1.00 94.25 350 TYR A CA 1
ATOM 2759 C C . TYR A 1 350 ? -12.904 12.248 22.946 1.00 94.25 350 TYR A C 1
ATOM 2761 O O . TYR A 1 350 ? -13.175 11.390 22.112 1.00 94.25 350 TYR A O 1
ATOM 2769 N N . LEU A 1 351 ? -13.812 13.136 23.365 1.00 93.12 351 LEU A N 1
ATOM 2770 C CA . LEU A 1 351 ? -15.200 13.095 22.893 1.00 93.12 351 LEU A CA 1
ATOM 2771 C C . LEU A 1 351 ? -15.320 13.414 21.397 1.00 93.12 351 LEU A C 1
ATOM 2773 O O . LEU A 1 351 ? -16.127 12.792 20.719 1.00 93.12 351 LEU A O 1
ATOM 2777 N N . TYR A 1 352 ? -14.496 14.323 20.868 1.00 95.19 352 TYR A N 1
ATOM 2778 C CA . TYR A 1 352 ? -14.497 14.662 19.437 1.00 95.19 352 TYR A CA 1
ATOM 2779 C C . TYR A 1 352 ? -13.879 13.549 18.584 1.00 95.19 352 TYR A C 1
ATOM 2781 O O . TYR A 1 352 ? -14.248 13.363 17.429 1.00 95.19 352 TYR A O 1
ATOM 2789 N N . TRP A 1 353 ? -12.949 12.785 19.158 1.00 96.81 353 TRP A N 1
ATOM 2790 C CA . TRP A 1 353 ? -12.419 11.576 18.538 1.00 96.81 353 TRP A CA 1
ATOM 2791 C C . TRP A 1 353 ? -13.452 10.441 18.522 1.00 96.81 353 TRP A C 1
ATOM 2793 O O . TRP A 1 353 ? -13.614 9.775 17.506 1.00 96.81 353 TRP A O 1
ATOM 2803 N N . LEU A 1 354 ? -14.216 10.249 19.601 1.00 93.62 354 LEU A N 1
ATOM 2804 C CA . LEU A 1 354 ? -15.335 9.300 19.586 1.00 93.62 354 LEU A CA 1
ATOM 2805 C C . LEU A 1 354 ? -16.440 9.725 18.611 1.00 93.62 354 LEU A C 1
ATOM 2807 O O . LEU A 1 354 ? -17.001 8.883 17.912 1.00 93.62 354 LEU A O 1
ATOM 2811 N N . GLU A 1 355 ? -16.727 11.025 18.536 1.00 92.69 355 GLU A N 1
ATOM 2812 C CA . GLU A 1 355 ? -17.647 11.588 17.550 1.00 92.69 355 GLU A CA 1
ATOM 2813 C C . GLU A 1 355 ? -17.194 11.242 16.125 1.00 92.69 355 GLU A C 1
ATOM 2815 O O . GLU A 1 355 ? -17.993 10.719 15.353 1.00 92.69 355 GLU A O 1
ATOM 2820 N N . SER A 1 356 ? -15.914 11.438 15.780 1.00 94.38 356 SER A N 1
ATOM 2821 C CA . SER A 1 356 ? -15.422 11.115 14.435 1.00 94.38 356 SER A CA 1
ATOM 2822 C C . SER A 1 356 ? -15.526 9.624 14.105 1.00 94.38 356 SER A C 1
ATOM 2824 O O . SER A 1 356 ? -15.980 9.282 13.016 1.00 94.38 356 SER A O 1
ATOM 2826 N N . LEU A 1 357 ? -15.195 8.727 15.040 1.00 93.69 357 LEU A N 1
ATOM 2827 C CA . LEU A 1 357 ? -15.365 7.279 14.850 1.00 93.69 357 LEU A CA 1
ATOM 2828 C C . LEU A 1 357 ? -16.833 6.874 14.657 1.00 93.69 357 LEU A C 1
ATOM 2830 O O . LEU A 1 357 ? -17.134 6.019 13.821 1.00 93.69 357 LEU A O 1
ATOM 2834 N N . SER A 1 358 ? -17.751 7.525 15.375 1.00 90.19 358 SER A N 1
ATOM 2835 C CA . SER A 1 358 ? -19.192 7.354 15.175 1.00 90.19 358 SER A CA 1
ATOM 2836 C C . SER A 1 358 ? -19.635 7.831 13.786 1.00 90.19 358 SER A C 1
ATOM 2838 O O . SER A 1 358 ? -20.347 7.112 13.085 1.00 90.19 358 SER A O 1
ATOM 2840 N N . LEU A 1 359 ? -19.134 8.983 13.321 1.00 91.75 359 LEU A N 1
ATOM 2841 C CA . LEU A 1 359 ? -19.394 9.498 11.968 1.00 91.75 359 LEU A CA 1
ATOM 2842 C C . LEU A 1 359 ? -18.843 8.574 10.871 1.00 91.75 359 LEU A C 1
ATOM 2844 O O . LEU A 1 359 ? -19.446 8.456 9.804 1.00 91.75 359 LEU A O 1
ATOM 2848 N N . PHE A 1 360 ? -17.743 7.867 11.141 1.00 90.69 360 PHE A N 1
ATOM 2849 C CA . PHE A 1 360 ? -17.222 6.812 10.265 1.00 90.69 360 PHE A CA 1
ATOM 2850 C C . PHE A 1 360 ? -17.987 5.485 10.366 1.00 90.69 360 PHE A C 1
ATOM 2852 O O . PHE A 1 360 ? -17.680 4.562 9.613 1.00 90.69 360 PHE A O 1
ATOM 2859 N N . LYS A 1 361 ? -18.985 5.391 11.254 1.00 88.88 361 LYS A N 1
ATOM 2860 C CA . LYS A 1 361 ? -19.789 4.192 11.531 1.00 88.88 361 LYS A CA 1
ATOM 2861 C C . LYS A 1 361 ? -18.968 3.007 12.055 1.00 88.88 361 LYS A C 1
ATOM 2863 O O . LYS A 1 361 ? -19.352 1.858 11.852 1.00 88.88 361 LYS A O 1
ATOM 2868 N N . ASP A 1 362 ? -17.867 3.278 12.761 1.00 87.44 362 ASP A N 1
ATOM 2869 C CA . ASP A 1 362 ? -17.004 2.249 13.358 1.00 87.44 362 ASP A CA 1
ATOM 2870 C C . ASP A 1 362 ? -16.634 2.591 14.807 1.00 87.44 362 ASP A C 1
ATOM 2872 O O . ASP A 1 362 ? -15.482 2.834 15.174 1.00 87.44 362 ASP A O 1
ATOM 2876 N N . MET A 1 363 ? -17.652 2.603 15.668 1.00 87.50 363 MET A N 1
ATOM 2877 C CA . MET A 1 363 ? -17.449 2.816 17.102 1.00 87.50 363 MET A CA 1
ATOM 2878 C C . MET A 1 363 ? -16.706 1.643 17.764 1.00 87.50 363 MET A C 1
ATOM 2880 O O . MET A 1 363 ? -16.012 1.834 18.766 1.00 87.50 363 MET A O 1
ATOM 2884 N N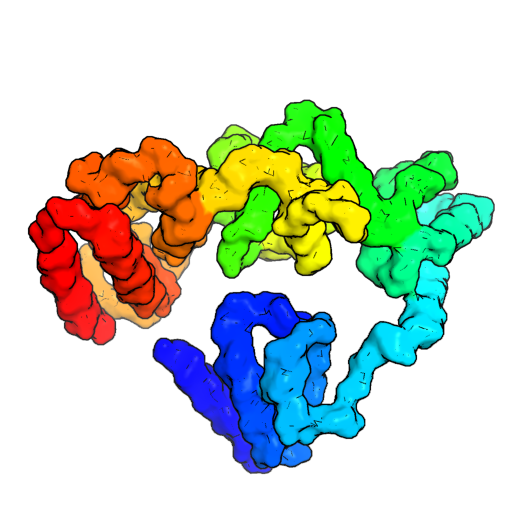 . SER A 1 364 ? -16.798 0.435 17.190 1.00 86.56 364 SER A N 1
ATOM 2885 C CA . SER A 1 364 ? -16.036 -0.738 17.637 1.00 86.56 364 SER A CA 1
ATOM 2886 C C . SER A 1 364 ? -14.537 -0.472 17.640 1.00 86.56 364 SER A C 1
ATOM 2888 O O . SER A 1 364 ? -13.878 -0.754 18.643 1.00 86.56 364 SER A O 1
ATOM 2890 N N . LYS A 1 365 ? -14.013 0.170 16.589 1.00 88.81 365 LYS A N 1
ATOM 2891 C CA . LYS A 1 365 ? -12.599 0.539 16.528 1.00 88.81 365 LYS A CA 1
ATOM 2892 C C . LYS A 1 365 ? -12.172 1.402 17.716 1.00 88.81 365 LYS A C 1
ATOM 2894 O O . LYS A 1 365 ? -11.068 1.220 18.230 1.00 88.81 365 LYS A O 1
ATOM 2899 N N . GLY A 1 366 ? -13.021 2.319 18.181 1.00 90.31 366 GLY A N 1
ATOM 2900 C CA . GLY A 1 366 ? -12.729 3.159 19.348 1.00 90.31 366 GLY A CA 1
ATOM 2901 C C . GLY A 1 366 ? -12.567 2.344 20.630 1.00 90.31 366 GLY A C 1
ATOM 2902 O O . GLY A 1 366 ? -11.613 2.552 21.383 1.00 90.31 366 GLY A O 1
ATOM 2903 N N . ILE A 1 367 ? -13.453 1.367 20.840 1.00 87.88 367 ILE A N 1
ATOM 2904 C CA . ILE A 1 367 ? -13.401 0.441 21.982 1.00 87.88 367 ILE A CA 1
ATOM 2905 C C . ILE A 1 367 ? -12.123 -0.403 21.926 1.00 87.88 367 ILE A C 1
ATOM 2907 O O . ILE A 1 367 ? -11.400 -0.494 22.925 1.00 87.88 367 ILE A O 1
ATOM 2911 N N . ASP A 1 368 ? -11.809 -0.966 20.759 1.00 89.12 368 ASP A N 1
ATOM 2912 C CA . ASP A 1 368 ? -10.606 -1.778 20.557 1.00 89.12 368 ASP A CA 1
ATOM 2913 C C . ASP A 1 368 ? -9.336 -0.960 20.801 1.00 89.12 368 ASP A C 1
ATOM 2915 O O . ASP A 1 368 ? -8.408 -1.415 21.475 1.00 89.12 368 ASP A O 1
ATOM 2919 N N . SER A 1 369 ? -9.315 0.282 20.313 1.00 92.44 369 SER A N 1
ATOM 2920 C CA . SER A 1 369 ? -8.170 1.181 20.452 1.00 92.44 369 SER A CA 1
ATOM 2921 C C . SER A 1 369 ? -7.941 1.563 21.917 1.00 92.44 369 SER A C 1
ATOM 2923 O O . SER A 1 369 ? -6.824 1.430 22.415 1.00 92.44 369 SER A O 1
ATOM 2925 N N . ILE A 1 370 ? -8.984 1.948 22.662 1.00 91.00 370 ILE A N 1
ATOM 2926 C CA . ILE A 1 370 ? -8.847 2.246 24.099 1.00 91.00 370 ILE A CA 1
ATOM 2927 C C . ILE A 1 370 ? -8.442 1.005 24.895 1.00 91.00 370 ILE A C 1
ATOM 2929 O O . ILE A 1 370 ? -7.585 1.101 25.769 1.00 91.00 370 ILE A O 1
ATOM 2933 N N . THR A 1 371 ? -8.966 -0.171 24.551 1.00 90.94 371 THR A N 1
ATOM 2934 C CA . THR A 1 371 ? -8.562 -1.431 25.194 1.00 90.94 371 THR A CA 1
ATOM 2935 C C . THR A 1 371 ? -7.075 -1.726 24.968 1.00 90.94 371 THR A C 1
ATOM 2937 O O . THR A 1 371 ? -6.367 -2.131 25.894 1.00 90.94 371 THR A O 1
ATOM 2940 N N . LYS A 1 372 ? -6.575 -1.505 23.747 1.00 90.75 372 LYS A N 1
ATOM 2941 C CA . LYS A 1 372 ? -5.149 -1.619 23.411 1.00 90.75 372 LYS A CA 1
ATOM 2942 C C . LYS A 1 372 ? -4.298 -0.619 24.202 1.00 90.75 372 LYS A C 1
ATOM 2944 O O . LYS A 1 372 ? -3.280 -1.012 24.773 1.00 90.75 372 LYS A O 1
ATOM 2949 N N . LEU A 1 373 ? -4.739 0.636 24.297 1.00 89.56 373 LEU A N 1
ATOM 2950 C CA . LEU A 1 373 ? -4.046 1.679 25.055 1.00 89.56 373 LEU A CA 1
ATOM 2951 C C . LEU A 1 373 ? -3.998 1.368 26.561 1.00 89.56 373 LEU A C 1
ATOM 2953 O O . LEU A 1 373 ? -2.942 1.502 27.174 1.00 89.56 373 LEU A O 1
ATOM 2957 N N . GLU A 1 374 ? -5.098 0.890 27.152 1.00 86.69 374 GLU A N 1
ATOM 2958 C CA . GLU A 1 374 ? -5.135 0.463 28.559 1.00 86.69 374 GLU A CA 1
ATOM 2959 C C . GLU A 1 374 ? -4.104 -0.642 28.835 1.00 86.69 374 GLU A C 1
ATOM 2961 O O . GLU A 1 374 ? -3.359 -0.566 29.815 1.00 86.69 374 GLU A O 1
ATOM 2966 N N . LYS A 1 375 ? -4.017 -1.648 27.951 1.00 87.38 375 LYS A N 1
ATOM 2967 C CA . LYS A 1 375 ? -3.021 -2.728 28.059 1.00 87.38 375 LYS A CA 1
ATOM 2968 C C . LYS A 1 375 ? -1.590 -2.201 27.956 1.00 87.38 375 LYS A C 1
ATOM 2970 O O . LYS A 1 375 ? -0.721 -2.681 28.681 1.00 87.38 375 LYS A O 1
ATOM 2975 N N . LEU A 1 376 ? -1.336 -1.236 27.070 1.00 85.00 376 LEU A N 1
ATOM 2976 C CA . LEU A 1 376 ? -0.017 -0.618 26.919 1.00 85.00 376 LEU A CA 1
ATOM 2977 C C . LEU A 1 376 ? 0.395 0.123 28.200 1.00 85.00 376 LEU A C 1
ATOM 2979 O O . LEU A 1 376 ? 1.459 -0.152 28.748 1.00 85.00 376 LEU A O 1
ATOM 2983 N N . VAL A 1 377 ? -0.477 0.984 28.735 1.00 79.88 377 VAL A N 1
ATOM 2984 C CA . VAL A 1 377 ? -0.214 1.758 29.964 1.00 79.88 377 VAL A CA 1
ATOM 2985 C C . VAL A 1 377 ? 0.047 0.845 31.168 1.00 79.88 37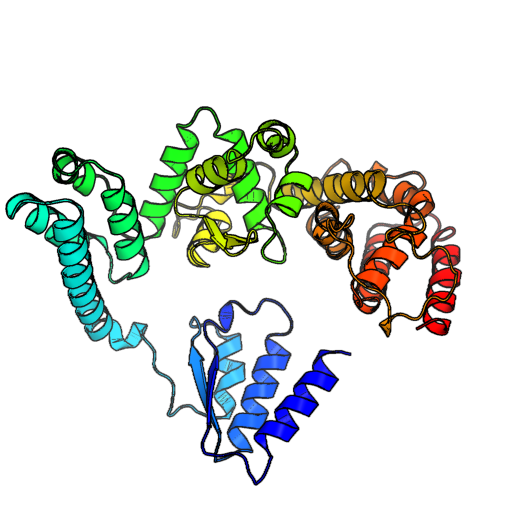7 VAL A C 1
ATOM 2987 O O . VAL A 1 377 ? 0.933 1.130 31.978 1.00 79.88 377 VAL A O 1
ATOM 2990 N N . GLN A 1 378 ? -0.676 -0.276 31.271 1.00 80.00 378 GLN A N 1
ATOM 2991 C CA . GLN A 1 378 ? -0.456 -1.284 32.315 1.00 80.00 378 GLN A CA 1
ATOM 2992 C C . GLN A 1 378 ? 0.924 -1.949 32.223 1.00 80.00 378 GLN A C 1
ATOM 2994 O O . GLN A 1 378 ? 1.512 -2.245 33.258 1.00 80.00 378 GLN A O 1
ATOM 2999 N N . LYS A 1 379 ? 1.450 -2.171 31.011 1.00 76.31 379 LYS A N 1
ATOM 3000 C CA . LYS A 1 379 ? 2.781 -2.766 30.804 1.00 76.31 379 LYS A CA 1
ATOM 3001 C C . LYS A 1 379 ? 3.918 -1.797 31.131 1.00 76.31 379 LYS A C 1
ATOM 3003 O O . LYS A 1 379 ? 4.925 -2.222 31.683 1.00 76.31 379 LYS A O 1
ATOM 3008 N N . THR A 1 380 ? 3.768 -0.516 30.794 1.00 69.62 380 THR A N 1
ATOM 3009 C CA . THR A 1 380 ? 4.818 0.502 30.992 1.00 69.62 380 THR A CA 1
ATOM 3010 C C . THR A 1 380 ? 4.891 1.000 32.441 1.00 69.62 380 THR A C 1
ATOM 3012 O O . THR A 1 380 ? 5.937 1.454 32.901 1.00 69.62 380 THR A O 1
ATOM 3015 N N . SER A 1 381 ? 3.797 0.893 33.199 1.00 60.69 381 SER A N 1
ATOM 3016 C CA . SER A 1 381 ? 3.724 1.390 34.575 1.00 60.69 381 SER A CA 1
ATOM 3017 C C . SER A 1 381 ? 4.190 0.350 35.599 1.00 60.69 381 SER A C 1
ATOM 3019 O O . SER A 1 381 ? 3.371 -0.335 36.210 1.00 60.69 381 SER A O 1
ATOM 3021 N N . ASN A 1 382 ? 5.487 0.321 35.916 1.00 47.62 382 ASN A N 1
ATOM 3022 C CA . ASN A 1 382 ? 5.896 -0.072 37.267 1.00 47.62 382 ASN A CA 1
ATOM 3023 C C . ASN A 1 382 ? 5.485 1.054 38.242 1.00 47.62 382 ASN A C 1
ATOM 3025 O O . ASN A 1 382 ? 6.254 1.952 38.557 1.00 47.62 382 ASN A O 1
ATOM 3029 N N . SER A 1 383 ? 4.243 0.977 38.729 1.00 46.78 383 SER A N 1
ATOM 3030 C CA . SER A 1 383 ? 3.757 1.616 39.964 1.00 46.78 383 SER A CA 1
ATOM 3031 C C . SER A 1 383 ? 3.683 3.157 40.057 1.00 46.78 383 SER A C 1
ATOM 3033 O O . SER A 1 383 ? 4.189 3.682 41.036 1.00 46.78 383 SER A O 1
ATOM 3035 N N . VAL A 1 384 ? 2.946 3.898 39.204 1.00 40.81 384 VAL A N 1
ATOM 3036 C CA . VAL A 1 384 ? 2.312 5.181 39.633 1.00 40.81 384 VAL A CA 1
ATOM 3037 C C . VAL A 1 384 ? 0.960 5.448 38.931 1.00 40.81 384 VAL A C 1
ATOM 3039 O O . VAL A 1 384 ? 0.889 5.828 37.774 1.00 40.81 384 VAL A O 1
ATOM 3042 N N . LYS A 1 385 ? -0.108 5.268 39.723 1.00 47.84 385 LYS A N 1
ATOM 3043 C CA . LYS A 1 385 ? -1.433 5.938 39.768 1.00 47.84 385 LYS A CA 1
ATOM 3044 C C . LYS A 1 385 ? -2.323 6.051 38.514 1.00 47.84 385 LYS A C 1
ATOM 3046 O O . LYS A 1 385 ? -2.580 7.099 37.942 1.00 47.84 385 LYS A O 1
ATOM 3051 N N . LEU A 1 386 ? -3.055 4.952 38.377 1.00 44.75 386 LEU A N 1
ATOM 3052 C CA . LEU A 1 386 ? -4.352 4.656 37.754 1.00 44.75 386 LEU A CA 1
ATOM 3053 C C . LEU A 1 386 ? -5.569 5.585 38.060 1.00 44.75 386 LEU A C 1
ATOM 3055 O O . LEU A 1 386 ? -6.699 5.092 38.112 1.00 44.75 386 LEU A O 1
ATOM 3059 N N . ILE A 1 387 ? -5.415 6.897 38.294 1.00 43.59 387 ILE A N 1
ATOM 3060 C CA . ILE A 1 387 ? -6.551 7.737 38.754 1.00 43.59 387 ILE A CA 1
ATOM 3061 C C . ILE A 1 387 ? -7.341 8.406 37.608 1.00 43.59 387 ILE A C 1
ATOM 3063 O O . ILE A 1 387 ? -8.552 8.575 37.750 1.00 43.59 387 ILE A O 1
ATOM 3067 N N . ARG A 1 388 ? -6.758 8.677 36.429 1.00 48.22 388 ARG A N 1
ATOM 3068 C CA . ARG A 1 388 ? -7.504 9.303 35.308 1.00 48.22 388 ARG A CA 1
ATOM 3069 C C . ARG A 1 388 ? -8.240 8.339 34.370 1.00 48.22 388 ARG A C 1
ATOM 3071 O O . ARG A 1 388 ? -9.320 8.679 33.891 1.00 48.22 388 ARG A O 1
ATOM 3078 N N . PHE A 1 389 ? -7.771 7.102 34.189 1.00 48.53 389 PHE A N 1
ATOM 3079 C CA . PHE A 1 389 ? -8.464 6.120 33.331 1.00 48.53 389 PHE A CA 1
ATOM 3080 C C . PHE A 1 389 ? -9.852 5.701 33.856 1.00 48.53 389 PHE A C 1
ATOM 3082 O O . PHE A 1 389 ? -10.731 5.338 33.074 1.00 48.53 389 PHE A O 1
ATOM 3089 N N . ARG A 1 390 ? -10.113 5.828 35.167 1.00 46.16 390 ARG A N 1
ATOM 3090 C CA . ARG A 1 390 ? -11.457 5.594 35.727 1.00 46.16 390 ARG A CA 1
ATOM 3091 C C . ARG A 1 390 ? -12.504 6.597 35.227 1.00 46.16 390 ARG A C 1
ATOM 3093 O O . ARG A 1 390 ? -13.665 6.215 35.115 1.00 46.16 390 ARG A O 1
ATOM 3100 N N . HIS A 1 391 ? -12.115 7.825 34.872 1.00 45.28 391 HIS A N 1
ATOM 3101 C CA . HIS A 1 391 ? -13.043 8.796 34.282 1.00 45.28 391 HIS A CA 1
ATOM 3102 C C . HIS A 1 391 ? -13.393 8.464 32.822 1.00 45.28 391 HIS A C 1
ATOM 3104 O O . HIS A 1 391 ? -14.537 8.665 32.422 1.00 45.28 391 HIS A O 1
ATOM 3110 N N . MET A 1 392 ? -12.473 7.866 32.053 1.00 47.47 392 MET A N 1
ATOM 3111 C CA . MET A 1 392 ? -12.766 7.393 30.690 1.00 47.47 392 MET A CA 1
ATOM 3112 C C . MET A 1 392 ? -13.741 6.204 30.672 1.00 47.47 392 MET A C 1
ATOM 3114 O O . MET A 1 392 ? -14.623 6.161 29.815 1.00 47.47 392 MET A O 1
ATOM 3118 N N . ARG A 1 393 ? -13.682 5.299 31.665 1.00 45.72 393 ARG A N 1
ATOM 3119 C CA . ARG A 1 393 ? -14.675 4.211 31.810 1.00 45.72 393 ARG A CA 1
ATOM 3120 C C . ARG A 1 393 ? -16.109 4.706 32.004 1.00 45.72 393 ARG A C 1
ATOM 3122 O O . ARG A 1 393 ? -17.037 4.033 31.571 1.00 45.72 393 ARG A O 1
ATOM 3129 N N . LEU A 1 394 ? -16.314 5.864 32.633 1.00 41.44 394 LEU A N 1
ATOM 3130 C CA . LEU A 1 394 ? -17.660 6.425 32.799 1.00 41.44 394 LEU A CA 1
ATOM 3131 C C . LEU A 1 394 ? -18.236 6.936 31.468 1.00 41.44 394 LEU A C 1
ATOM 3133 O O . LEU A 1 394 ? -19.445 6.853 31.266 1.00 41.44 394 LEU A O 1
ATOM 3137 N N . HIS A 1 395 ? -17.385 7.379 30.536 1.00 44.19 395 HIS A N 1
ATOM 3138 C CA . HIS A 1 395 ? -17.819 7.846 29.219 1.00 44.19 395 HIS A CA 1
ATOM 3139 C C . HIS A 1 395 ? -17.988 6.717 28.187 1.00 44.19 395 HIS A C 1
ATOM 3141 O O . HIS A 1 395 ? -18.929 6.763 27.391 1.00 44.19 395 HIS A O 1
ATOM 3147 N N . SER A 1 396 ? -17.172 5.658 28.236 1.00 40.97 396 SER A N 1
ATOM 3148 C CA . SER A 1 396 ? -17.362 4.489 27.360 1.00 40.97 396 SER A CA 1
ATOM 3149 C C . SER A 1 396 ? -18.637 3.702 27.693 1.00 40.97 396 SER A C 1
ATOM 3151 O O . SER A 1 396 ? -19.364 3.307 26.782 1.00 40.97 396 SER A O 1
ATOM 3153 N N . TYR A 1 397 ? -18.992 3.576 28.979 1.00 36.44 397 TYR A N 1
ATOM 3154 C CA . TYR A 1 397 ? -20.279 3.001 29.398 1.00 36.44 397 TYR A CA 1
ATOM 3155 C C . TYR A 1 397 ? -21.486 3.853 28.973 1.00 36.44 397 TYR A C 1
ATOM 3157 O O . TYR A 1 397 ? -22.561 3.307 28.727 1.00 36.44 397 TYR A O 1
ATOM 3165 N N . SER A 1 398 ? -21.336 5.179 28.862 1.00 35.06 398 SER A N 1
ATOM 3166 C CA . SER A 1 398 ? -22.401 6.035 28.324 1.00 35.06 398 SER A CA 1
ATOM 3167 C C . SER A 1 398 ? -22.541 5.930 26.804 1.00 35.06 398 SER A C 1
ATOM 3169 O O . SER A 1 398 ? -23.662 5.966 26.311 1.00 35.06 398 SER A O 1
ATOM 3171 N N . ALA A 1 399 ? -21.448 5.711 26.064 1.00 39.53 399 ALA A N 1
ATOM 3172 C CA . ALA A 1 399 ? -21.503 5.480 24.619 1.00 39.53 399 ALA A CA 1
ATOM 3173 C C . ALA A 1 399 ? -22.191 4.148 24.264 1.00 39.53 399 ALA A C 1
ATOM 3175 O O . ALA A 1 399 ? -22.939 4.081 23.296 1.00 39.53 399 ALA A O 1
ATOM 3176 N N . GLN A 1 400 ? -22.032 3.117 25.102 1.00 40.34 400 GLN A N 1
ATOM 3177 C CA . GLN A 1 400 ? -22.740 1.835 24.968 1.00 40.34 400 GLN A CA 1
ATOM 3178 C C . GLN A 1 400 ? -24.267 1.934 25.125 1.00 40.34 400 GLN A C 1
ATOM 3180 O O . GLN A 1 400 ? -24.970 0.998 24.762 1.00 40.34 400 GLN A O 1
ATOM 3185 N N . LYS A 1 401 ? -24.785 3.039 25.677 1.00 32.25 401 LYS A N 1
ATOM 3186 C CA . LYS A 1 401 ? -26.229 3.292 25.816 1.00 32.25 401 LYS A CA 1
ATOM 3187 C C . LYS A 1 401 ? -26.813 4.176 24.709 1.00 32.25 401 LYS A C 1
ATOM 3189 O O . LYS A 1 401 ? -28.013 4.423 24.735 1.00 32.25 401 LYS A O 1
ATOM 3194 N N . VAL A 1 402 ? -25.981 4.679 23.795 1.00 35.53 402 VAL A N 1
ATOM 3195 C CA . VAL A 1 402 ? -26.383 5.615 22.725 1.00 35.53 402 VAL A CA 1
ATOM 3196 C C . VAL A 1 402 ? -26.145 5.022 21.324 1.00 35.53 402 VAL A C 1
ATOM 3198 O O . VAL A 1 402 ? -26.470 5.670 20.336 1.00 35.53 402 VAL A O 1
ATOM 3201 N N . ALA A 1 403 ? -25.613 3.798 21.232 1.00 32.59 403 ALA A N 1
ATOM 3202 C CA . ALA A 1 403 ? -25.528 3.030 19.988 1.00 32.59 403 ALA A CA 1
ATOM 3203 C C . ALA A 1 403 ? -26.799 2.209 19.743 1.00 32.59 403 ALA A C 1
ATOM 3205 O O . ALA A 1 403 ? -27.303 1.617 20.729 1.00 32.59 403 ALA A O 1
#

Radius of gyration: 25.21 Å; Cα contacts (8 Å, |Δi|>4): 390; chains: 1; bounding box: 55×57×76 Å